Protein AF-A0A1E4IHX5-F1 (afdb_monomer_lite)

Radius of gyration: 32.18 Å; chains: 1; bounding box: 74×43×99 Å

Sequence (430 aa):
MAAARIEQRIGRLDRFGRRHGVVRHRILLPVDEDNSPWTGWADFLREGLSLFHRSISDIQFLLEGFEQRLFRVLLEQGPGGVEALSAEVRDAIREERRSQDEQYALDRIALSEEPVEAFIETIEAAEEDEAALQDGVDKWLLGALLMKKQPVAWPAQDPFKLRTTKETLIPRLPWLEAFNLEQTGALTWRRRIATAHPETILLRPGTPLLDAAERYTRWDDRGTAFITWRTAAEWAHDLWIGFRLCFVVEPDIPISDMFAPSRVELAALRRAQRYLPPRTMSVHVGIDGIVVQDPTLLAILTRPYRRSDEGIGSIVDLNLASRPHILAGVIDPASFGGLCRSIRDRCRSALLAERSIGDAVVAAERLAMAEVERRRIRLRQRYFAGDFAAQADIQAIESILPAIACPAVRLDAMGCFIVSAEPPSIEAHA

pLDDT: mean 87.3, std 11.42, range [30.58, 97.69]

Structure (mmCIF, N/CA/C/O backbone):
data_AF-A0A1E4IHX5-F1
#
_entry.id   AF-A0A1E4IHX5-F1
#
loop_
_atom_site.group_PDB
_atom_site.id
_atom_site.type_symbol
_atom_site.label_atom_id
_atom_site.label_alt_id
_atom_site.label_comp_id
_atom_site.label_asym_id
_atom_site.label_entity_id
_atom_site.label_seq_id
_atom_site.pdbx_PDB_ins_code
_atom_site.Cartn_x
_atom_site.Cartn_y
_atom_site.Cartn_z
_atom_site.occupancy
_atom_site.B_iso_or_equiv
_atom_site.auth_seq_id
_atom_site.auth_comp_id
_atom_site.auth_asym_id
_atom_site.auth_atom_id
_atom_site.pdbx_PDB_model_num
ATOM 1 N N . MET A 1 1 ? -17.774 5.439 46.475 1.00 55.28 1 MET A N 1
ATOM 2 C CA . MET A 1 1 ? -17.134 5.666 45.153 1.00 55.28 1 MET A CA 1
ATOM 3 C C . MET A 1 1 ? -17.662 4.614 44.194 1.00 55.28 1 MET A C 1
ATOM 5 O O . MET A 1 1 ? -17.707 3.465 44.607 1.00 55.28 1 MET A O 1
ATOM 9 N N . ALA A 1 2 ? -18.027 4.993 42.965 1.00 78.50 2 ALA A N 1
ATOM 10 C CA . ALA A 1 2 ? -18.528 4.055 41.955 1.00 78.50 2 ALA A CA 1
ATOM 11 C C . ALA A 1 2 ? -17.414 3.122 41.441 1.00 78.50 2 ALA A C 1
ATOM 13 O O . ALA A 1 2 ? -16.311 3.592 41.125 1.00 78.50 2 ALA A O 1
ATOM 14 N N . ALA A 1 3 ? -17.703 1.825 41.328 1.00 84.25 3 ALA A N 1
ATOM 15 C CA . ALA A 1 3 ? -16.781 0.774 40.892 1.00 84.25 3 ALA A CA 1
ATOM 16 C C . ALA A 1 3 ? -16.196 1.062 39.497 1.00 84.25 3 ALA A C 1
ATOM 18 O O . ALA A 1 3 ? -14.999 0.882 39.268 1.00 84.25 3 ALA A O 1
ATOM 19 N N . ALA A 1 4 ? -16.996 1.649 38.602 1.00 84.00 4 ALA A N 1
ATOM 20 C CA . ALA A 1 4 ? -16.575 2.040 37.255 1.00 84.00 4 ALA A CA 1
ATOM 21 C C . ALA A 1 4 ? -15.382 3.018 37.235 1.00 84.00 4 ALA A C 1
ATOM 23 O O . ALA A 1 4 ? -14.528 2.956 36.351 1.00 84.00 4 ALA A O 1
ATOM 24 N N . ARG A 1 5 ? -15.268 3.918 38.223 1.00 85.19 5 ARG A N 1
ATOM 25 C CA . ARG A 1 5 ? -14.122 4.846 38.299 1.00 85.19 5 ARG A CA 1
ATOM 26 C C . ARG A 1 5 ? -12.848 4.139 38.758 1.00 85.19 5 ARG A C 1
ATOM 28 O O . ARG A 1 5 ? -11.754 4.566 38.395 1.00 85.19 5 ARG A O 1
ATOM 35 N N . ILE A 1 6 ? -12.976 3.085 39.563 1.00 86.38 6 ILE A N 1
ATOM 36 C CA . ILE A 1 6 ? -11.841 2.264 39.999 1.00 86.38 6 ILE A CA 1
ATOM 37 C C . ILE A 1 6 ? -11.353 1.409 38.826 1.00 86.38 6 ILE A C 1
ATOM 39 O O . ILE A 1 6 ? -10.156 1.427 38.552 1.00 86.38 6 ILE A O 1
ATOM 43 N N . GLU A 1 7 ? -12.264 0.801 38.061 1.00 84.94 7 GLU A N 1
ATOM 44 C CA . GLU A 1 7 ? -11.950 0.097 36.806 1.00 84.94 7 GLU A CA 1
ATOM 45 C C . GLU A 1 7 ? -11.165 0.994 35.840 1.00 84.94 7 GLU A C 1
ATOM 47 O O . GLU A 1 7 ? -10.109 0.620 35.338 1.00 84.94 7 GLU A O 1
ATOM 52 N N . GLN A 1 8 ? -11.606 2.242 35.642 1.00 82.25 8 GLN A N 1
ATOM 53 C CA . GLN A 1 8 ? -10.887 3.200 34.794 1.00 82.25 8 GLN A CA 1
ATOM 54 C C . GLN A 1 8 ? -9.465 3.499 35.291 1.00 82.25 8 GLN A C 1
ATOM 56 O O . GLN A 1 8 ? -8.568 3.740 34.481 1.00 82.25 8 GLN A O 1
ATOM 61 N N . ARG A 1 9 ? -9.235 3.507 36.610 1.00 82.25 9 ARG A N 1
ATOM 62 C CA . ARG A 1 9 ? -7.897 3.708 37.190 1.00 82.25 9 ARG A CA 1
ATOM 63 C C . ARG A 1 9 ? -7.018 2.475 36.998 1.00 82.25 9 ARG A C 1
ATOM 65 O O . ARG A 1 9 ? -5.853 2.644 36.648 1.00 82.25 9 ARG A O 1
ATOM 72 N N . ILE A 1 10 ? -7.569 1.274 37.183 1.00 81.12 10 ILE A N 1
ATOM 73 C CA . ILE A 1 10 ? -6.877 0.001 36.934 1.00 81.12 10 ILE A CA 1
ATOM 74 C C . ILE A 1 10 ? -6.508 -0.107 35.451 1.00 81.12 10 ILE A C 1
ATOM 76 O O . ILE A 1 10 ? -5.340 -0.300 35.121 1.00 81.12 10 ILE A O 1
ATOM 80 N N . GLY A 1 11 ? -7.461 0.144 34.552 1.00 71.50 11 GLY A N 1
ATOM 81 C CA . GLY A 1 11 ? -7.269 0.041 33.106 1.00 71.50 11 GLY A CA 1
ATOM 82 C C . GLY A 1 11 ? -6.212 0.991 32.534 1.00 71.50 11 GLY A C 1
ATOM 83 O O . GLY A 1 11 ? -5.622 0.692 31.499 1.00 71.50 11 GLY A O 1
ATOM 84 N N . ARG A 1 12 ? -5.908 2.115 33.198 1.00 74.19 12 ARG A N 1
ATOM 85 C CA . ARG A 1 12 ? -4.780 2.982 32.802 1.00 74.19 12 ARG A CA 1
ATOM 86 C C . ARG A 1 12 ? -3.424 2.319 33.018 1.00 74.19 12 ARG A C 1
ATOM 88 O O . ARG A 1 12 ? -2.506 2.625 32.272 1.00 74.19 12 ARG A O 1
ATOM 95 N N . LEU A 1 13 ? -3.297 1.455 34.022 1.00 68.38 13 LEU A N 1
ATOM 96 C CA . LEU A 1 13 ? -2.052 0.773 34.372 1.00 68.38 13 LEU A CA 1
ATOM 97 C C . LEU A 1 13 ? -1.952 -0.600 33.687 1.00 68.38 13 LEU A C 1
ATOM 99 O O . LEU A 1 13 ? -0.900 -0.945 33.156 1.00 68.38 13 LEU A O 1
ATOM 103 N N . ASP A 1 14 ? -3.059 -1.343 33.627 1.00 63.56 14 ASP A N 1
ATOM 104 C CA . ASP A 1 14 ? -3.120 -2.701 33.066 1.00 63.56 14 ASP A CA 1
ATOM 105 C C . ASP A 1 14 ? -2.802 -2.745 31.555 1.00 63.56 14 ASP A C 1
ATOM 107 O O . ASP A 1 14 ? -2.160 -3.669 31.057 1.00 63.56 14 ASP A O 1
ATOM 111 N N . ARG A 1 15 ? -3.110 -1.663 30.822 1.00 59.56 15 ARG A N 1
ATOM 112 C CA . ARG A 1 15 ? -2.734 -1.496 29.402 1.00 59.56 15 ARG A CA 1
ATOM 113 C C . ARG A 1 15 ? -1.220 -1.466 29.155 1.00 59.56 15 ARG A C 1
ATOM 115 O O . ARG A 1 15 ? -0.789 -1.833 28.067 1.00 59.56 15 ARG A O 1
ATOM 122 N N . PHE A 1 16 ? -0.414 -1.073 30.145 1.00 48.69 16 PHE A N 1
ATOM 123 C CA . PHE A 1 16 ? 1.054 -1.109 30.071 1.00 48.69 16 PHE A CA 1
ATOM 124 C C . PHE A 1 16 ? 1.643 -2.422 30.628 1.00 48.69 16 PHE A C 1
ATOM 126 O O . PHE A 1 16 ? 2.814 -2.728 30.395 1.00 48.69 16 PHE A O 1
ATOM 133 N N . GLY A 1 17 ? 0.836 -3.205 31.357 1.00 46.50 17 GLY A N 1
ATOM 134 C CA . GLY A 1 17 ? 1.262 -4.327 32.197 1.00 46.50 17 GLY A CA 1
ATOM 135 C C . GLY A 1 17 ? 1.331 -5.696 31.522 1.00 46.50 17 GLY A C 1
ATOM 136 O O . GLY A 1 17 ? 1.933 -6.600 32.093 1.00 46.50 17 GLY A O 1
ATOM 137 N N . ARG A 1 18 ? 0.828 -5.878 30.290 1.00 48.44 18 ARG A N 1
ATOM 138 C CA . ARG A 1 18 ? 0.819 -7.206 29.627 1.00 48.44 18 ARG A CA 1
ATOM 139 C C . ARG A 1 18 ? 2.206 -7.831 29.387 1.00 48.44 18 ARG A C 1
ATOM 141 O O . ARG A 1 18 ? 2.282 -8.994 29.014 1.00 48.44 18 ARG A O 1
ATOM 148 N N . ARG A 1 19 ? 3.300 -7.096 29.627 1.00 45.41 19 ARG A N 1
ATOM 149 C CA . ARG A 1 19 ? 4.679 -7.629 29.625 1.00 45.41 19 ARG A CA 1
ATOM 150 C C . ARG A 1 19 ? 5.313 -7.771 31.019 1.00 45.41 19 ARG A C 1
ATOM 152 O O . ARG A 1 19 ? 6.375 -8.372 31.120 1.00 45.41 19 ARG A O 1
ATOM 159 N N . HIS A 1 20 ? 4.700 -7.245 32.083 1.00 45.25 20 HIS A N 1
ATOM 160 C CA . HIS A 1 20 ? 5.294 -7.150 33.424 1.00 45.25 20 HIS A CA 1
ATOM 161 C C . HIS A 1 20 ? 4.344 -7.647 34.528 1.00 45.25 20 HIS A C 1
ATOM 163 O O . HIS A 1 20 ? 3.908 -6.862 35.360 1.00 45.25 20 HIS A O 1
ATOM 169 N N . GLY A 1 21 ? 4.085 -8.959 34.576 1.00 57.19 21 GLY A N 1
ATOM 170 C CA . GLY A 1 21 ? 3.555 -9.655 35.761 1.00 57.19 21 GLY A CA 1
ATOM 171 C C . GLY A 1 21 ? 2.235 -9.132 36.359 1.00 57.19 21 GLY A C 1
ATOM 172 O O . GLY A 1 21 ? 1.545 -8.285 35.805 1.00 57.19 21 GLY A O 1
ATOM 173 N N . VAL A 1 22 ? 1.857 -9.687 37.515 1.00 65.31 22 VAL A N 1
ATOM 174 C CA . VAL A 1 22 ? 0.626 -9.316 38.236 1.00 65.31 22 VAL A CA 1
ATOM 175 C C . VAL A 1 22 ? 0.753 -7.899 38.808 1.00 65.31 22 VAL A C 1
ATOM 177 O O . VAL A 1 22 ? 1.655 -7.625 39.606 1.00 65.31 22 VAL A O 1
ATOM 180 N N . VAL A 1 23 ? -0.183 -7.011 38.459 1.00 71.44 23 VAL A N 1
ATOM 181 C CA . VAL A 1 23 ? -0.289 -5.671 39.052 1.00 71.44 23 VAL A CA 1
ATOM 182 C C . VAL A 1 23 ? -0.719 -5.802 40.514 1.00 71.44 23 VAL A C 1
ATOM 184 O O . VAL A 1 23 ? -1.819 -6.249 40.826 1.00 71.44 23 VAL A O 1
ATOM 187 N N . ARG A 1 24 ? 0.153 -5.408 41.448 1.00 79.44 24 ARG A N 1
ATOM 188 C CA . ARG A 1 24 ? -0.183 -5.407 42.879 1.00 79.44 24 ARG A CA 1
ATOM 189 C C . ARG A 1 24 ? -1.031 -4.185 43.224 1.00 79.44 24 ARG A C 1
ATOM 191 O O . ARG A 1 24 ? -0.545 -3.056 43.168 1.00 79.44 24 ARG A O 1
ATOM 198 N N . HIS A 1 25 ? -2.267 -4.416 43.652 1.00 82.75 25 HIS A N 1
ATOM 199 C CA . HIS A 1 25 ? -3.162 -3.372 44.147 1.00 82.75 25 HIS A CA 1
ATOM 200 C C . HIS A 1 25 ? -3.010 -3.207 45.665 1.00 82.75 25 HIS A C 1
ATOM 202 O O . HIS A 1 25 ? -3.077 -4.179 46.412 1.00 82.75 25 HIS A O 1
ATOM 208 N N . ARG A 1 26 ? -2.799 -1.971 46.133 1.00 86.25 26 ARG A N 1
ATOM 209 C CA . ARG A 1 26 ? -2.851 -1.607 47.558 1.00 86.25 26 ARG A CA 1
ATOM 210 C C . ARG A 1 26 ? -4.015 -0.648 47.771 1.00 86.25 26 ARG A C 1
ATOM 212 O O . ARG A 1 26 ? -4.060 0.401 47.130 1.00 86.25 26 ARG A O 1
ATOM 219 N N . ILE A 1 27 ? -4.943 -1.019 48.648 1.00 84.19 27 ILE A N 1
ATOM 220 C CA . ILE A 1 27 ? -6.147 -0.244 48.962 1.00 84.19 27 ILE A CA 1
ATOM 221 C C . ILE A 1 27 ? -5.958 0.334 50.360 1.00 84.19 27 ILE A C 1
ATOM 223 O O . ILE A 1 27 ? -5.658 -0.405 51.291 1.00 84.19 27 ILE A O 1
ATOM 227 N N . LEU A 1 28 ? -6.097 1.652 50.491 1.00 86.44 28 LEU A N 1
ATOM 228 C CA . LEU A 1 28 ? -6.026 2.338 51.776 1.00 86.44 28 LEU A CA 1
ATOM 229 C C . LEU A 1 28 ? -7.449 2.715 52.189 1.00 86.44 28 LEU A C 1
ATOM 231 O O . LEU A 1 28 ? -8.118 3.448 51.454 1.00 86.44 28 LEU A O 1
ATOM 235 N N . LEU A 1 29 ? -7.912 2.185 53.319 1.00 86.75 29 LEU A N 1
ATOM 236 C CA . LEU A 1 29 ? -9.239 2.473 53.857 1.00 86.75 29 LEU A CA 1
ATOM 237 C C . LEU A 1 29 ? -9.158 3.573 54.929 1.00 86.75 29 LEU A C 1
ATOM 239 O O . LEU A 1 29 ? -8.127 3.691 55.590 1.00 86.75 29 LEU A O 1
ATOM 243 N N . PRO A 1 30 ? -10.209 4.396 55.105 1.00 84.94 30 PRO A N 1
ATOM 244 C CA . PRO A 1 30 ? -10.203 5.475 56.099 1.00 84.94 30 PRO A CA 1
ATOM 245 C C . PRO A 1 30 ? -10.188 5.005 57.558 1.00 84.94 30 PRO A C 1
ATOM 247 O O . PRO A 1 30 ? -9.821 5.783 58.433 1.00 84.94 30 PRO A O 1
ATOM 250 N N . VAL A 1 31 ? -10.629 3.773 57.822 1.00 83.31 31 VAL A N 1
ATOM 251 C CA . VAL A 1 31 ? -10.749 3.187 59.162 1.00 83.31 31 VAL A CA 1
ATOM 252 C C . VAL A 1 31 ? -10.265 1.738 59.099 1.00 83.31 31 VAL A C 1
ATOM 254 O O . VAL A 1 31 ? -10.520 1.060 58.104 1.00 83.31 31 VAL A O 1
ATOM 257 N N . ASP A 1 32 ? -9.583 1.292 60.153 1.00 75.06 32 ASP A N 1
ATOM 258 C CA . ASP A 1 32 ? -9.027 -0.062 60.318 1.00 75.06 32 ASP A CA 1
ATOM 259 C C . ASP A 1 32 ? -9.882 -0.901 61.291 1.00 75.06 32 ASP A C 1
ATOM 261 O O . ASP A 1 32 ? -9.383 -1.560 62.197 1.00 75.06 32 ASP A O 1
ATOM 265 N N . GLU A 1 33 ? -11.207 -0.787 61.166 1.00 81.12 33 GLU A N 1
ATOM 266 C CA . GLU A 1 33 ? -12.173 -1.547 61.964 1.00 81.12 33 GLU A CA 1
ATOM 267 C C . GLU A 1 33 ? -12.870 -2.575 61.071 1.00 81.12 33 GLU A C 1
ATOM 269 O O . GLU A 1 33 ? -13.497 -2.208 60.069 1.00 81.12 33 GLU A O 1
ATOM 274 N N . ASP A 1 34 ? -12.819 -3.848 61.472 1.00 73.50 34 ASP A N 1
ATOM 275 C CA . ASP A 1 34 ? -13.411 -4.971 60.731 1.00 73.50 34 ASP A CA 1
ATOM 276 C C . ASP A 1 34 ? -14.912 -4.770 60.466 1.00 73.50 34 ASP A C 1
ATOM 278 O O . ASP A 1 34 ? -15.416 -5.127 59.403 1.00 73.50 34 ASP A O 1
ATOM 282 N N . ASN A 1 35 ? -15.621 -4.117 61.394 1.00 80.44 35 ASN A N 1
ATOM 283 C CA . ASN A 1 35 ? -17.055 -3.845 61.293 1.00 80.44 35 ASN A CA 1
ATOM 284 C C . ASN A 1 35 ? -17.389 -2.459 60.699 1.00 80.44 35 ASN A C 1
ATOM 286 O O . ASN A 1 35 ? -18.465 -1.911 60.951 1.00 80.44 35 ASN A O 1
ATOM 290 N N . SER A 1 36 ? -16.492 -1.871 59.904 1.00 87.69 36 SER A N 1
ATOM 291 C CA . SER A 1 36 ? -16.755 -0.589 59.248 1.00 87.69 36 SER A CA 1
ATOM 292 C C . SER A 1 36 ? -17.511 -0.743 57.913 1.00 87.69 36 SER A C 1
ATOM 294 O O . SER A 1 36 ? -17.349 -1.721 57.184 1.00 87.69 36 SER A O 1
ATOM 296 N N . PRO A 1 37 ? -18.293 0.263 57.484 1.00 87.00 37 PRO A N 1
ATOM 297 C CA . PRO A 1 37 ? -18.852 0.275 56.130 1.00 87.00 37 PRO A CA 1
ATOM 298 C C . PRO A 1 37 ? -17.781 0.271 55.025 1.00 87.00 37 PRO A C 1
ATOM 300 O O . PRO A 1 37 ? -18.054 -0.123 53.892 1.00 87.00 37 PRO A O 1
ATOM 303 N N . TRP A 1 38 ? -16.558 0.713 55.343 1.00 88.62 38 TRP A N 1
ATOM 304 C CA . TRP A 1 38 ? -15.433 0.757 54.411 1.00 88.62 38 TRP A CA 1
ATOM 305 C C . TRP A 1 38 ? -14.847 -0.625 54.134 1.00 88.62 38 TRP A C 1
ATOM 307 O O . TRP A 1 38 ? -14.525 -0.903 52.978 1.00 88.62 38 TRP A O 1
ATOM 317 N N . THR A 1 39 ? -14.744 -1.483 55.154 1.00 88.06 39 THR A N 1
ATOM 318 C CA . THR A 1 39 ? -14.325 -2.883 54.988 1.00 88.06 39 THR A CA 1
ATOM 319 C C . THR A 1 39 ? -15.367 -3.648 54.182 1.00 88.06 39 THR A C 1
ATOM 321 O O . THR A 1 39 ? -15.020 -4.214 53.149 1.00 88.06 39 THR A O 1
ATOM 324 N N . GLY A 1 40 ? -16.655 -3.517 54.524 1.00 90.19 40 GLY A N 1
ATOM 325 C CA . GLY A 1 40 ? -17.742 -4.107 53.734 1.00 90.19 40 GLY A CA 1
ATOM 326 C C . GLY A 1 40 ? -17.742 -3.646 52.269 1.00 90.19 40 GLY A C 1
ATOM 327 O O . GLY A 1 40 ? -17.832 -4.456 51.352 1.00 90.19 40 GLY A O 1
ATOM 328 N N . TRP A 1 41 ? -17.561 -2.350 52.001 1.00 92.00 41 TRP A N 1
ATOM 329 C CA . TRP A 1 41 ? -17.431 -1.856 50.625 1.00 92.00 41 TRP A CA 1
ATOM 330 C C . TRP A 1 41 ? -16.221 -2.455 49.887 1.00 92.00 41 TRP A C 1
ATOM 332 O O . TRP A 1 41 ? -16.344 -2.848 48.725 1.00 92.00 41 TRP A O 1
ATOM 342 N N . ALA A 1 42 ? -15.058 -2.537 50.539 1.00 90.56 42 ALA A N 1
ATOM 343 C CA . ALA A 1 42 ? -13.850 -3.100 49.940 1.00 90.56 42 ALA A CA 1
ATOM 344 C C . ALA A 1 42 ? -14.003 -4.598 49.633 1.00 90.56 42 ALA A C 1
ATOM 346 O O . ALA A 1 42 ? -13.608 -5.046 48.553 1.00 90.56 42 ALA A O 1
ATOM 347 N N . ASP A 1 43 ? -14.631 -5.345 50.540 1.00 90.81 43 ASP A N 1
ATOM 348 C CA . ASP A 1 43 ? -14.940 -6.760 50.358 1.00 90.81 43 ASP A CA 1
ATOM 349 C C . ASP A 1 43 ? -15.926 -6.980 49.220 1.00 90.81 43 ASP A C 1
ATOM 351 O O . ASP A 1 43 ? -15.710 -7.867 48.400 1.00 90.81 43 ASP A O 1
ATOM 355 N N . PHE A 1 44 ? -16.936 -6.123 49.066 1.00 93.75 44 PHE A N 1
ATOM 356 C CA . PHE A 1 44 ? -17.833 -6.202 47.917 1.00 93.75 44 PHE A CA 1
ATOM 357 C C . PHE A 1 44 ? -17.102 -6.011 46.579 1.00 93.75 44 PHE A C 1
ATOM 359 O O . PHE A 1 44 ? -17.344 -6.746 45.620 1.00 93.75 44 PHE A O 1
ATOM 366 N N . LEU A 1 45 ? -16.180 -5.044 46.491 1.00 92.38 45 LEU A N 1
ATOM 367 C CA . LEU A 1 45 ? -15.390 -4.834 45.272 1.00 92.38 45 LEU A CA 1
ATOM 368 C C . LEU A 1 45 ? -14.485 -6.032 44.955 1.00 92.38 45 LEU A C 1
ATOM 370 O O . LEU A 1 45 ? -14.306 -6.384 43.786 1.00 92.38 45 LEU A O 1
ATOM 374 N N . ARG A 1 46 ? -13.901 -6.637 45.992 1.00 90.81 46 ARG A N 1
ATOM 375 C CA . ARG A 1 46 ? -12.977 -7.767 45.879 1.00 90.81 46 ARG A CA 1
ATOM 376 C C . ARG A 1 46 ? -13.701 -9.074 45.576 1.00 90.81 46 ARG A C 1
ATOM 378 O O . ARG A 1 46 ? -13.351 -9.740 44.612 1.00 90.81 46 ARG A O 1
ATOM 385 N N . GLU A 1 47 ? -14.692 -9.428 46.378 1.00 90.62 47 GLU A N 1
ATOM 386 C CA . GLU A 1 47 ? -15.361 -10.728 46.341 1.00 90.62 47 GLU A CA 1
ATOM 387 C C . GLU A 1 47 ? -16.608 -10.696 45.458 1.00 90.62 47 GLU A C 1
ATOM 389 O O . GLU A 1 47 ? -16.776 -11.568 44.613 1.00 90.62 47 GLU A O 1
ATOM 394 N N . GLY A 1 48 ? -17.458 -9.675 45.597 1.00 91.94 48 GLY A N 1
ATOM 395 C CA . GLY A 1 48 ? -18.688 -9.544 44.812 1.00 91.94 48 GLY A CA 1
ATOM 396 C C . GLY A 1 48 ? -18.409 -9.268 43.335 1.00 91.94 48 GLY A C 1
ATOM 397 O O . GLY A 1 48 ? -18.838 -10.017 42.461 1.00 91.94 48 GLY A O 1
ATOM 398 N N . LEU A 1 49 ? -17.646 -8.209 43.052 1.00 91.44 49 LEU A N 1
ATOM 399 C CA . LEU A 1 49 ? -17.350 -7.788 41.676 1.00 91.44 49 LEU A CA 1
ATOM 400 C C . LEU A 1 49 ? -16.092 -8.432 41.081 1.00 91.44 49 LEU A C 1
ATOM 402 O O . LEU A 1 49 ? -15.918 -8.392 39.864 1.00 91.44 49 LEU A O 1
ATOM 406 N N . SER A 1 50 ? -15.199 -8.999 41.904 1.00 89.88 50 SER A N 1
ATOM 407 C CA . SER A 1 50 ? -13.881 -9.480 41.446 1.00 89.88 50 SER A CA 1
ATOM 408 C C . SER A 1 50 ? -13.072 -8.414 40.689 1.00 89.88 50 SER A C 1
ATOM 410 O O . SER A 1 50 ? -12.262 -8.736 39.818 1.00 89.88 50 SER A O 1
ATOM 412 N N . LEU A 1 51 ? -13.269 -7.139 41.047 1.00 88.69 51 LEU A N 1
ATOM 413 C CA . LEU A 1 51 ? -12.804 -5.965 40.298 1.00 88.69 51 LEU A CA 1
ATOM 414 C C . LEU A 1 51 ? -11.282 -5.926 40.098 1.00 88.69 51 LEU A C 1
ATOM 416 O O . LEU A 1 51 ? -10.782 -5.388 39.117 1.00 88.69 51 LEU A O 1
ATOM 420 N N . PHE A 1 52 ? -10.528 -6.483 41.044 1.00 85.88 52 PHE A N 1
ATOM 421 C CA . PHE A 1 52 ? -9.062 -6.485 41.014 1.00 85.88 52 PHE A CA 1
ATOM 422 C C . PHE A 1 52 ? -8.466 -7.675 40.251 1.00 85.88 52 PHE A C 1
ATOM 424 O O . PHE A 1 52 ? -7.248 -7.777 40.126 1.00 85.88 52 PHE A O 1
ATOM 431 N N . HIS A 1 53 ? -9.307 -8.593 39.774 1.00 83.06 53 HIS A N 1
ATOM 432 C CA . HIS A 1 53 ? -8.889 -9.812 39.080 1.00 83.06 53 HIS A CA 1
ATOM 433 C C . HIS A 1 53 ? -9.457 -9.910 37.670 1.00 83.06 53 HIS A C 1
ATOM 435 O O . HIS A 1 53 ? -8.844 -10.534 36.805 1.00 83.06 53 HIS A O 1
ATOM 441 N N . ARG A 1 54 ? -10.622 -9.307 37.425 1.00 82.00 54 ARG A N 1
ATOM 442 C CA . ARG A 1 54 ? -11.283 -9.335 36.127 1.00 82.00 54 ARG A CA 1
ATOM 443 C C . ARG A 1 54 ? -11.977 -8.006 35.866 1.00 82.00 54 ARG A C 1
ATOM 445 O O . ARG A 1 54 ? -12.576 -7.431 36.769 1.00 82.00 54 ARG A O 1
ATOM 452 N N . SER A 1 55 ? -11.920 -7.565 34.611 1.00 83.38 55 SER A N 1
ATOM 453 C CA . SER A 1 55 ? -12.651 -6.380 34.166 1.00 83.38 55 SER A CA 1
ATOM 454 C C . SER A 1 55 ? -14.151 -6.539 34.419 1.00 83.38 55 SER A C 1
ATOM 456 O O . SER A 1 55 ? -14.690 -7.640 34.296 1.00 83.38 55 SER A O 1
ATOM 458 N N . ILE A 1 56 ? -14.807 -5.431 34.761 1.00 86.50 56 ILE A N 1
ATOM 459 C CA . ILE A 1 56 ? -16.265 -5.329 34.946 1.00 86.50 56 ILE A CA 1
ATOM 460 C C . ILE A 1 56 ? -16.955 -4.593 33.784 1.00 86.50 56 ILE A C 1
ATOM 462 O O . ILE A 1 56 ? -18.105 -4.171 33.902 1.00 86.50 56 ILE A O 1
ATOM 466 N N . SER A 1 57 ? -16.246 -4.370 32.672 1.00 82.12 57 SER A N 1
ATOM 467 C CA . SER A 1 57 ? -16.769 -3.644 31.507 1.00 82.12 57 SER A CA 1
ATOM 468 C C . SER A 1 57 ? -17.978 -4.317 30.852 1.00 82.12 57 SER A C 1
ATOM 470 O O . SER A 1 57 ? -18.847 -3.626 30.332 1.00 82.12 57 SER A O 1
ATOM 472 N N . ASP A 1 58 ? -18.046 -5.642 30.910 1.00 83.31 58 ASP A N 1
ATOM 473 C CA . ASP A 1 58 ? -19.105 -6.483 30.345 1.00 83.31 58 ASP A CA 1
ATOM 474 C C . ASP A 1 58 ? -20.426 -6.443 31.133 1.00 83.31 58 ASP A C 1
ATOM 476 O O . ASP A 1 58 ? -21.475 -6.789 30.597 1.00 83.31 58 ASP A O 1
ATOM 480 N N . ILE A 1 59 ? -20.395 -5.967 32.381 1.00 87.50 59 ILE A N 1
ATOM 481 C CA . ILE A 1 59 ? -21.555 -5.909 33.287 1.00 87.50 59 ILE A CA 1
ATOM 482 C C . ILE A 1 59 ? -21.929 -4.478 33.695 1.00 87.50 59 ILE A C 1
ATOM 484 O O . ILE A 1 59 ? -22.632 -4.278 34.686 1.00 87.50 59 ILE A O 1
ATOM 488 N N . GLN A 1 60 ? -21.453 -3.454 32.974 1.00 83.94 60 GLN A N 1
ATOM 489 C CA . GLN A 1 60 ? -21.611 -2.049 33.385 1.00 83.94 60 GLN A CA 1
ATOM 490 C C . GLN A 1 60 ? -23.062 -1.626 33.635 1.00 83.94 60 GLN A C 1
ATOM 492 O O . GLN A 1 60 ? -23.314 -0.819 34.526 1.00 83.94 60 GLN A O 1
ATOM 497 N N . PHE A 1 61 ? -24.008 -2.198 32.893 1.00 85.62 61 PHE A N 1
ATOM 498 C CA . PHE A 1 61 ? -25.438 -1.931 33.045 1.00 85.62 61 PHE A CA 1
ATOM 499 C C . PHE A 1 61 ? -26.036 -2.521 34.335 1.00 85.62 61 PHE A C 1
ATOM 501 O O . PHE A 1 61 ? -27.045 -2.017 34.818 1.00 85.62 61 PHE A O 1
ATOM 508 N N . LEU A 1 62 ? -25.411 -3.547 34.925 1.00 88.56 62 LEU A N 1
ATOM 509 C CA . LEU A 1 62 ? -25.835 -4.146 36.198 1.00 88.56 62 LEU A CA 1
ATOM 510 C C . LEU A 1 62 ? -25.259 -3.415 37.418 1.00 88.56 62 LEU A C 1
ATOM 512 O O . LEU A 1 62 ? -25.816 -3.503 38.514 1.00 88.56 62 LEU A O 1
ATOM 516 N N . LEU A 1 63 ? -24.151 -2.685 37.241 1.00 89.38 63 LEU A N 1
ATOM 517 C CA . LEU A 1 63 ? -23.411 -2.067 38.345 1.00 89.38 63 LEU A CA 1
ATOM 518 C C . LEU A 1 63 ? -24.265 -1.106 39.166 1.00 89.38 63 LEU A C 1
ATOM 520 O O . LEU A 1 63 ? -24.181 -1.132 40.388 1.00 89.38 63 LEU A O 1
ATOM 524 N N . GLU A 1 64 ? -25.094 -0.283 38.524 1.00 87.38 64 GLU A N 1
ATOM 525 C CA . GLU A 1 64 ? -25.918 0.697 39.238 1.00 87.38 64 GLU A CA 1
ATOM 526 C C . GLU A 1 64 ? -26.892 0.009 40.208 1.00 87.38 64 GLU A C 1
ATOM 528 O O . GLU A 1 64 ? -27.006 0.406 41.369 1.00 87.38 64 GLU A O 1
ATOM 533 N N . GLY A 1 65 ? -27.520 -1.087 39.772 1.00 91.62 65 GLY A N 1
ATOM 534 C CA . GLY A 1 65 ? -28.399 -1.890 40.621 1.00 91.62 65 GLY A CA 1
ATOM 535 C C . GLY A 1 65 ? -27.650 -2.547 41.783 1.00 91.62 65 GLY A C 1
ATOM 536 O O . GLY A 1 65 ? -28.131 -2.546 42.920 1.00 91.62 65 GLY A O 1
ATOM 537 N N . PHE A 1 66 ? -26.448 -3.067 41.532 1.00 93.56 66 PHE A N 1
ATOM 538 C CA . PHE A 1 66 ? -25.605 -3.652 42.575 1.00 93.56 66 PHE A CA 1
ATOM 539 C C . PHE A 1 66 ? -25.118 -2.616 43.595 1.00 93.56 66 PHE A C 1
ATOM 541 O O . PHE A 1 66 ? -25.163 -2.878 44.796 1.00 93.56 66 PHE A O 1
ATOM 548 N N . GLU A 1 67 ? -24.713 -1.425 43.151 1.00 91.12 67 GLU A N 1
ATOM 549 C CA . GLU A 1 67 ? -24.263 -0.337 44.025 1.00 91.12 67 GLU A CA 1
ATOM 550 C C . GLU A 1 67 ? -25.396 0.179 44.925 1.00 91.12 67 GLU A C 1
ATOM 552 O O . GLU A 1 67 ? -25.185 0.389 46.122 1.00 91.12 67 GLU A O 1
ATOM 557 N N . GLN A 1 68 ? -26.616 0.318 44.391 1.00 92.25 68 GLN A N 1
ATOM 558 C CA . GLN A 1 68 ? -27.792 0.703 45.182 1.00 92.25 68 GLN A CA 1
ATOM 559 C C . GLN A 1 68 ? -28.126 -0.336 46.259 1.00 92.25 68 GLN A C 1
ATOM 561 O O . GLN A 1 68 ? -28.430 0.013 47.404 1.00 92.25 68 GLN A O 1
ATOM 566 N N . ARG A 1 69 ? -28.044 -1.624 45.913 1.00 93.56 69 ARG A N 1
ATOM 567 C CA . ARG A 1 69 ? -28.262 -2.718 46.864 1.00 93.56 69 ARG A CA 1
ATOM 568 C C . ARG A 1 69 ? -27.180 -2.772 47.936 1.00 93.56 69 ARG A C 1
ATOM 570 O O . ARG A 1 69 ? -27.515 -2.920 49.107 1.00 93.56 69 ARG A O 1
ATOM 577 N N . LEU A 1 70 ? -25.912 -2.604 47.558 1.00 94.12 70 LEU A N 1
ATOM 578 C CA . LEU A 1 70 ? -24.795 -2.528 48.500 1.00 94.12 70 LEU A CA 1
ATOM 579 C C . LEU A 1 70 ? -25.005 -1.408 49.514 1.00 94.12 70 LEU A C 1
ATOM 581 O O . LEU A 1 70 ? -24.835 -1.629 50.710 1.00 94.12 70 LEU A O 1
ATOM 585 N N . PHE A 1 71 ? -25.410 -0.226 49.046 1.00 92.75 71 PHE A N 1
ATOM 586 C CA . PHE A 1 71 ? -25.689 0.903 49.926 1.00 92.75 71 PHE A CA 1
ATOM 587 C C . PHE A 1 71 ? -26.768 0.566 50.963 1.00 92.75 71 PHE A C 1
ATOM 589 O O . PHE A 1 71 ? -26.587 0.845 52.146 1.00 92.75 71 PHE A O 1
ATOM 596 N N . ARG A 1 72 ? -27.859 -0.086 50.538 1.00 93.81 72 ARG A N 1
ATOM 597 C CA . ARG A 1 72 ? -28.933 -0.518 51.442 1.00 93.81 72 ARG A CA 1
ATOM 598 C C . ARG A 1 72 ? -28.446 -1.545 52.466 1.00 93.81 72 ARG A C 1
ATOM 600 O O . ARG A 1 72 ? -28.690 -1.371 53.654 1.00 93.81 72 ARG A O 1
ATOM 607 N N . VAL A 1 73 ? -27.723 -2.573 52.022 1.00 94.62 73 VAL A N 1
ATOM 608 C CA . VAL A 1 73 ? -27.199 -3.628 52.906 1.00 94.62 73 VAL A CA 1
ATOM 609 C C . VAL A 1 73 ? -26.243 -3.056 53.951 1.00 94.62 73 VAL A C 1
ATOM 611 O O . VAL A 1 73 ? -26.390 -3.354 55.132 1.00 94.62 73 VAL A O 1
ATOM 614 N N . LEU A 1 74 ? -25.321 -2.178 53.546 1.00 92.50 74 LEU A N 1
ATOM 615 C CA . LEU A 1 74 ? -24.400 -1.520 54.474 1.00 92.50 74 LEU A CA 1
ATOM 616 C C . LEU A 1 74 ? -25.128 -0.650 55.509 1.00 92.50 74 LEU A C 1
ATOM 618 O O . LEU A 1 74 ? -24.673 -0.566 56.647 1.00 92.50 74 LEU A O 1
ATOM 622 N N . LEU A 1 75 ? -26.240 -0.013 55.129 1.00 91.38 75 LEU A N 1
ATOM 623 C CA . LEU A 1 75 ? -27.029 0.836 56.023 1.00 91.38 75 LEU A CA 1
ATOM 624 C C . LEU A 1 75 ? -27.870 0.024 57.020 1.00 91.38 75 LEU A C 1
ATOM 626 O O . LEU A 1 75 ? -27.964 0.398 58.185 1.00 91.38 75 LEU A O 1
ATOM 630 N N . GLU A 1 76 ? -28.497 -1.061 56.563 1.00 93.19 76 GLU A N 1
ATOM 631 C CA . GLU A 1 76 ? -29.470 -1.834 57.349 1.00 93.19 76 GLU A CA 1
ATOM 632 C C . GLU A 1 76 ? -28.826 -2.958 58.170 1.00 93.19 76 GLU A C 1
ATOM 634 O O . GLU A 1 76 ? -29.283 -3.262 59.269 1.00 93.19 76 GLU A O 1
ATOM 639 N N . GLN A 1 77 ? -27.784 -3.594 57.632 1.00 90.62 77 GLN A N 1
ATOM 640 C CA . GLN A 1 77 ? -27.200 -4.832 58.167 1.00 90.62 77 GLN A CA 1
ATOM 641 C C . GLN A 1 77 ? -25.708 -4.683 58.502 1.00 90.62 77 GLN A C 1
ATOM 643 O O . GLN A 1 77 ? -25.095 -5.610 59.033 1.00 90.62 77 GLN A O 1
ATOM 648 N N . GLY A 1 78 ? -25.111 -3.527 58.195 1.00 88.56 78 GLY A N 1
ATOM 649 C CA . GLY A 1 78 ? -23.674 -3.312 58.325 1.00 88.56 78 GLY A CA 1
ATOM 650 C C . GLY A 1 78 ? -22.856 -4.184 57.357 1.00 88.56 78 GLY A C 1
ATOM 651 O O . GLY A 1 78 ? -23.399 -4.769 56.415 1.00 88.56 78 GLY A O 1
ATOM 652 N N . PRO A 1 79 ? -21.531 -4.292 57.561 1.00 88.12 79 PRO A N 1
ATOM 653 C CA . PRO A 1 79 ? -20.663 -5.077 56.682 1.00 88.12 79 PRO A CA 1
ATOM 654 C C . PRO A 1 79 ? -20.944 -6.585 56.734 1.00 88.12 79 PRO A C 1
ATOM 656 O O . PRO A 1 79 ? -20.717 -7.265 55.739 1.00 88.12 79 PRO A O 1
ATOM 659 N N . GLY A 1 80 ? -21.519 -7.108 57.825 1.00 86.94 80 GLY A N 1
ATOM 660 C CA . GLY A 1 80 ? -21.891 -8.526 57.927 1.00 86.94 80 GLY A CA 1
ATOM 661 C C . GLY A 1 80 ? -22.907 -8.984 56.870 1.00 86.94 80 GLY A C 1
ATOM 662 O O . GLY A 1 80 ? -22.867 -10.131 56.436 1.00 86.94 80 GLY A O 1
ATOM 663 N N . GLY A 1 81 ? -23.777 -8.088 56.384 1.00 89.56 81 GLY A N 1
ATOM 664 C CA . GLY A 1 81 ? -24.724 -8.402 55.305 1.00 89.56 81 GLY A CA 1
ATOM 665 C C . GLY A 1 81 ? -24.091 -8.460 53.907 1.00 89.56 81 GLY A C 1
ATOM 666 O O . GLY A 1 81 ? -24.701 -8.968 52.961 1.00 89.56 81 GLY A O 1
ATOM 667 N N . VAL A 1 82 ? -22.866 -7.948 53.743 1.00 92.12 82 VAL A N 1
ATOM 668 C CA . VAL A 1 82 ? -22.212 -7.836 52.430 1.00 92.12 82 VAL A CA 1
ATOM 669 C C . VAL A 1 82 ? -21.782 -9.191 51.881 1.00 92.12 82 VAL A C 1
ATOM 671 O O . VAL A 1 82 ? -21.752 -9.363 50.663 1.00 92.12 82 VAL A O 1
ATOM 674 N N . GLU A 1 83 ? -21.482 -10.168 52.736 1.00 91.69 83 GLU A N 1
ATOM 675 C CA . GLU A 1 83 ? -21.074 -11.505 52.296 1.00 91.69 83 GLU A CA 1
ATOM 676 C C . GLU A 1 83 ? -22.184 -12.184 51.478 1.00 91.69 83 GLU A C 1
ATOM 678 O O . GLU A 1 83 ? -21.949 -12.632 50.351 1.00 91.69 83 GLU A O 1
ATOM 683 N N . ALA A 1 84 ? -23.417 -12.164 51.995 1.00 92.44 84 ALA A N 1
ATOM 684 C CA . ALA A 1 84 ? -24.587 -12.705 51.308 1.00 92.44 84 ALA A CA 1
ATOM 685 C C . ALA A 1 84 ? -24.862 -11.965 49.989 1.00 92.44 84 ALA A C 1
ATOM 687 O O . ALA A 1 84 ? -25.073 -12.595 48.951 1.00 92.44 84 ALA A O 1
ATOM 688 N N . LEU A 1 85 ? -24.776 -10.629 50.001 1.00 94.38 85 LEU A N 1
ATOM 689 C CA . LEU A 1 85 ? -24.919 -9.821 48.790 1.00 94.38 85 LEU A CA 1
ATOM 690 C C . LEU A 1 85 ? -23.842 -10.154 47.745 1.00 94.38 85 LEU A C 1
ATOM 692 O O . LEU A 1 85 ? -24.139 -10.251 46.557 1.00 94.38 85 LEU A O 1
ATOM 696 N N . SER A 1 86 ? -22.593 -10.329 48.176 1.00 94.31 86 SER A N 1
ATOM 697 C CA . SER A 1 86 ? -21.463 -10.642 47.295 1.00 94.31 86 SER A CA 1
ATOM 698 C C . SER A 1 86 ? -21.621 -12.012 46.639 1.00 94.31 86 SER A C 1
ATOM 700 O O . SER A 1 86 ? -21.250 -12.179 45.478 1.00 94.31 86 SER A O 1
ATOM 702 N N . ALA A 1 87 ? -22.191 -12.995 47.344 1.00 94.00 87 ALA A N 1
ATOM 703 C CA . ALA A 1 87 ? -22.530 -14.289 46.758 1.00 94.00 87 ALA A CA 1
ATOM 704 C C . ALA A 1 87 ? -23.582 -14.148 45.647 1.00 94.00 87 ALA A C 1
ATOM 706 O O . ALA A 1 87 ? -23.347 -14.603 44.530 1.00 94.00 87 ALA A O 1
ATOM 707 N N . GLU A 1 88 ? -24.676 -13.432 45.913 1.00 94.38 88 GLU A N 1
ATOM 708 C CA . GLU A 1 88 ? -25.748 -13.231 44.934 1.00 94.38 88 GLU A CA 1
ATOM 709 C C . GLU A 1 88 ? -25.272 -12.465 43.689 1.00 94.38 88 GLU A C 1
ATOM 711 O O . GLU A 1 88 ? -25.578 -12.840 42.557 1.00 94.38 88 GLU A O 1
ATOM 716 N N . VAL A 1 89 ? -24.472 -11.411 43.883 1.00 94.12 89 VAL A N 1
ATOM 717 C CA . VAL A 1 89 ? -23.906 -10.621 42.781 1.00 94.12 89 VAL A CA 1
ATOM 718 C C . VAL A 1 89 ? -22.957 -11.459 41.925 1.00 94.12 89 VAL A C 1
ATOM 720 O O . VAL A 1 89 ? -23.015 -11.367 40.700 1.00 94.12 89 VAL A O 1
ATOM 723 N N . ARG A 1 90 ? -22.126 -12.317 42.530 1.00 93.56 90 ARG A N 1
ATOM 724 C CA . ARG A 1 90 ? -21.260 -13.233 41.768 1.00 93.56 90 ARG A CA 1
ATOM 725 C C . ARG A 1 90 ? -22.058 -14.185 40.890 1.00 93.56 90 ARG A C 1
ATOM 727 O O . ARG A 1 90 ? -21.662 -14.406 39.746 1.00 93.56 90 ARG A O 1
ATOM 734 N N . ASP A 1 91 ? -23.148 -14.743 41.407 1.00 93.25 91 ASP A N 1
ATOM 735 C CA . ASP A 1 91 ? -23.987 -15.663 40.641 1.00 93.25 91 ASP A CA 1
ATOM 736 C C . ASP A 1 91 ? -24.704 -14.937 39.497 1.00 93.25 91 ASP A C 1
ATOM 738 O O . ASP A 1 91 ? -24.674 -15.418 38.365 1.00 93.25 91 ASP A O 1
ATOM 742 N N . ALA A 1 92 ? -25.224 -13.729 39.739 1.00 92.25 92 ALA A N 1
ATOM 743 C CA . ALA A 1 92 ? -25.808 -12.891 38.691 1.00 92.25 92 ALA A CA 1
ATOM 744 C C . ALA A 1 92 ? -24.791 -12.536 37.588 1.00 92.25 92 ALA A C 1
ATOM 746 O O . ALA A 1 92 ? -25.096 -12.639 36.403 1.00 92.25 92 ALA A O 1
ATOM 747 N N . ILE A 1 93 ? -23.559 -12.171 37.963 1.00 92.38 93 ILE A N 1
ATOM 748 C CA . ILE A 1 93 ? -22.475 -11.886 37.010 1.00 92.38 93 ILE A CA 1
ATOM 749 C C . ILE A 1 93 ? -22.087 -13.141 36.222 1.00 92.38 93 ILE A C 1
ATOM 751 O O . ILE A 1 93 ? -21.795 -13.054 35.030 1.00 92.38 93 ILE A O 1
ATOM 755 N N . ARG A 1 94 ? -22.038 -14.309 36.874 1.00 90.62 94 ARG A N 1
ATOM 756 C CA . ARG A 1 94 ? -21.699 -15.576 36.216 1.00 90.62 94 ARG A CA 1
ATOM 757 C C . ARG A 1 94 ? -22.753 -15.957 35.180 1.00 90.62 94 ARG A C 1
ATOM 759 O O . ARG A 1 94 ? -22.375 -16.356 34.083 1.00 90.62 94 ARG A O 1
ATOM 766 N N . GLU A 1 95 ? -24.030 -15.824 35.523 1.00 90.88 95 GLU A N 1
ATOM 767 C CA . GLU A 1 95 ? -25.139 -16.135 34.619 1.00 90.88 95 GLU A CA 1
ATOM 768 C C . GLU A 1 95 ? -25.174 -15.176 33.427 1.00 90.88 95 GLU A C 1
ATOM 770 O O . GLU A 1 95 ? -25.251 -15.617 32.283 1.00 90.88 95 GLU A O 1
ATOM 775 N N . GLU A 1 96 ? -25.008 -13.874 33.674 1.00 90.06 96 GLU A N 1
ATOM 776 C CA . GLU A 1 96 ? -24.947 -12.878 32.603 1.00 90.06 96 GLU A CA 1
ATOM 777 C C . GLU A 1 96 ? -23.789 -13.161 31.639 1.00 90.06 96 GLU A C 1
ATOM 779 O O . GLU A 1 96 ? -23.975 -13.202 30.427 1.00 90.06 96 GLU A O 1
ATOM 784 N N . ARG A 1 97 ? -22.591 -13.431 32.166 1.00 89.25 97 ARG A N 1
ATOM 785 C CA . ARG A 1 97 ? -21.428 -13.768 31.332 1.00 89.25 97 ARG A CA 1
ATOM 786 C C . ARG A 1 97 ? -21.638 -15.041 30.530 1.00 89.25 97 ARG A C 1
ATOM 788 O O . ARG A 1 97 ? -21.260 -15.087 29.368 1.00 89.25 97 ARG A O 1
ATOM 795 N N . ARG A 1 98 ? -22.257 -16.059 31.129 1.00 88.88 98 ARG A N 1
ATOM 796 C CA . ARG A 1 98 ? -22.601 -17.295 30.426 1.00 88.88 98 ARG A CA 1
ATOM 797 C C . ARG A 1 98 ? -23.562 -17.022 29.269 1.00 88.88 98 ARG A C 1
ATOM 799 O O . ARG A 1 98 ? -23.314 -17.495 28.168 1.00 88.88 98 ARG A O 1
ATOM 806 N N . SER A 1 99 ? -24.612 -16.240 29.511 1.00 86.31 99 SER A N 1
ATOM 807 C CA . SER A 1 99 ? -25.571 -15.820 28.484 1.00 86.31 99 SER A CA 1
ATOM 808 C C . SER A 1 99 ? -24.876 -15.072 27.339 1.00 86.31 99 SER A C 1
ATOM 810 O O . SER A 1 99 ? -25.079 -15.389 26.167 1.00 86.31 99 SER A O 1
ATOM 812 N N . GLN A 1 100 ? -23.979 -14.134 27.666 1.00 83.44 100 GLN A N 1
ATOM 813 C CA . GLN A 1 100 ? -23.181 -13.410 26.674 1.00 83.44 100 GLN A CA 1
ATOM 814 C C . GLN A 1 100 ? -22.264 -14.341 25.872 1.00 83.44 100 GLN A C 1
ATOM 816 O O . GLN A 1 100 ? -22.212 -14.221 24.650 1.00 83.44 100 GLN A O 1
ATOM 821 N N . ASP A 1 101 ? -21.572 -15.277 26.526 1.00 82.75 101 ASP A N 1
ATOM 822 C CA . ASP A 1 101 ? -20.689 -16.249 25.872 1.00 82.75 101 ASP A CA 1
ATOM 823 C C . ASP A 1 101 ? -21.475 -17.185 24.933 1.00 82.75 101 ASP A C 1
ATOM 825 O O . ASP A 1 101 ? -21.029 -17.469 23.818 1.00 82.75 101 ASP A O 1
ATOM 829 N N . GLU A 1 102 ? -22.662 -17.641 25.350 1.00 84.06 102 GLU A N 1
ATOM 830 C CA . GLU A 1 102 ? -23.569 -18.458 24.533 1.00 84.06 102 GLU A CA 1
ATOM 831 C C . GLU A 1 102 ? -24.059 -17.677 23.305 1.00 84.06 102 GLU A C 1
ATOM 833 O O . GLU A 1 102 ? -23.984 -18.185 22.181 1.00 84.06 102 GLU A O 1
ATOM 838 N N . GLN A 1 103 ? -24.473 -16.420 23.488 1.00 77.00 103 GLN A N 1
ATOM 839 C CA . GLN A 1 103 ? -24.877 -15.545 22.388 1.00 77.00 103 GLN A CA 1
ATOM 840 C C . GLN A 1 103 ? -23.716 -15.282 21.419 1.00 77.00 103 GLN A C 1
ATOM 842 O O . GLN A 1 103 ? -23.885 -15.426 20.210 1.00 77.00 103 GLN A O 1
ATOM 847 N N . TYR A 1 104 ? -22.518 -14.980 21.929 1.00 75.31 104 TYR A N 1
ATOM 848 C CA . TYR A 1 104 ? -21.317 -14.796 21.107 1.00 75.31 104 TYR A CA 1
ATOM 849 C C . TYR A 1 104 ? -20.964 -16.057 20.315 1.00 75.31 104 TYR A C 1
ATOM 851 O O . TYR A 1 104 ? -20.587 -15.973 19.145 1.00 75.31 104 TYR A O 1
ATOM 859 N N . ALA A 1 105 ? -21.075 -17.238 20.928 1.00 74.50 105 ALA A N 1
ATOM 860 C CA . ALA A 1 105 ? -20.815 -18.500 20.250 1.00 74.50 105 ALA A CA 1
ATOM 861 C C . ALA A 1 105 ? -21.823 -18.754 19.119 1.00 74.50 105 ALA A C 1
ATOM 863 O O . ALA A 1 105 ? -21.416 -19.153 18.025 1.00 74.50 105 ALA A O 1
ATOM 864 N N . LEU A 1 106 ? -23.110 -18.487 19.362 1.00 73.81 106 LEU A N 1
ATOM 865 C CA . LEU A 1 106 ? -24.167 -18.591 18.355 1.00 73.81 106 LEU A CA 1
ATOM 866 C C . LEU A 1 106 ? -23.957 -17.599 17.211 1.00 73.81 106 LEU A C 1
ATOM 868 O O . LEU A 1 106 ? -24.015 -18.006 16.052 1.00 73.81 106 LEU A O 1
ATOM 872 N N . ASP A 1 107 ? -23.639 -16.341 17.515 1.00 68.56 107 ASP A N 1
ATOM 873 C CA . ASP A 1 107 ? -23.381 -15.305 16.513 1.00 68.56 107 ASP A CA 1
ATOM 874 C C . ASP A 1 107 ? -22.154 -15.652 15.662 1.00 68.56 107 ASP A C 1
ATOM 876 O O . ASP A 1 107 ? -22.205 -15.579 14.434 1.00 68.56 107 ASP A O 1
ATOM 880 N N . ARG A 1 108 ? -21.071 -16.128 16.287 1.00 68.94 108 ARG A N 1
ATOM 881 C CA . ARG A 1 108 ? -19.856 -16.559 15.584 1.00 68.94 108 ARG A CA 1
ATOM 882 C C . ARG A 1 108 ? -20.124 -17.724 14.629 1.00 68.94 108 ARG A C 1
ATOM 884 O O . ARG A 1 108 ? -19.616 -17.718 13.507 1.00 68.94 108 ARG A O 1
ATOM 891 N N . ILE A 1 109 ? -20.925 -18.707 15.050 1.00 67.75 109 ILE A N 1
ATOM 892 C CA . ILE A 1 109 ? -21.324 -19.848 14.207 1.00 67.75 109 ILE A CA 1
ATOM 893 C C . ILE A 1 109 ? -22.247 -19.379 13.076 1.00 67.75 109 ILE A C 1
ATOM 895 O O . ILE A 1 109 ? -22.020 -19.718 11.916 1.00 67.75 109 ILE A O 1
ATOM 899 N N . ALA A 1 110 ? -23.262 -18.574 13.395 1.00 61.44 110 ALA A N 1
ATOM 900 C CA . ALA A 1 110 ? -24.254 -18.102 12.435 1.00 61.44 110 ALA A CA 1
ATOM 901 C C . ALA A 1 110 ? -23.654 -17.170 11.371 1.00 61.44 110 ALA A C 1
ATOM 903 O O . ALA A 1 110 ? -24.124 -17.148 10.234 1.00 61.44 110 ALA A O 1
ATOM 904 N N . LEU A 1 111 ? -22.616 -16.407 11.724 1.00 63.62 111 LEU A N 1
ATOM 905 C CA . LEU A 1 111 ? -22.053 -15.359 10.873 1.00 63.62 111 LEU A CA 1
ATOM 906 C C . LEU A 1 111 ? -20.693 -15.716 10.262 1.00 63.62 111 LEU A C 1
ATOM 908 O O . LEU A 1 111 ? -20.184 -14.909 9.484 1.00 63.62 111 LEU A O 1
ATOM 912 N N . SER A 1 112 ? -20.131 -16.901 10.553 1.00 62.97 112 SER A N 1
ATOM 913 C CA . SER A 1 112 ? -18.837 -17.367 10.014 1.00 62.97 112 SER A CA 1
ATOM 914 C C . SER A 1 112 ? -17.759 -16.275 10.069 1.00 62.97 112 SER A C 1
ATOM 916 O O . SER A 1 112 ? -17.158 -15.925 9.049 1.00 62.97 112 SER A O 1
ATOM 918 N N . GLU A 1 113 ? -17.596 -15.656 11.242 1.00 63.28 113 GLU A N 1
ATOM 919 C CA . GLU A 1 113 ? -16.621 -14.581 11.432 1.00 63.28 113 GLU A CA 1
ATOM 920 C C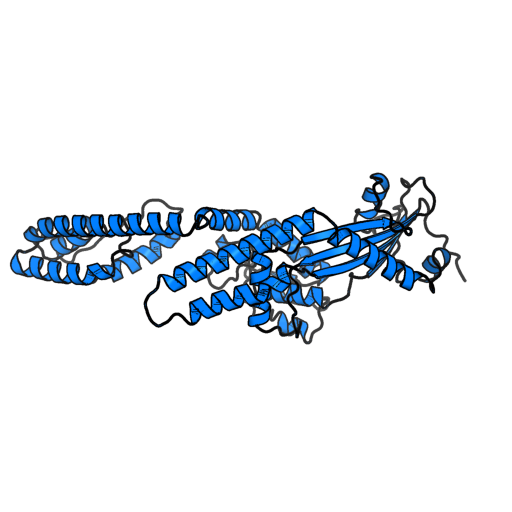 . GLU A 1 113 ? -15.190 -15.130 11.357 1.00 63.28 113 GLU A C 1
ATOM 922 O O . GLU A 1 113 ? -14.889 -16.183 11.923 1.00 63.28 113 GLU A O 1
ATOM 927 N N . GLU A 1 114 ? -14.302 -14.411 10.662 1.00 62.09 114 GLU A N 1
ATOM 928 C CA . GLU A 1 114 ? -12.864 -14.657 10.787 1.00 62.09 114 GLU A CA 1
ATOM 929 C C . GLU A 1 114 ? -12.452 -14.419 12.248 1.00 62.09 114 GLU A C 1
ATOM 931 O O . GLU A 1 114 ? -12.843 -13.394 12.819 1.00 62.09 114 GLU A O 1
ATOM 936 N N . PRO A 1 115 ? -11.675 -15.330 12.864 1.00 67.00 115 PRO A N 1
ATOM 937 C CA . PRO A 1 115 ? -11.162 -15.119 14.210 1.00 67.00 115 PRO A CA 1
ATOM 938 C C . PRO A 1 115 ? -10.390 -13.799 14.275 1.00 67.00 115 PRO A C 1
ATOM 940 O O . PRO A 1 115 ? -9.499 -13.552 13.458 1.00 67.00 115 PRO A O 1
ATOM 943 N N . VAL A 1 116 ? -10.718 -12.952 15.252 1.00 72.81 116 VAL A N 1
ATOM 944 C CA . VAL A 1 116 ? -10.024 -11.671 15.478 1.00 72.81 116 VAL A CA 1
ATOM 945 C C . VAL A 1 116 ? -8.527 -11.908 15.700 1.00 72.81 116 VAL A C 1
ATOM 947 O O . VAL A 1 116 ? -7.699 -11.091 15.306 1.00 72.81 116 VAL A O 1
ATOM 950 N N . GLU A 1 117 ? -8.182 -13.059 16.270 1.00 73.44 117 GLU A N 1
ATOM 951 C CA . GLU A 1 117 ? -6.822 -13.537 16.483 1.00 73.44 117 GLU A CA 1
ATOM 952 C C . GLU A 1 117 ? -6.043 -13.626 15.167 1.00 73.44 117 GLU A C 1
ATOM 954 O O . GLU A 1 117 ? -4.960 -13.059 15.071 1.00 73.44 117 GLU A O 1
ATOM 959 N N . ALA A 1 118 ? -6.623 -14.223 14.120 1.00 74.88 118 ALA A N 1
ATOM 960 C CA . ALA A 1 118 ? -5.968 -14.361 12.818 1.00 74.88 118 ALA A CA 1
ATOM 961 C C . ALA A 1 118 ? -5.709 -12.995 12.157 1.00 74.88 118 ALA A C 1
ATOM 963 O O . ALA A 1 118 ? -4.680 -12.779 11.512 1.00 74.88 118 ALA A O 1
ATOM 964 N N . PHE A 1 119 ? -6.623 -12.038 12.345 1.00 76.81 119 PHE A N 1
ATOM 965 C CA . PHE A 1 119 ? -6.433 -10.667 11.875 1.00 76.81 119 PHE A CA 1
ATOM 966 C C . PHE A 1 119 ? -5.290 -9.958 12.618 1.00 76.81 119 PHE A C 1
ATOM 968 O O . PHE A 1 119 ? -4.456 -9.308 11.985 1.00 76.81 119 PHE A O 1
ATOM 975 N N . ILE A 1 120 ? -5.222 -10.104 13.946 1.00 77.75 120 ILE A N 1
ATOM 976 C CA . ILE A 1 120 ? -4.135 -9.548 14.764 1.00 77.75 120 ILE A CA 1
ATOM 977 C C . ILE A 1 120 ? -2.795 -10.171 14.363 1.00 77.75 120 ILE A C 1
ATOM 979 O O . ILE A 1 120 ? -1.849 -9.431 14.103 1.00 77.75 120 ILE A O 1
ATOM 983 N N . GLU A 1 121 ? -2.729 -11.497 14.238 1.00 78.56 121 GLU A N 1
ATOM 984 C CA . GLU A 1 121 ? -1.534 -12.223 13.794 1.00 78.56 121 GLU A CA 1
ATOM 985 C C . GLU A 1 121 ? -1.065 -11.744 12.415 1.00 78.56 121 GLU A C 1
ATOM 987 O O . GLU A 1 121 ? 0.127 -11.537 12.208 1.00 78.56 121 GLU A O 1
ATOM 992 N N . THR A 1 122 ? -1.991 -11.477 11.488 1.00 82.75 122 THR A N 1
ATOM 993 C CA . THR A 1 122 ? -1.656 -10.941 10.159 1.00 82.75 122 THR A CA 1
ATOM 994 C C . THR A 1 122 ? -1.006 -9.557 10.250 1.00 82.75 122 THR A C 1
ATOM 996 O O . THR A 1 122 ? -0.034 -9.285 9.546 1.00 82.75 122 THR A O 1
ATOM 999 N N . ILE A 1 123 ? -1.507 -8.676 11.124 1.00 84.12 123 ILE A N 1
ATOM 1000 C CA . ILE A 1 123 ? -0.904 -7.353 11.355 1.00 84.12 123 ILE A CA 1
ATOM 1001 C C . ILE A 1 123 ? 0.466 -7.487 12.023 1.00 84.12 123 ILE A C 1
ATOM 1003 O O . ILE A 1 123 ? 1.397 -6.765 11.669 1.00 84.12 123 ILE A O 1
ATOM 1007 N N . GLU A 1 124 ? 0.598 -8.375 13.007 1.00 82.25 124 GLU A N 1
ATOM 1008 C CA . GLU A 1 124 ? 1.868 -8.603 13.694 1.00 82.25 124 GLU A CA 1
ATOM 1009 C C . GLU A 1 124 ? 2.927 -9.164 12.746 1.00 82.25 124 GLU A C 1
ATOM 1011 O O . GLU A 1 124 ? 4.027 -8.622 12.711 1.00 82.25 124 GLU A O 1
ATOM 1016 N N . ALA A 1 125 ? 2.576 -10.146 11.913 1.00 83.38 125 ALA A N 1
ATOM 1017 C CA . ALA A 1 125 ? 3.458 -10.702 10.891 1.00 83.38 125 ALA A CA 1
ATOM 1018 C C . ALA A 1 125 ? 3.854 -9.656 9.834 1.00 83.38 125 ALA A C 1
ATOM 1020 O O . ALA A 1 125 ? 5.021 -9.550 9.466 1.00 83.38 125 ALA A O 1
ATOM 1021 N N . ALA A 1 126 ? 2.908 -8.827 9.376 1.00 83.19 126 ALA A N 1
ATOM 1022 C CA . ALA A 1 126 ? 3.189 -7.764 8.407 1.00 83.19 126 ALA A CA 1
ATOM 1023 C C . ALA A 1 126 ? 4.126 -6.668 8.954 1.00 83.19 126 ALA A C 1
ATOM 1025 O O . ALA A 1 126 ? 4.769 -5.959 8.179 1.00 83.19 126 ALA A O 1
ATOM 1026 N N . GLU A 1 127 ? 4.198 -6.512 10.277 1.00 85.94 127 GLU A N 1
ATOM 1027 C CA . GLU A 1 127 ? 5.043 -5.525 10.952 1.00 85.94 127 GLU A CA 1
ATOM 1028 C C . GLU A 1 127 ? 6.235 -6.134 11.699 1.00 85.94 127 GLU A C 1
ATOM 1030 O O . GLU A 1 127 ? 6.934 -5.411 12.412 1.00 85.94 127 GLU A O 1
ATOM 1035 N N . GLU A 1 128 ? 6.473 -7.437 11.552 1.00 84.69 128 GLU A N 1
ATOM 1036 C CA . GLU A 1 128 ? 7.522 -8.153 12.279 1.00 84.69 128 GLU A CA 1
ATOM 1037 C C . GLU A 1 128 ? 8.907 -7.569 11.964 1.00 84.69 128 GLU A C 1
ATOM 1039 O O . GLU A 1 128 ? 9.677 -7.242 12.873 1.00 84.69 128 GLU A O 1
ATOM 1044 N N . ASP A 1 129 ? 9.189 -7.340 10.677 1.00 88.94 129 ASP A N 1
ATOM 1045 C CA . ASP A 1 129 ? 10.427 -6.713 10.218 1.00 88.94 129 ASP A CA 1
ATOM 1046 C C . ASP A 1 129 ? 10.255 -5.208 9.961 1.00 88.94 129 ASP A C 1
ATOM 1048 O O . ASP A 1 129 ? 10.186 -4.709 8.833 1.00 88.94 129 ASP A O 1
ATOM 1052 N N . GLU A 1 130 ? 10.230 -4.444 11.051 1.00 90.19 130 GLU A N 1
ATOM 1053 C CA . GLU A 1 130 ? 10.200 -2.980 10.993 1.00 90.19 130 GLU A CA 1
ATOM 1054 C C . GLU A 1 130 ? 11.414 -2.377 10.253 1.00 90.19 130 GLU A C 1
ATOM 1056 O O . GLU A 1 130 ? 11.329 -1.248 9.766 1.00 90.19 130 GLU A O 1
ATOM 1061 N N . ALA A 1 131 ? 12.549 -3.089 10.181 1.00 90.50 131 ALA A N 1
ATOM 1062 C CA . ALA A 1 131 ? 13.748 -2.603 9.501 1.00 90.50 131 ALA A CA 1
ATOM 1063 C C . ALA A 1 131 ? 13.617 -2.734 7.979 1.00 90.50 131 ALA A C 1
ATOM 1065 O O . ALA A 1 131 ? 13.983 -1.802 7.264 1.00 90.50 131 ALA A O 1
ATOM 1066 N N . ALA A 1 132 ? 13.039 -3.831 7.487 1.00 91.19 132 ALA A N 1
ATOM 1067 C CA . ALA A 1 132 ? 12.712 -3.992 6.074 1.00 91.19 132 ALA A CA 1
ATOM 1068 C C . ALA A 1 132 ? 11.668 -2.968 5.606 1.00 91.19 132 ALA A C 1
ATOM 1070 O O . ALA A 1 132 ? 11.824 -2.386 4.530 1.00 91.19 132 ALA A O 1
ATOM 1071 N N . LEU A 1 133 ? 10.647 -2.682 6.430 1.00 91.25 133 LEU A N 1
ATOM 1072 C CA . LEU A 1 133 ? 9.679 -1.611 6.148 1.00 91.25 133 LEU A CA 1
ATOM 1073 C C . LEU A 1 133 ? 10.380 -0.257 5.982 1.00 91.25 133 LEU A C 1
ATOM 1075 O O . LEU A 1 133 ? 10.123 0.471 5.021 1.00 91.25 133 LEU A O 1
ATOM 1079 N N . GLN A 1 134 ? 11.291 0.058 6.905 1.00 94.38 134 GLN A N 1
ATOM 1080 C CA . GLN A 1 134 ? 12.086 1.274 6.838 1.00 94.38 134 GLN A CA 1
ATOM 1081 C C . GLN A 1 134 ? 12.958 1.319 5.578 1.00 94.38 134 GLN A C 1
ATOM 1083 O O . GLN A 1 134 ? 12.926 2.318 4.867 1.00 94.38 134 GLN A O 1
ATOM 1088 N N . ASP A 1 135 ? 13.738 0.273 5.305 1.00 94.69 135 ASP A N 1
ATOM 1089 C CA . ASP A 1 135 ? 14.670 0.229 4.173 1.00 94.69 135 ASP A CA 1
ATOM 1090 C C . ASP A 1 135 ? 13.944 0.377 2.827 1.00 94.69 135 ASP A C 1
ATOM 1092 O O . ASP A 1 135 ? 14.382 1.140 1.962 1.00 94.69 135 ASP A O 1
ATOM 1096 N N . GLY A 1 136 ? 12.787 -0.276 2.673 1.00 91.62 136 GLY A N 1
ATOM 1097 C CA . GLY A 1 136 ? 11.964 -0.171 1.468 1.00 91.62 136 GLY A CA 1
ATOM 1098 C C . GLY A 1 136 ? 11.544 1.268 1.155 1.00 91.62 136 GLY A C 1
ATOM 1099 O O . GLY A 1 136 ? 11.632 1.703 0.006 1.00 91.62 136 GLY A O 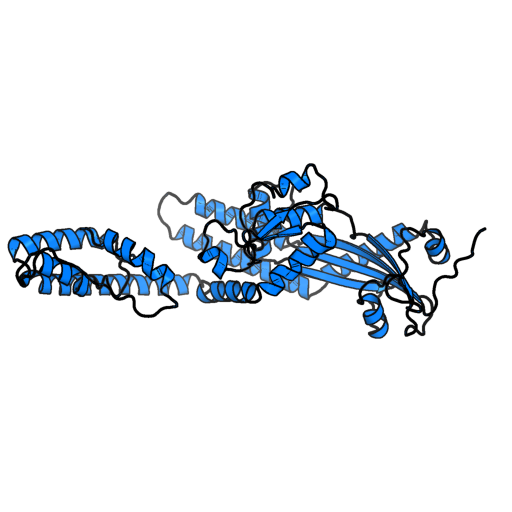1
ATOM 1100 N N . VAL A 1 137 ? 11.148 2.032 2.175 1.00 93.88 137 VAL A N 1
ATOM 1101 C CA . VAL A 1 137 ? 10.731 3.433 2.010 1.00 93.88 137 VAL A CA 1
ATOM 1102 C C . VAL A 1 137 ? 11.922 4.391 1.962 1.00 93.88 137 VAL A C 1
ATOM 1104 O O . VAL A 1 137 ? 11.905 5.348 1.187 1.00 93.88 137 VAL A O 1
ATOM 1107 N N . ASP A 1 138 ? 12.981 4.135 2.730 1.00 95.44 138 ASP A N 1
ATOM 1108 C CA . ASP A 1 138 ? 14.187 4.968 2.768 1.00 95.44 138 ASP A CA 1
ATOM 1109 C C . ASP A 1 138 ? 14.926 4.966 1.426 1.00 95.44 138 ASP A C 1
ATOM 1111 O O . ASP A 1 138 ? 15.397 6.019 0.989 1.00 95.44 138 ASP A O 1
ATOM 1115 N N . LYS A 1 139 ? 14.975 3.821 0.731 1.00 93.62 139 LYS A N 1
ATOM 1116 C CA . LYS A 1 139 ? 15.514 3.725 -0.637 1.00 93.62 139 LYS A CA 1
ATOM 1117 C C . LYS A 1 139 ? 14.874 4.742 -1.574 1.00 93.62 139 LYS A C 1
ATOM 1119 O O . LYS A 1 139 ? 15.567 5.351 -2.386 1.00 93.62 139 LYS A O 1
ATOM 1124 N N . TRP A 1 140 ? 13.570 4.960 -1.432 1.00 93.00 140 TRP A N 1
ATOM 1125 C CA . TRP A 1 140 ? 12.858 5.949 -2.223 1.00 93.00 140 TRP A CA 1
ATOM 1126 C C . TRP A 1 140 ? 13.016 7.363 -1.657 1.00 93.00 140 TRP A C 1
ATOM 1128 O O . TRP A 1 140 ? 13.596 8.223 -2.314 1.00 93.00 140 TRP A O 1
ATOM 1138 N N . LEU A 1 141 ? 12.567 7.618 -0.425 1.00 94.38 141 LEU A N 1
ATOM 1139 C CA . LEU A 1 141 ? 12.525 8.974 0.138 1.00 94.38 141 LEU A CA 1
ATOM 1140 C C . LEU A 1 141 ? 13.915 9.601 0.310 1.00 94.38 141 LEU A C 1
ATOM 1142 O O . LEU A 1 141 ? 14.091 10.794 0.063 1.00 94.38 141 LEU A O 1
ATOM 1146 N N . LEU A 1 142 ? 14.901 8.818 0.746 1.00 95.31 142 LEU A N 1
ATOM 1147 C CA . LEU A 1 142 ? 16.258 9.306 0.998 1.00 95.31 142 LEU A CA 1
ATOM 1148 C C . LEU A 1 142 ? 17.172 9.037 -0.197 1.00 95.31 142 LEU A C 1
ATOM 1150 O O . LEU A 1 142 ? 17.928 9.918 -0.591 1.00 95.31 142 LEU A O 1
ATOM 1154 N N . GLY A 1 143 ? 17.099 7.834 -0.773 1.00 93.12 143 GLY A N 1
ATOM 1155 C CA . GLY A 1 143 ? 17.972 7.425 -1.875 1.00 93.12 143 GLY A CA 1
ATOM 1156 C C . GLY A 1 143 ? 17.620 8.083 -3.209 1.00 93.12 143 GLY A C 1
ATOM 1157 O O . GLY A 1 143 ? 18.505 8.606 -3.880 1.00 93.12 143 GLY A O 1
ATOM 1158 N N . ALA A 1 144 ? 16.338 8.091 -3.583 1.00 92.38 144 ALA A N 1
ATOM 1159 C CA . ALA A 1 144 ? 15.886 8.651 -4.857 1.00 92.38 144 ALA A CA 1
ATOM 1160 C C . ALA A 1 144 ? 15.454 10.118 -4.738 1.00 92.38 144 ALA A C 1
ATOM 1162 O O . ALA A 1 144 ? 15.867 10.946 -5.543 1.00 92.38 144 ALA A O 1
ATOM 1163 N N . LEU A 1 145 ? 14.652 10.465 -3.726 1.00 93.75 145 LEU A N 1
ATOM 1164 C CA . LEU A 1 145 ? 14.121 11.824 -3.561 1.00 93.75 145 LEU A CA 1
ATOM 1165 C C . LEU A 1 145 ? 15.057 12.757 -2.789 1.00 93.75 145 LEU A C 1
ATOM 1167 O O . LEU A 1 145 ? 14.783 13.955 -2.706 1.00 93.75 145 LEU A O 1
ATOM 1171 N N . LEU A 1 146 ? 16.171 12.237 -2.266 1.00 95.12 146 LEU A N 1
ATOM 1172 C CA . LEU A 1 146 ? 17.221 13.006 -1.594 1.00 95.12 146 LEU A CA 1
ATOM 1173 C C . LEU A 1 146 ? 16.700 13.842 -0.412 1.00 95.12 146 LEU A C 1
ATOM 1175 O O . LEU A 1 146 ? 17.181 14.945 -0.146 1.00 95.12 146 LEU A O 1
ATOM 1179 N N . MET A 1 147 ? 15.698 13.334 0.311 1.00 95.00 147 MET A N 1
ATOM 1180 C CA . MET A 1 147 ? 15.359 13.860 1.633 1.00 95.00 147 MET A CA 1
ATOM 1181 C C . MET A 1 147 ? 16.396 13.415 2.668 1.00 95.00 147 MET A C 1
ATOM 1183 O O . MET A 1 147 ? 17.151 12.464 2.461 1.00 95.00 147 MET A O 1
ATOM 1187 N N . LYS A 1 148 ? 16.407 14.070 3.832 1.00 94.69 148 LYS A N 1
ATOM 1188 C CA . LYS A 1 148 ? 17.247 13.656 4.962 1.00 94.69 148 LYS A CA 1
ATOM 1189 C C . LYS A 1 148 ? 16.427 13.333 6.197 1.00 94.69 148 LYS A C 1
ATOM 1191 O O . LYS A 1 148 ? 15.489 14.050 6.543 1.00 94.69 148 LYS A O 1
ATOM 1196 N N . LYS A 1 149 ? 16.850 12.282 6.902 1.00 94.94 149 LYS A N 1
ATOM 1197 C CA . LYS A 1 149 ? 16.436 12.018 8.279 1.00 94.94 149 LYS A CA 1
ATOM 1198 C C . LYS A 1 149 ? 17.268 12.856 9.234 1.00 94.94 149 LYS A C 1
ATOM 1200 O O . LYS A 1 149 ? 18.493 12.885 9.144 1.00 94.94 149 LYS A O 1
ATOM 1205 N N . GLN A 1 150 ? 16.591 13.504 10.167 1.00 93.94 150 GLN A N 1
ATOM 1206 C CA . GLN A 1 150 ? 17.205 14.222 11.267 1.00 93.94 150 GLN A CA 1
ATOM 1207 C C . GLN A 1 150 ? 16.653 13.679 12.586 1.00 93.94 150 GLN A C 1
ATOM 1209 O O . GLN A 1 150 ? 15.451 13.812 12.820 1.00 93.94 150 GLN A O 1
ATOM 1214 N N . PRO A 1 151 ? 17.490 13.103 13.462 1.00 94.25 151 PRO A N 1
ATOM 1215 C CA . PRO A 1 151 ? 17.031 12.652 14.767 1.00 94.25 151 PRO A CA 1
ATOM 1216 C C . PRO A 1 151 ? 16.462 13.800 15.601 1.00 94.25 151 PRO A C 1
ATOM 1218 O O . PRO A 1 151 ? 16.950 14.932 15.524 1.00 94.25 151 PRO A O 1
ATOM 1221 N N . VAL A 1 152 ? 15.442 13.513 16.412 1.00 91.62 152 VAL A N 1
ATOM 1222 C CA . VAL A 1 152 ? 14.851 14.514 17.313 1.00 91.62 152 VAL A CA 1
ATOM 1223 C C . VAL A 1 152 ? 15.803 14.852 18.464 1.00 91.62 152 VAL A C 1
ATOM 1225 O O . VAL A 1 152 ? 15.895 16.016 18.846 1.00 91.62 152 VAL A O 1
ATOM 1228 N N . ALA A 1 153 ? 16.542 13.866 18.985 1.00 89.38 153 ALA A N 1
ATOM 1229 C CA . ALA A 1 153 ? 17.510 14.058 20.063 1.00 89.38 153 ALA A CA 1
ATOM 1230 C C . ALA A 1 153 ? 18.749 13.168 19.874 1.00 89.38 153 ALA A C 1
ATOM 1232 O O . ALA A 1 153 ? 18.656 11.946 19.900 1.00 89.38 153 ALA A O 1
ATOM 1233 N N . TRP A 1 154 ? 19.926 13.780 19.725 1.00 84.62 154 TRP A N 1
ATOM 1234 C CA . TRP A 1 154 ? 21.206 13.067 19.617 1.00 84.62 154 TRP A CA 1
ATOM 1235 C C . TRP A 1 154 ? 21.666 12.544 20.996 1.00 84.62 154 TRP A C 1
ATOM 1237 O O . TRP A 1 154 ? 21.480 13.266 21.978 1.00 84.62 154 TRP A O 1
ATOM 1247 N N . PRO A 1 155 ? 22.275 11.341 21.125 1.00 86.81 155 PRO A N 1
ATOM 1248 C CA . PRO A 1 155 ? 22.780 10.428 20.088 1.00 86.81 155 PRO A CA 1
ATOM 1249 C C . PRO A 1 155 ? 21.784 9.403 19.533 1.00 86.81 155 PRO A C 1
ATOM 1251 O O . PRO A 1 155 ? 22.147 8.611 18.663 1.00 86.81 155 PRO A O 1
ATOM 1254 N N . ALA A 1 156 ? 20.545 9.387 20.023 1.00 87.12 156 ALA A N 1
ATOM 1255 C CA . ALA A 1 156 ? 19.532 8.477 19.506 1.00 87.12 156 ALA A CA 1
ATOM 1256 C C . ALA A 1 156 ? 19.161 8.871 18.069 1.00 87.12 156 ALA A C 1
ATOM 1258 O O . ALA A 1 156 ? 18.983 10.047 17.770 1.00 87.12 156 ALA A O 1
ATOM 1259 N N . GLN A 1 157 ? 19.064 7.894 17.165 1.00 88.31 157 GLN A N 1
ATOM 1260 C CA . GLN A 1 157 ? 18.654 8.147 15.776 1.00 88.31 157 GLN A CA 1
ATOM 1261 C C . GLN A 1 157 ? 17.129 8.161 15.601 1.00 88.31 157 GLN A C 1
ATOM 1263 O O . GLN A 1 157 ? 16.628 8.798 14.679 1.00 88.31 157 GLN A O 1
ATOM 1268 N N . ASP A 1 158 ? 16.407 7.500 16.508 1.00 91.56 158 ASP A N 1
ATOM 1269 C CA . ASP A 1 158 ? 14.950 7.462 16.583 1.00 91.56 158 ASP A CA 1
ATOM 1270 C C . ASP A 1 158 ? 14.464 8.114 17.894 1.00 91.56 158 ASP A C 1
ATOM 1272 O O . ASP A 1 158 ? 15.099 7.919 18.935 1.00 91.56 158 ASP A O 1
ATOM 1276 N N . PRO A 1 159 ? 13.315 8.811 17.890 1.00 95.50 159 PRO A N 1
ATOM 1277 C CA . PRO A 1 159 ? 12.526 9.158 16.708 1.00 95.50 159 PRO A CA 1
ATOM 1278 C C . PRO A 1 159 ? 13.221 10.233 15.851 1.00 95.50 159 PRO A C 1
ATOM 1280 O O . PRO A 1 159 ? 14.132 10.929 16.310 1.00 95.50 159 PRO A O 1
ATOM 1283 N N . PHE A 1 160 ? 12.789 10.388 14.599 1.00 95.44 160 PHE A N 1
ATOM 1284 C CA . PHE A 1 160 ? 13.381 11.320 13.631 1.00 95.44 160 PHE A CA 1
ATOM 1285 C C . PHE A 1 160 ? 12.338 12.234 12.981 1.00 95.44 160 PHE A C 1
ATOM 1287 O O . PHE A 1 160 ? 11.139 12.009 13.062 1.00 95.44 160 PHE A O 1
ATOM 1294 N N . LYS A 1 161 ? 12.798 13.279 12.298 1.00 95.50 161 LYS A N 1
ATOM 1295 C CA . LYS A 1 161 ? 12.017 14.082 11.353 1.00 95.50 161 LYS A CA 1
ATOM 1296 C C 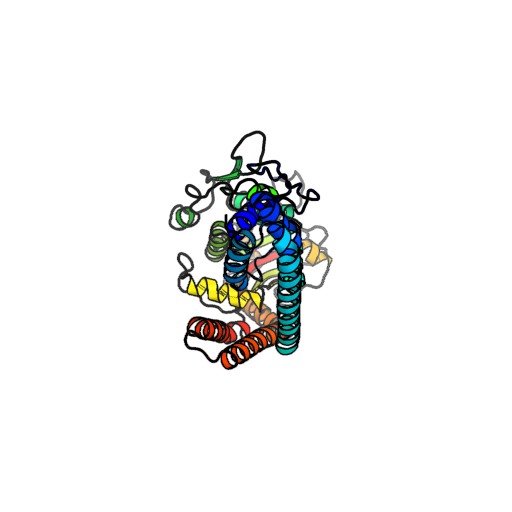. LYS A 1 161 ? 12.601 13.941 9.956 1.00 95.50 161 LYS A C 1
ATOM 1298 O O . LYS A 1 161 ? 13.810 13.765 9.805 1.00 95.50 161 LYS A O 1
ATOM 1303 N N . LEU A 1 162 ? 11.755 14.045 8.939 1.00 95.19 162 LEU A N 1
ATOM 1304 C CA . LEU A 1 162 ? 12.206 14.204 7.559 1.00 95.19 162 LEU A CA 1
ATOM 1305 C C . LEU A 1 162 ? 12.365 15.687 7.238 1.00 95.19 162 LEU A C 1
ATOM 1307 O O . LEU A 1 162 ? 11.561 16.513 7.669 1.00 95.19 162 LEU A O 1
ATOM 1311 N N . ARG A 1 163 ? 13.410 16.026 6.485 1.00 93.19 163 ARG A N 1
ATOM 1312 C CA . ARG A 1 163 ? 13.658 17.382 6.000 1.00 93.19 163 ARG A CA 1
ATOM 1313 C C . ARG A 1 163 ? 14.038 17.382 4.531 1.00 93.19 163 ARG A C 1
ATOM 1315 O O . ARG A 1 163 ? 14.734 16.485 4.053 1.00 93.19 163 ARG A O 1
ATOM 1322 N N . THR A 1 164 ? 13.621 18.443 3.855 1.00 93.56 164 THR A N 1
ATOM 1323 C CA . THR A 1 164 ? 14.088 18.801 2.519 1.00 93.56 164 THR A CA 1
ATOM 1324 C C . THR A 1 164 ? 15.473 19.427 2.586 1.00 93.56 164 THR A C 1
ATOM 1326 O O . THR A 1 164 ? 15.801 20.162 3.521 1.00 93.56 164 THR A O 1
ATOM 1329 N N . THR A 1 165 ? 16.268 19.192 1.555 1.00 91.38 165 THR A N 1
ATOM 1330 C CA . THR A 1 165 ? 17.533 19.871 1.288 1.00 91.38 165 THR A CA 1
ATOM 1331 C C . THR A 1 165 ? 17.458 20.588 -0.059 1.00 91.38 165 THR A C 1
ATOM 1333 O O . THR A 1 165 ? 16.433 20.548 -0.738 1.00 91.38 165 THR A O 1
ATOM 1336 N N . LYS A 1 166 ? 18.540 21.265 -0.461 1.00 91.88 166 LYS A N 1
ATOM 1337 C CA . LYS A 1 166 ? 18.613 21.907 -1.784 1.00 91.88 166 LYS A CA 1
ATOM 1338 C C . LYS A 1 166 ? 18.629 20.886 -2.924 1.00 91.88 166 LYS A C 1
ATOM 1340 O O . LYS A 1 166 ? 18.286 21.225 -4.048 1.00 91.88 166 LYS A O 1
ATOM 1345 N N . GLU A 1 167 ? 19.035 19.660 -2.619 1.00 94.00 167 GLU A N 1
ATOM 1346 C CA . GLU A 1 167 ? 19.122 18.536 -3.544 1.00 94.00 167 GLU A CA 1
ATOM 1347 C C . GLU A 1 167 ? 17.823 17.721 -3.600 1.00 94.00 167 GLU A C 1
ATOM 1349 O O . GLU A 1 167 ? 17.700 16.860 -4.464 1.00 94.00 167 GLU A O 1
ATOM 1354 N N . THR A 1 168 ? 16.858 17.968 -2.702 1.00 94.69 168 THR A N 1
ATOM 1355 C CA . THR A 1 168 ? 15.602 17.210 -2.677 1.00 94.69 168 THR A CA 1
ATOM 1356 C C . THR A 1 168 ? 14.871 17.326 -4.008 1.00 94.69 168 THR A C 1
ATOM 1358 O O . THR A 1 168 ? 14.553 18.416 -4.484 1.00 94.69 168 THR A O 1
ATOM 1361 N N . LEU A 1 169 ? 14.568 16.172 -4.595 1.00 93.94 169 LEU A N 1
ATOM 1362 C CA . LEU A 1 169 ? 14.052 16.048 -5.951 1.00 93.94 169 LEU A CA 1
ATOM 1363 C C . LEU A 1 169 ? 12.522 16.077 -5.995 1.00 93.94 169 LEU A C 1
ATOM 1365 O O . LEU A 1 169 ? 11.923 15.289 -6.719 1.00 93.94 169 LEU A O 1
ATOM 1369 N N . ILE A 1 170 ? 11.891 16.988 -5.251 1.00 92.81 170 ILE A N 1
ATOM 1370 C CA . ILE A 1 170 ? 10.431 17.165 -5.229 1.00 92.81 170 ILE A CA 1
ATOM 1371 C C . ILE A 1 170 ? 10.087 18.625 -5.543 1.00 92.81 1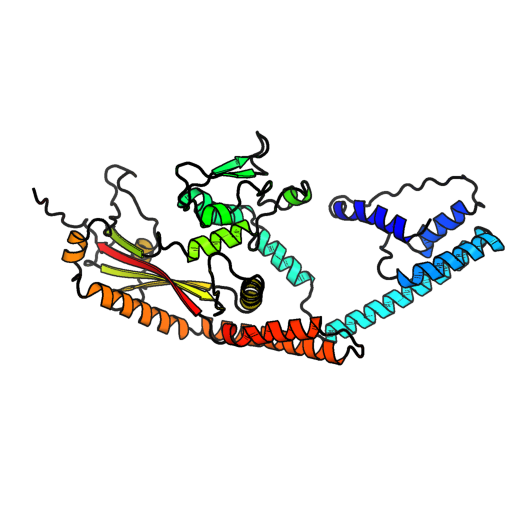70 ILE A C 1
ATOM 1373 O O . ILE A 1 170 ? 10.645 19.527 -4.911 1.00 92.81 170 ILE A O 1
ATOM 1377 N N . PRO A 1 171 ? 9.163 18.892 -6.487 1.00 91.00 171 PRO A N 1
ATOM 1378 C CA . PRO A 1 171 ? 8.713 20.246 -6.781 1.00 91.00 171 PRO A CA 1
ATOM 1379 C C . PRO A 1 171 ? 8.166 20.958 -5.540 1.00 91.00 171 PRO A C 1
ATOM 1381 O O . PRO A 1 171 ? 7.370 20.394 -4.784 1.00 91.00 171 PRO A O 1
ATOM 1384 N N . ARG A 1 172 ? 8.549 22.232 -5.362 1.00 88.75 172 ARG A N 1
ATOM 1385 C CA . ARG A 1 172 ? 8.104 23.048 -4.220 1.00 88.75 172 ARG A CA 1
ATOM 1386 C C . ARG A 1 172 ? 6.586 23.120 -4.120 1.00 88.75 172 ARG A C 1
ATOM 1388 O O . ARG A 1 172 ? 6.042 22.947 -3.038 1.00 88.75 172 ARG A O 1
ATOM 1395 N N . LEU A 1 173 ? 5.929 23.375 -5.247 1.00 89.06 173 LEU A N 1
ATOM 1396 C CA . LEU A 1 173 ? 4.481 23.344 -5.352 1.00 89.06 173 LEU A CA 1
ATOM 1397 C C . LEU A 1 173 ? 4.074 22.393 -6.484 1.00 89.06 173 LEU A C 1
ATOM 1399 O O . LEU A 1 173 ? 4.743 22.375 -7.519 1.00 89.06 173 LEU A O 1
ATOM 1403 N N . PRO A 1 174 ? 2.999 21.618 -6.301 1.00 89.38 174 PRO A N 1
ATOM 1404 C CA . PRO A 1 174 ? 2.181 21.563 -5.088 1.00 89.38 174 PRO A CA 1
ATOM 1405 C C . PRO A 1 174 ? 2.656 20.458 -4.102 1.00 89.38 174 PRO A C 1
ATOM 1407 O O . PRO A 1 174 ? 2.148 20.329 -2.992 1.00 89.38 174 PRO A O 1
ATOM 1410 N N . TRP A 1 175 ? 3.670 19.667 -4.477 1.00 92.12 175 TRP A N 1
ATOM 1411 C CA . TRP A 1 175 ? 4.036 18.425 -3.785 1.00 92.12 175 TRP A CA 1
ATOM 1412 C C . TRP A 1 175 ? 4.727 18.594 -2.435 1.00 92.12 175 TRP A C 1
ATOM 1414 O O . TRP A 1 175 ? 4.285 17.965 -1.480 1.00 92.12 175 TRP A O 1
ATOM 1424 N N . LEU A 1 176 ? 5.769 19.425 -2.297 1.00 90.31 176 LEU A N 1
ATOM 1425 C CA . LEU A 1 176 ? 6.409 19.592 -0.980 1.00 90.31 176 LEU A CA 1
ATOM 1426 C C . LEU A 1 176 ? 5.435 20.114 0.089 1.00 90.31 176 LEU A C 1
ATOM 1428 O O . LEU A 1 176 ? 5.538 19.716 1.249 1.00 90.31 176 LEU A O 1
ATOM 1432 N N . GLU A 1 177 ? 4.457 20.930 -0.309 1.00 89.12 177 GLU A N 1
ATOM 1433 C CA . GLU A 1 177 ? 3.358 21.353 0.563 1.00 89.12 177 GLU A CA 1
ATOM 1434 C C . GLU A 1 177 ? 2.467 20.168 0.969 1.00 89.12 177 GLU A C 1
ATOM 1436 O O . GLU A 1 177 ? 2.182 19.996 2.152 1.00 89.12 177 GLU A O 1
ATOM 1441 N N . ALA A 1 178 ? 2.110 19.288 0.028 1.00 89.25 178 ALA A N 1
ATOM 1442 C CA . ALA A 1 178 ? 1.329 18.082 0.316 1.00 89.25 178 ALA A CA 1
ATOM 1443 C C . ALA A 1 178 ? 2.053 17.066 1.219 1.00 89.25 178 ALA A C 1
ATOM 1445 O O . ALA A 1 178 ? 1.399 16.372 1.998 1.00 89.25 178 ALA A O 1
ATOM 1446 N N . PHE A 1 179 ? 3.388 16.984 1.158 1.00 90.69 179 PHE A N 1
ATOM 1447 C CA . PHE A 1 179 ? 4.177 16.191 2.113 1.00 90.69 179 PHE A CA 1
ATOM 1448 C C . PHE A 1 179 ? 4.127 16.773 3.536 1.00 90.69 179 PHE A C 1
ATOM 1450 O O . PHE A 1 179 ? 4.316 16.033 4.500 1.00 90.69 179 PHE A O 1
ATOM 1457 N N . ASN A 1 180 ? 3.892 18.085 3.668 1.00 88.69 180 ASN A N 1
ATOM 1458 C CA . ASN A 1 180 ? 3.713 18.815 4.925 1.00 88.69 180 ASN A CA 1
ATOM 1459 C C . ASN A 1 180 ? 4.771 18.492 6.006 1.00 88.69 180 ASN A C 1
ATOM 1461 O O . ASN A 1 180 ? 4.465 18.302 7.189 1.00 88.69 180 ASN A O 1
ATOM 1465 N N . LEU A 1 181 ? 6.043 18.390 5.601 1.00 89.50 181 LEU A N 1
ATOM 1466 C CA . LEU A 1 181 ? 7.127 17.912 6.472 1.00 89.50 181 LEU A CA 1
ATOM 1467 C C . LEU A 1 181 ? 7.384 18.823 7.680 1.00 89.50 181 LEU A C 1
ATOM 1469 O O . LEU A 1 181 ? 7.791 18.340 8.733 1.00 89.50 181 LEU A O 1
ATOM 1473 N N . GLU A 1 182 ? 7.147 20.130 7.547 1.00 81.19 182 GLU A N 1
ATOM 1474 C CA . GLU A 1 182 ? 7.378 21.097 8.629 1.00 81.19 182 GLU A CA 1
ATOM 1475 C C . GLU A 1 182 ? 6.393 20.923 9.789 1.00 81.19 182 GLU A C 1
ATOM 1477 O O . GLU A 1 182 ? 6.783 21.027 10.954 1.00 81.19 182 GLU A O 1
ATOM 1482 N N . GLN A 1 183 ? 5.130 20.623 9.472 1.00 79.62 183 GLN A N 1
ATOM 1483 C CA . GLN A 1 183 ? 4.078 20.393 10.465 1.00 79.62 183 GLN A CA 1
ATOM 1484 C C . GLN A 1 183 ? 4.043 18.937 10.938 1.00 79.62 183 GLN A C 1
ATOM 1486 O O . GLN A 1 183 ? 3.395 18.622 11.937 1.00 79.62 183 GLN A O 1
ATOM 1491 N N . THR A 1 184 ? 4.742 18.041 10.240 1.00 84.44 184 THR A N 1
ATOM 1492 C CA . THR A 1 184 ? 4.839 16.641 10.635 1.00 84.44 184 THR A CA 1
ATOM 1493 C C . THR A 1 184 ? 5.615 16.521 11.953 1.00 84.44 184 THR A C 1
ATOM 1495 O O . THR A 1 184 ? 6.704 17.079 12.136 1.00 84.44 184 THR A O 1
ATOM 1498 N N . GLY A 1 185 ? 5.016 15.796 12.902 1.00 88.06 185 GLY A N 1
ATOM 1499 C CA . GLY A 1 185 ? 5.602 15.498 14.206 1.00 88.06 185 GLY A CA 1
ATOM 1500 C C . GLY A 1 185 ? 6.855 14.621 14.121 1.00 88.06 185 GLY A C 1
ATOM 1501 O O . GLY A 1 185 ? 7.423 14.390 13.054 1.00 88.06 185 GLY A O 1
ATOM 1502 N N . ALA A 1 186 ? 7.315 14.131 15.270 1.00 95.19 186 ALA A N 1
ATOM 1503 C CA . ALA A 1 186 ? 8.354 13.107 15.285 1.00 95.19 186 ALA A CA 1
ATOM 1504 C C . ALA A 1 186 ? 7.827 11.832 14.600 1.00 95.19 186 ALA A C 1
ATOM 1506 O O . ALA A 1 186 ? 6.652 11.500 14.724 1.00 95.19 186 ALA A O 1
ATOM 1507 N N . LEU A 1 187 ? 8.682 11.129 13.869 1.00 96.38 187 LEU A N 1
ATOM 1508 C CA . LEU A 1 187 ? 8.371 9.919 13.118 1.00 96.38 187 LEU A CA 1
ATOM 1509 C C . LEU A 1 187 ? 9.185 8.752 13.669 1.00 96.38 187 LEU A C 1
ATOM 1511 O O . LEU A 1 187 ? 10.318 8.926 14.124 1.00 96.38 187 LEU A O 1
ATOM 1515 N N . THR A 1 188 ? 8.637 7.546 13.584 1.00 96.00 188 THR A N 1
ATOM 1516 C CA . THR A 1 188 ? 9.390 6.322 13.855 1.00 96.00 188 THR A CA 1
ATOM 1517 C C . THR A 1 188 ? 8.823 5.140 13.081 1.00 96.00 188 THR A C 1
ATOM 1519 O O . THR A 1 188 ? 7.628 5.078 12.797 1.00 96.00 188 THR A O 1
ATOM 1522 N N . TRP A 1 189 ? 9.678 4.168 12.779 1.00 94.88 189 TRP A N 1
ATOM 1523 C CA . TRP A 1 189 ? 9.260 2.852 12.289 1.00 94.88 189 TRP A CA 1
ATOM 1524 C C . TRP A 1 189 ? 8.997 1.862 13.427 1.00 94.88 189 TRP A C 1
ATOM 1526 O O . TRP A 1 189 ? 8.436 0.795 13.188 1.00 94.88 189 TRP A O 1
ATOM 1536 N N . ARG A 1 190 ? 9.389 2.216 14.659 1.00 92.62 190 ARG A N 1
ATOM 1537 C CA . ARG A 1 190 ? 9.410 1.327 15.819 1.00 92.62 190 ARG A CA 1
ATOM 1538 C C . ARG A 1 190 ? 8.150 1.493 16.657 1.00 92.62 190 ARG A C 1
ATOM 1540 O O . ARG A 1 190 ? 7.989 2.503 17.349 1.00 92.62 190 ARG A O 1
ATOM 1547 N N . ARG A 1 191 ? 7.299 0.467 16.702 1.00 89.75 191 ARG A N 1
ATOM 1548 C CA . ARG A 1 191 ? 6.048 0.479 17.480 1.00 89.75 191 ARG A CA 1
ATOM 1549 C C . ARG A 1 191 ? 6.303 0.788 18.955 1.00 89.75 191 ARG A C 1
ATOM 1551 O O . ARG A 1 191 ? 5.609 1.613 19.539 1.00 89.75 191 ARG A O 1
ATOM 1558 N N . ARG A 1 192 ? 7.369 0.216 19.533 1.00 89.19 192 ARG A N 1
ATOM 1559 C CA . ARG A 1 192 ? 7.780 0.473 20.930 1.00 89.19 192 ARG A CA 1
ATOM 1560 C C . ARG A 1 192 ? 8.016 1.960 21.230 1.00 89.19 192 ARG A C 1
ATOM 1562 O O . ARG A 1 192 ? 7.716 2.401 22.332 1.00 89.19 192 ARG A O 1
ATOM 1569 N N . ILE A 1 193 ? 8.551 2.714 20.264 1.00 90.94 193 ILE A N 1
ATOM 1570 C CA . ILE A 1 193 ? 8.869 4.138 20.427 1.00 90.94 193 ILE A CA 1
ATOM 1571 C C . ILE A 1 193 ? 7.579 4.948 20.339 1.00 90.94 193 ILE A C 1
ATOM 1573 O O . ILE A 1 193 ? 7.321 5.747 21.229 1.00 90.94 193 ILE A O 1
ATOM 1577 N N . ALA A 1 194 ? 6.724 4.673 19.350 1.00 92.44 194 ALA A N 1
ATOM 1578 C CA . ALA A 1 194 ? 5.419 5.328 19.228 1.00 92.44 194 ALA A CA 1
ATOM 1579 C C . ALA A 1 194 ? 4.503 5.068 20.442 1.00 92.44 194 ALA A C 1
ATOM 1581 O O . ALA A 1 194 ? 3.757 5.944 20.861 1.00 92.44 194 ALA A O 1
ATOM 1582 N N . THR A 1 195 ? 4.577 3.880 21.056 1.00 89.00 195 THR A N 1
ATOM 1583 C CA . THR A 1 195 ? 3.839 3.588 22.298 1.00 89.00 195 THR A CA 1
ATOM 1584 C C . THR A 1 195 ? 4.383 4.363 23.503 1.00 89.00 195 THR A C 1
ATOM 1586 O O . THR A 1 195 ? 3.607 4.768 24.364 1.00 89.00 195 THR A O 1
ATOM 1589 N N . ALA A 1 196 ? 5.702 4.564 23.583 1.00 88.56 196 ALA A N 1
ATOM 1590 C CA . ALA A 1 196 ? 6.337 5.313 24.669 1.00 88.56 196 ALA A CA 1
ATOM 1591 C C . ALA A 1 196 ? 6.195 6.840 24.513 1.00 88.56 196 ALA A C 1
ATOM 1593 O O . ALA A 1 196 ? 6.191 7.555 25.512 1.00 88.56 196 ALA A O 1
ATOM 1594 N N . HIS A 1 197 ? 6.055 7.315 23.274 1.00 88.12 197 HIS A N 1
ATOM 1595 C CA . HIS A 1 197 ? 6.021 8.724 22.887 1.00 88.12 197 HIS A CA 1
ATOM 1596 C C . HIS A 1 197 ? 4.771 9.007 22.039 1.00 88.12 197 HIS A C 1
ATOM 1598 O O . HIS A 1 197 ? 4.853 8.935 20.810 1.00 88.12 197 HIS A O 1
ATOM 1604 N N . PRO A 1 198 ? 3.608 9.310 22.654 1.00 85.38 198 PRO A N 1
ATOM 1605 C CA . PRO A 1 198 ? 2.337 9.505 21.945 1.00 85.38 198 PRO A CA 1
ATOM 1606 C C . PRO A 1 198 ? 2.347 10.613 20.879 1.00 85.38 198 PRO A C 1
ATOM 1608 O O . PRO A 1 198 ? 1.503 10.628 19.988 1.00 85.38 198 PRO A O 1
ATOM 1611 N N . GLU A 1 199 ? 3.288 11.549 20.967 1.00 89.69 199 GLU A N 1
ATOM 1612 C CA . GLU A 1 199 ? 3.544 12.608 19.990 1.00 89.69 199 GLU A CA 1
ATOM 1613 C C . GLU A 1 199 ? 4.294 12.129 18.733 1.00 89.69 199 GLU A C 1
ATOM 1615 O O . GLU A 1 199 ? 4.418 12.878 17.760 1.00 89.69 199 GLU A O 1
ATOM 1620 N N . THR A 1 200 ? 4.820 10.901 18.755 1.00 94.06 200 THR A N 1
ATOM 1621 C CA . THR A 1 200 ? 5.552 10.289 17.645 1.00 94.06 200 THR A CA 1
ATOM 1622 C C . THR A 1 200 ? 4.607 9.479 16.764 1.00 94.06 200 THR A C 1
ATOM 1624 O O . THR A 1 200 ? 3.917 8.567 17.214 1.00 94.06 200 THR A O 1
ATOM 1627 N N . ILE A 1 201 ? 4.618 9.774 15.469 1.00 95.25 201 ILE A N 1
ATOM 1628 C CA . ILE A 1 201 ? 3.830 9.085 14.453 1.00 95.25 201 ILE A CA 1
ATOM 1629 C C . ILE A 1 201 ? 4.542 7.786 14.064 1.00 95.25 201 ILE A C 1
ATOM 1631 O O . ILE A 1 201 ? 5.688 7.801 13.605 1.00 95.25 201 ILE A O 1
ATOM 1635 N N . LEU A 1 202 ? 3.840 6.660 14.204 1.00 94.62 202 LEU A N 1
ATOM 1636 C CA . LEU A 1 202 ? 4.275 5.379 13.656 1.00 94.62 202 LEU A CA 1
ATOM 1637 C C . LEU A 1 202 ? 4.059 5.371 12.137 1.00 94.62 202 LEU A C 1
ATOM 1639 O O . LEU A 1 202 ? 2.926 5.480 11.668 1.00 94.62 202 LEU A O 1
ATOM 1643 N N . LEU A 1 203 ? 5.141 5.238 11.372 1.00 94.94 203 LEU A N 1
ATOM 1644 C CA . LEU A 1 203 ? 5.089 5.154 9.915 1.00 94.94 203 LEU A CA 1
ATOM 1645 C C . LEU A 1 203 ? 4.637 3.764 9.475 1.00 94.94 203 LEU A C 1
ATOM 1647 O O . LEU A 1 203 ? 5.322 2.775 9.739 1.00 94.94 203 LEU A O 1
ATOM 1651 N N . ARG A 1 204 ? 3.498 3.703 8.782 1.00 91.75 204 ARG A N 1
ATOM 1652 C CA . ARG A 1 204 ? 2.933 2.504 8.147 1.00 91.75 204 ARG A CA 1
ATOM 1653 C C . ARG A 1 204 ? 2.178 2.896 6.875 1.00 91.75 204 ARG A C 1
ATOM 1655 O O . ARG A 1 204 ? 1.797 4.061 6.739 1.00 91.75 204 ARG A O 1
ATOM 1662 N N . PRO A 1 205 ? 1.929 1.965 5.938 1.00 86.75 205 PRO A N 1
ATOM 1663 C CA . PRO A 1 205 ? 1.032 2.232 4.814 1.00 86.75 205 PRO A CA 1
ATOM 1664 C C . PRO A 1 205 ? -0.306 2.817 5.303 1.00 86.75 205 PRO A C 1
ATOM 1666 O O . PRO A 1 205 ? -0.977 2.220 6.140 1.00 86.75 205 PRO A O 1
ATOM 1669 N N . GLY A 1 206 ? -0.712 3.992 4.810 1.00 84.31 206 GLY A N 1
ATOM 1670 C CA . GLY A 1 206 ? -1.868 4.741 5.339 1.00 84.31 206 GLY A CA 1
ATOM 1671 C C . GLY A 1 206 ? -1.528 5.928 6.228 1.00 84.31 206 GLY A C 1
ATOM 1672 O O . GLY A 1 206 ? -2.411 6.729 6.531 1.00 84.31 206 GLY A O 1
ATOM 1673 N N . THR A 1 207 ? -0.272 6.091 6.648 1.00 90.44 207 THR A N 1
ATOM 1674 C CA . THR A 1 207 ? 0.157 7.367 7.221 1.00 90.44 207 THR A CA 1
ATOM 1675 C C . THR A 1 207 ? 0.101 8.436 6.120 1.00 90.44 207 THR A C 1
ATOM 1677 O O . THR A 1 207 ? 0.643 8.191 5.040 1.00 90.44 207 THR A O 1
ATOM 1680 N N . PRO A 1 208 ? -0.449 9.643 6.375 1.00 88.75 208 PRO A N 1
ATOM 1681 C CA . PRO A 1 208 ? -0.594 10.687 5.354 1.00 88.75 208 PRO A CA 1
ATOM 1682 C C . PRO A 1 208 ? 0.680 10.987 4.553 1.00 88.75 208 PRO A C 1
ATOM 1684 O O . PRO A 1 208 ? 0.610 11.217 3.349 1.00 88.75 208 PRO A O 1
ATOM 1687 N N . LEU A 1 209 ? 1.845 10.926 5.206 1.00 91.94 209 LEU A N 1
ATOM 1688 C CA . LEU A 1 209 ? 3.152 11.082 4.569 1.00 91.94 209 LEU A CA 1
ATOM 1689 C C . LEU A 1 209 ? 3.430 10.005 3.505 1.00 91.94 209 LEU A C 1
ATOM 1691 O O . LEU A 1 209 ? 3.887 10.333 2.413 1.00 91.94 209 LEU A O 1
ATOM 1695 N N . LEU A 1 210 ? 3.188 8.728 3.820 1.00 92.12 210 LEU A N 1
ATOM 1696 C CA . LEU A 1 210 ? 3.435 7.632 2.879 1.00 92.12 210 LEU A CA 1
ATOM 1697 C C . LEU A 1 210 ? 2.409 7.645 1.749 1.00 92.12 210 LEU A C 1
ATOM 1699 O O . LEU A 1 210 ? 2.772 7.417 0.601 1.00 92.12 210 LEU A O 1
ATOM 1703 N N . ASP A 1 211 ? 1.161 8.001 2.052 1.00 89.81 211 ASP A N 1
ATOM 1704 C CA . ASP A 1 211 ? 0.123 8.162 1.035 1.00 89.81 211 ASP A CA 1
ATOM 1705 C C . ASP A 1 211 ? 0.468 9.310 0.071 1.00 89.81 211 ASP A C 1
ATOM 1707 O O . ASP A 1 211 ? 0.230 9.205 -1.131 1.00 89.81 211 ASP A O 1
ATOM 1711 N N . ALA A 1 212 ? 1.037 10.415 0.571 1.00 91.06 212 ALA A N 1
ATOM 1712 C CA . ALA A 1 212 ? 1.533 11.505 -0.269 1.00 91.06 212 ALA A CA 1
ATOM 1713 C C . ALA A 1 212 ? 2.724 11.061 -1.131 1.00 91.06 212 ALA A C 1
ATOM 1715 O O . ALA A 1 212 ? 2.761 11.383 -2.318 1.00 91.06 212 ALA A O 1
ATOM 1716 N N . ALA A 1 213 ? 3.654 10.286 -0.564 1.00 92.56 213 ALA A N 1
ATOM 1717 C CA . ALA A 1 213 ? 4.779 9.724 -1.304 1.00 92.56 213 ALA A CA 1
ATOM 1718 C C . ALA A 1 213 ? 4.326 8.773 -2.419 1.00 92.56 213 ALA A C 1
ATOM 1720 O O . ALA A 1 213 ? 4.816 8.884 -3.537 1.00 92.56 213 ALA A O 1
ATOM 1721 N N . GLU A 1 214 ? 3.358 7.895 -2.149 1.00 90.44 214 GLU A N 1
ATOM 1722 C CA . GLU A 1 214 ? 2.788 6.992 -3.152 1.00 90.44 214 GLU A CA 1
ATOM 1723 C C . GLU A 1 214 ? 2.135 7.775 -4.300 1.00 90.44 214 GLU A C 1
ATOM 1725 O O . GLU A 1 214 ? 2.417 7.515 -5.470 1.00 90.44 214 GLU A O 1
ATOM 1730 N N . ARG A 1 215 ? 1.294 8.772 -3.988 1.00 90.56 215 ARG A N 1
ATOM 1731 C CA . ARG A 1 215 ? 0.649 9.603 -5.019 1.00 90.56 215 ARG A CA 1
ATOM 1732 C C . ARG A 1 215 ? 1.659 10.400 -5.830 1.00 90.56 215 ARG A C 1
ATOM 1734 O O . ARG A 1 215 ? 1.512 10.487 -7.046 1.00 90.56 215 ARG A O 1
ATOM 1741 N N . TYR A 1 216 ? 2.685 10.934 -5.171 1.00 92.19 216 TYR A N 1
ATOM 1742 C CA . TYR A 1 216 ? 3.776 11.621 -5.844 1.00 92.19 216 TYR A CA 1
ATOM 1743 C C . TYR A 1 216 ? 4.488 10.696 -6.831 1.00 92.19 216 TYR A C 1
ATOM 1745 O O . TYR A 1 216 ? 4.659 11.075 -7.983 1.00 92.19 216 TYR A O 1
ATOM 1753 N N . THR A 1 217 ? 4.823 9.469 -6.424 1.00 90.25 217 THR A N 1
ATOM 1754 C CA . THR A 1 217 ? 5.448 8.473 -7.307 1.00 90.25 217 THR A CA 1
ATOM 1755 C C . THR A 1 217 ? 4.567 8.118 -8.500 1.00 90.25 217 THR A C 1
ATOM 1757 O O . THR A 1 217 ? 5.082 7.917 -9.590 1.00 90.25 217 THR A O 1
ATOM 1760 N N . ARG A 1 218 ? 3.242 8.054 -8.327 1.00 89.06 218 ARG A N 1
ATOM 1761 C CA . ARG A 1 218 ? 2.327 7.789 -9.448 1.00 89.06 218 ARG A CA 1
ATOM 1762 C C . ARG A 1 218 ? 2.194 8.981 -10.411 1.00 89.06 218 ARG A C 1
ATOM 1764 O O . ARG A 1 218 ? 1.819 8.781 -11.561 1.00 89.06 218 ARG A O 1
ATOM 1771 N N . TRP A 1 219 ? 2.437 10.202 -9.936 1.00 90.06 219 TRP A N 1
ATOM 1772 C CA . TRP A 1 219 ? 2.406 11.420 -10.751 1.00 90.06 219 TRP A CA 1
ATOM 1773 C C . TRP A 1 219 ? 3.742 11.700 -11.452 1.00 90.06 219 TRP A C 1
ATOM 1775 O O . TRP A 1 219 ? 3.754 12.218 -12.565 1.00 90.06 219 TRP A O 1
ATOM 1785 N N . ASP A 1 220 ? 4.855 11.387 -10.791 1.00 90.06 220 ASP A N 1
ATOM 1786 C CA . ASP A 1 220 ? 6.210 11.617 -11.280 1.00 90.06 220 ASP A CA 1
ATOM 1787 C C . ASP A 1 220 ? 6.611 10.555 -12.314 1.00 90.06 220 ASP A C 1
ATOM 1789 O O . ASP A 1 220 ? 6.619 9.361 -12.030 1.00 90.06 220 ASP A O 1
ATOM 1793 N N . ASP A 1 221 ? 6.974 10.982 -13.522 1.00 88.75 221 ASP A N 1
ATOM 1794 C CA . ASP A 1 221 ? 7.338 10.083 -14.622 1.00 88.75 221 ASP A CA 1
ATOM 1795 C C . ASP A 1 221 ? 8.830 9.705 -14.628 1.00 88.75 221 ASP A C 1
ATOM 1797 O O . ASP A 1 221 ? 9.273 8.857 -15.415 1.00 88.75 221 ASP A O 1
ATOM 1801 N N . ARG A 1 222 ? 9.637 10.292 -13.739 1.00 88.19 222 ARG A N 1
ATOM 1802 C CA . ARG A 1 222 ? 11.077 10.029 -13.674 1.00 88.19 222 ARG A CA 1
ATOM 1803 C C . ARG A 1 222 ? 11.356 8.566 -13.342 1.00 88.19 222 ARG A C 1
ATOM 1805 O O . ARG A 1 222 ? 10.886 8.018 -12.354 1.00 88.19 222 ARG A O 1
ATOM 1812 N N . GLY A 1 223 ? 12.186 7.935 -14.170 1.00 85.56 223 GLY A N 1
ATOM 1813 C CA . GLY A 1 223 ? 12.556 6.527 -14.008 1.00 85.56 223 GLY A CA 1
ATOM 1814 C C . GLY A 1 223 ? 11.509 5.525 -14.509 1.00 85.56 223 GLY A C 1
ATOM 1815 O O . GLY A 1 223 ? 11.786 4.328 -14.490 1.00 85.56 223 GLY A O 1
ATOM 1816 N N . THR A 1 224 ? 10.358 5.982 -15.018 1.00 92.38 224 THR A N 1
ATOM 1817 C CA . THR A 1 224 ? 9.327 5.097 -15.596 1.00 92.38 224 THR A CA 1
ATOM 1818 C C . THR A 1 224 ? 9.696 4.599 -16.995 1.00 92.38 224 THR A C 1
ATOM 1820 O O . THR A 1 224 ? 9.259 3.527 -17.405 1.00 92.38 224 THR A O 1
ATOM 1823 N N . ALA A 1 225 ? 10.542 5.331 -17.725 1.00 94.12 225 ALA A N 1
ATOM 1824 C CA . ALA A 1 225 ? 11.049 4.935 -19.033 1.00 94.12 225 ALA A CA 1
ATOM 1825 C C . ALA A 1 225 ? 12.574 5.054 -19.098 1.00 94.12 225 ALA A C 1
ATOM 1827 O O . ALA A 1 225 ? 13.149 6.069 -18.702 1.00 94.12 225 ALA A O 1
ATOM 1828 N N . PHE A 1 226 ? 13.240 4.023 -19.619 1.00 94.00 226 PHE A N 1
ATOM 1829 C CA . PHE A 1 226 ? 14.691 4.037 -19.801 1.00 94.00 226 PHE A CA 1
ATOM 1830 C C . PHE A 1 226 ? 15.136 3.154 -20.966 1.00 94.00 226 PHE A C 1
ATOM 1832 O O . PHE A 1 226 ? 14.436 2.233 -21.382 1.00 94.00 226 PHE A O 1
ATOM 1839 N N . ILE A 1 227 ? 16.333 3.427 -21.485 1.00 94.56 227 ILE A N 1
ATOM 1840 C CA . ILE A 1 227 ? 16.988 2.602 -22.500 1.00 94.56 227 ILE A CA 1
ATOM 1841 C C . ILE A 1 227 ? 18.441 2.425 -22.082 1.00 94.56 227 ILE A C 1
ATOM 1843 O O . ILE A 1 227 ? 19.139 3.405 -21.805 1.00 94.56 227 ILE A O 1
ATOM 1847 N N . THR A 1 228 ? 18.899 1.184 -21.993 1.00 94.38 228 THR A N 1
ATOM 1848 C CA . THR A 1 228 ? 20.235 0.866 -21.490 1.00 94.38 228 THR A CA 1
ATOM 1849 C C . THR A 1 228 ? 20.929 -0.146 -22.380 1.00 94.38 228 THR A C 1
ATOM 1851 O O . THR A 1 228 ? 20.396 -1.220 -22.640 1.00 94.38 228 THR A O 1
ATOM 1854 N N . TRP A 1 229 ? 22.152 0.180 -22.784 1.00 93.94 229 TRP A N 1
ATOM 1855 C CA . TRP A 1 229 ? 23.093 -0.798 -23.304 1.00 93.94 229 TRP A CA 1
ATOM 1856 C C . TRP A 1 229 ? 23.779 -1.493 -22.130 1.00 93.94 229 TRP A C 1
ATOM 1858 O O . TRP A 1 229 ? 24.414 -0.827 -21.312 1.00 93.94 229 TRP A O 1
ATOM 1868 N N . ARG A 1 230 ? 23.648 -2.810 -22.027 1.00 93.19 230 ARG A N 1
ATOM 1869 C CA . ARG A 1 230 ? 24.352 -3.638 -21.053 1.00 93.19 230 ARG A CA 1
ATOM 1870 C C . ARG A 1 230 ? 25.407 -4.441 -21.780 1.00 93.19 230 ARG A C 1
ATOM 1872 O O . ARG A 1 230 ? 25.095 -5.400 -22.481 1.00 93.19 230 ARG A O 1
ATOM 1879 N N . THR A 1 231 ? 26.654 -4.061 -21.570 1.00 91.44 231 THR A N 1
ATOM 1880 C CA . THR A 1 231 ? 27.767 -4.887 -22.011 1.00 91.44 231 THR A CA 1
ATOM 1881 C C . THR A 1 231 ? 27.932 -6.032 -21.002 1.00 91.44 231 THR A C 1
ATOM 1883 O O . THR A 1 231 ? 27.867 -5.818 -19.786 1.00 91.44 231 THR A O 1
ATOM 1886 N N . ALA A 1 232 ? 28.058 -7.262 -21.484 1.00 90.06 232 ALA A N 1
ATOM 1887 C CA . ALA A 1 232 ? 28.147 -8.464 -20.659 1.00 90.06 232 ALA A CA 1
ATOM 1888 C C . ALA A 1 232 ? 29.011 -9.505 -21.377 1.00 90.06 232 ALA A C 1
ATOM 1890 O O . ALA A 1 232 ? 28.566 -10.104 -22.349 1.00 90.06 232 ALA A O 1
ATOM 1891 N N . ALA A 1 233 ? 30.241 -9.723 -20.908 1.00 87.56 233 ALA A N 1
ATOM 1892 C CA . ALA A 1 233 ? 31.176 -10.658 -21.544 1.00 87.56 233 ALA A CA 1
ATOM 1893 C C . ALA A 1 233 ? 30.670 -12.112 -21.516 1.00 87.56 233 ALA A C 1
ATOM 1895 O O . ALA A 1 233 ? 31.025 -12.914 -22.372 1.00 87.56 233 ALA A O 1
ATOM 1896 N N . GLU A 1 234 ? 29.824 -12.442 -20.541 1.00 88.94 234 GLU A N 1
ATOM 1897 C CA . GLU A 1 234 ? 29.125 -13.720 -20.430 1.00 88.94 234 GLU A CA 1
ATOM 1898 C C . GLU A 1 234 ? 28.038 -13.931 -21.506 1.00 88.94 234 GLU A C 1
ATOM 1900 O O . GLU A 1 234 ? 27.562 -15.053 -21.680 1.00 88.94 234 GLU A O 1
ATOM 1905 N N . TRP A 1 235 ? 27.645 -12.886 -22.245 1.00 91.00 235 TRP A N 1
ATOM 1906 C CA . TRP A 1 235 ? 26.692 -12.982 -23.351 1.00 91.00 235 TRP A CA 1
ATOM 1907 C C . TRP A 1 235 ? 27.403 -13.382 -24.647 1.00 91.00 235 TRP A C 1
ATOM 1909 O O . TRP A 1 235 ? 27.921 -12.540 -25.371 1.00 91.00 235 TRP A O 1
ATOM 1919 N N . ALA A 1 236 ? 27.419 -14.680 -24.951 1.00 84.44 236 ALA A N 1
ATOM 1920 C CA . ALA A 1 236 ? 28.118 -15.230 -26.118 1.00 84.44 236 ALA A CA 1
ATOM 1921 C C . ALA A 1 236 ? 27.316 -15.175 -27.437 1.00 84.44 236 ALA A C 1
ATOM 1923 O O . ALA A 1 236 ? 27.780 -15.684 -28.456 1.00 84.44 236 ALA A O 1
ATOM 1924 N N . HIS A 1 237 ? 26.105 -14.618 -27.415 1.00 85.69 237 HIS A N 1
ATOM 1925 C CA . HIS A 1 237 ? 25.230 -14.537 -28.583 1.00 85.69 237 HIS A CA 1
ATOM 1926 C C . HIS A 1 237 ? 25.330 -13.176 -29.277 1.00 85.69 237 HIS A C 1
ATOM 1928 O O . HIS A 1 237 ? 25.919 -12.224 -28.758 1.00 85.69 237 HIS A O 1
ATOM 1934 N N . ASP A 1 238 ? 24.690 -13.088 -30.442 1.00 88.25 238 ASP A N 1
ATOM 1935 C CA . ASP A 1 238 ? 24.507 -11.833 -31.160 1.00 88.25 238 ASP A CA 1
ATOM 1936 C C . ASP A 1 238 ? 23.782 -10.783 -30.304 1.00 88.25 238 ASP A C 1
ATOM 1938 O O . ASP A 1 238 ? 23.180 -11.069 -29.260 1.00 88.25 238 ASP A O 1
ATOM 1942 N N . LEU A 1 239 ? 23.841 -9.540 -30.780 1.00 93.12 239 LEU A N 1
ATOM 1943 C CA . LEU A 1 239 ? 23.172 -8.391 -30.185 1.00 93.12 239 LEU A CA 1
ATOM 1944 C C . LEU A 1 239 ? 21.708 -8.710 -29.864 1.00 93.12 239 LEU A C 1
ATOM 1946 O O . LEU A 1 239 ? 20.904 -8.983 -30.757 1.00 93.12 239 LEU A O 1
ATOM 1950 N N . TRP A 1 240 ? 21.351 -8.630 -28.586 1.00 95.81 240 TRP A N 1
ATOM 1951 C CA . TRP A 1 240 ? 19.990 -8.873 -28.137 1.00 95.81 240 TRP A CA 1
ATOM 1952 C C . TRP A 1 240 ? 19.295 -7.569 -27.777 1.00 95.81 240 TRP A C 1
ATOM 1954 O O . TRP A 1 240 ? 19.864 -6.702 -27.116 1.00 95.81 240 TRP A O 1
ATOM 1964 N N . ILE A 1 241 ? 18.037 -7.448 -28.192 1.00 95.94 241 ILE A N 1
ATOM 1965 C CA . ILE A 1 241 ? 17.181 -6.308 -27.887 1.00 95.94 241 ILE A CA 1
ATOM 1966 C C . ILE A 1 241 ? 15.923 -6.841 -27.228 1.00 95.94 241 ILE A C 1
ATOM 1968 O O . ILE A 1 241 ? 15.258 -7.740 -27.753 1.00 95.94 241 ILE A O 1
ATOM 1972 N N . GLY A 1 242 ? 15.549 -6.231 -26.117 1.00 96.81 242 GLY A N 1
ATOM 1973 C CA . GLY A 1 242 ? 14.285 -6.540 -25.486 1.00 96.81 242 GLY A CA 1
ATOM 1974 C C . GLY A 1 242 ? 13.898 -5.536 -24.428 1.00 96.81 242 GLY A C 1
ATOM 1975 O O . GLY A 1 242 ? 14.488 -4.467 -24.286 1.00 96.81 242 GLY A O 1
ATOM 1976 N N . PHE A 1 243 ? 12.844 -5.871 -23.705 1.00 97.69 243 PHE A N 1
ATOM 1977 C CA . PHE A 1 243 ? 12.128 -4.942 -22.861 1.00 97.69 243 PHE A CA 1
ATOM 1978 C C . PHE A 1 243 ? 11.881 -5.550 -21.495 1.00 97.69 243 PHE A C 1
ATOM 1980 O O . PHE A 1 243 ? 11.566 -6.732 -21.370 1.00 97.69 243 PHE A O 1
ATOM 1987 N N . ARG A 1 244 ? 11.972 -4.707 -20.472 1.00 97.31 244 ARG A N 1
ATOM 1988 C CA . ARG A 1 244 ? 11.463 -4.985 -19.134 1.00 97.31 244 ARG A CA 1
ATOM 1989 C C . ARG A 1 244 ? 10.220 -4.146 -18.921 1.00 97.31 244 ARG A C 1
ATOM 1991 O O . ARG A 1 244 ? 10.288 -2.926 -19.018 1.00 97.31 244 ARG A O 1
ATOM 1998 N N . LEU A 1 245 ? 9.108 -4.790 -18.605 1.00 97.69 245 LEU A N 1
ATOM 1999 C CA . LEU A 1 245 ? 7.856 -4.118 -18.292 1.00 97.69 245 LEU A CA 1
ATOM 2000 C C . LEU A 1 245 ? 7.473 -4.444 -16.855 1.00 97.69 245 LEU A C 1
ATOM 2002 O O . LEU A 1 245 ? 7.395 -5.616 -16.487 1.00 97.69 245 LEU A O 1
ATOM 2006 N N . CYS A 1 246 ? 7.239 -3.407 -16.061 1.00 96.75 246 CYS A N 1
ATOM 2007 C CA . CYS A 1 246 ? 6.723 -3.506 -14.706 1.00 96.75 246 CYS A CA 1
ATOM 2008 C C . CYS A 1 246 ? 5.245 -3.113 -14.737 1.00 96.75 246 CYS A C 1
ATOM 2010 O O . CYS A 1 246 ? 4.911 -1.986 -15.101 1.00 96.75 246 CYS A O 1
ATOM 2012 N N . PHE A 1 247 ? 4.367 -4.040 -14.374 1.00 96.81 247 PHE A N 1
ATOM 2013 C CA . PHE A 1 247 ? 2.931 -3.823 -14.263 1.00 96.81 247 PHE A CA 1
ATOM 2014 C C . PHE A 1 247 ? 2.492 -3.867 -12.804 1.00 96.81 247 PHE A C 1
ATOM 2016 O O . PHE A 1 247 ? 3.073 -4.590 -11.995 1.00 96.81 247 PHE A O 1
ATOM 2023 N N . VAL A 1 248 ? 1.430 -3.131 -12.496 1.00 95.75 248 VAL A N 1
ATOM 2024 C CA . VAL A 1 248 ? 0.687 -3.245 -11.243 1.00 95.75 248 VAL A CA 1
ATOM 2025 C C . VAL A 1 248 ? -0.739 -3.654 -11.585 1.00 95.75 248 VAL A C 1
ATOM 2027 O O . VAL A 1 248 ? -1.413 -2.976 -12.363 1.00 95.75 248 VAL A O 1
ATOM 2030 N N . VAL A 1 249 ? -1.172 -4.780 -11.023 1.00 96.19 249 VAL A N 1
ATOM 2031 C CA . VAL A 1 249 ? -2.559 -5.247 -11.066 1.00 96.19 249 VAL A CA 1
ATOM 2032 C C . VAL A 1 249 ? -3.235 -4.786 -9.784 1.00 96.19 249 VAL A C 1
ATOM 2034 O O . VAL A 1 249 ? -2.837 -5.210 -8.701 1.00 96.19 249 VAL A O 1
ATOM 2037 N N . GLU A 1 250 ? -4.216 -3.897 -9.890 1.00 95.75 250 GLU A N 1
ATOM 2038 C CA . GLU A 1 250 ? -4.921 -3.307 -8.746 1.00 95.75 250 GLU A CA 1
ATOM 2039 C C . GLU A 1 250 ? -6.408 -3.085 -9.078 1.00 95.75 250 GLU A C 1
ATOM 2041 O O . GLU A 1 250 ? -6.765 -3.068 -10.258 1.00 95.75 250 GLU A O 1
ATOM 2046 N N . PRO A 1 251 ? -7.296 -2.933 -8.078 1.00 97.06 251 PRO A N 1
ATOM 2047 C CA . PRO A 1 251 ? -8.689 -2.588 -8.340 1.00 97.06 251 PRO A CA 1
ATOM 2048 C C . PRO A 1 251 ? -8.801 -1.297 -9.153 1.00 97.06 251 PRO A C 1
ATOM 2050 O O . PRO A 1 251 ? -8.126 -0.314 -8.839 1.00 97.06 251 PRO A O 1
ATOM 2053 N N . ASP A 1 252 ? -9.678 -1.279 -10.155 1.00 96.19 252 ASP A N 1
ATOM 2054 C CA . ASP A 1 252 ? -9.876 -0.110 -11.022 1.00 96.19 252 ASP A CA 1
ATOM 2055 C C . ASP A 1 252 ? -10.770 0.950 -10.354 1.00 96.19 252 ASP A C 1
ATOM 2057 O O . ASP A 1 252 ? -11.941 1.133 -10.691 1.00 96.19 252 ASP A O 1
ATOM 2061 N N . ILE A 1 253 ? -10.234 1.602 -9.319 1.00 94.75 253 ILE A N 1
ATOM 2062 C CA . ILE A 1 253 ? -10.897 2.709 -8.625 1.00 94.75 253 ILE A CA 1
ATOM 2063 C C . ILE A 1 253 ? -10.371 4.030 -9.199 1.00 94.75 253 ILE A C 1
ATOM 2065 O O . ILE A 1 253 ? -9.203 4.365 -8.973 1.00 94.75 253 ILE A O 1
ATOM 2069 N N . PRO A 1 254 ? -11.205 4.812 -9.907 1.00 89.75 254 PRO A N 1
ATOM 2070 C CA . PRO A 1 254 ? -10.774 6.085 -10.457 1.00 89.75 254 PRO A CA 1
ATOM 2071 C C . PRO A 1 254 ? -10.511 7.091 -9.333 1.00 89.75 254 PRO A C 1
ATOM 2073 O O . PRO A 1 254 ? -11.310 7.245 -8.409 1.00 89.75 254 PRO A O 1
ATOM 2076 N N . ILE A 1 255 ? -9.389 7.799 -9.441 1.00 89.06 255 ILE A N 1
ATOM 2077 C CA . ILE A 1 255 ? -9.066 8.960 -8.613 1.00 89.06 255 ILE A CA 1
ATOM 2078 C C . ILE A 1 255 ? -9.106 10.184 -9.521 1.00 89.06 255 ILE A C 1
ATOM 2080 O O . ILE A 1 255 ? -8.309 10.287 -10.453 1.00 89.06 255 ILE A O 1
ATOM 2084 N N . SER A 1 256 ? -10.032 11.100 -9.248 1.00 88.25 256 SER A N 1
ATOM 2085 C CA . SER A 1 256 ? -10.289 12.262 -10.105 1.00 88.25 256 SER A CA 1
ATOM 2086 C C . SER A 1 256 ? -9.145 13.279 -10.070 1.00 88.25 256 SER A C 1
ATOM 2088 O O . SER A 1 256 ? -8.814 13.876 -11.091 1.00 88.25 256 SER A O 1
ATOM 2090 N N . ASP A 1 257 ? -8.532 13.461 -8.898 1.00 87.25 257 ASP A N 1
ATOM 2091 C CA . ASP A 1 257 ? -7.380 14.336 -8.689 1.00 87.25 257 ASP A CA 1
ATOM 2092 C C . ASP A 1 257 ? -6.308 13.602 -7.873 1.00 87.25 257 ASP A C 1
ATOM 2094 O O . ASP A 1 257 ? -6.503 13.275 -6.702 1.00 87.25 257 ASP A O 1
ATOM 2098 N N . MET A 1 258 ? -5.155 13.332 -8.490 1.00 81.75 258 MET A N 1
ATOM 2099 C CA . MET A 1 258 ? -4.035 12.666 -7.814 1.00 81.75 258 MET A CA 1
ATOM 2100 C C . MET A 1 258 ? -3.367 13.552 -6.760 1.00 81.75 258 MET A C 1
ATOM 2102 O O . MET A 1 258 ? -2.716 13.040 -5.845 1.00 81.75 258 MET A O 1
ATOM 2106 N N . PHE A 1 259 ? -3.510 14.871 -6.878 1.00 82.94 259 PHE A N 1
ATOM 2107 C CA . PHE A 1 259 ? -2.941 15.811 -5.931 1.00 82.94 259 PHE A CA 1
ATOM 2108 C C . PHE A 1 259 ? -3.790 15.883 -4.656 1.00 82.94 259 PHE A C 1
ATOM 2110 O O . PHE A 1 259 ? -3.282 15.634 -3.557 1.00 82.94 259 PHE A O 1
ATOM 2117 N N . ALA A 1 260 ? -5.089 16.148 -4.813 1.00 84.06 260 ALA A N 1
ATOM 2118 C CA . ALA A 1 260 ? -6.046 16.285 -3.720 1.00 84.06 260 ALA A CA 1
ATOM 2119 C C . ALA A 1 260 ? -7.236 15.313 -3.862 1.00 84.06 260 ALA A C 1
ATOM 2121 O O . ALA A 1 260 ? -8.379 15.751 -4.018 1.00 84.06 260 ALA A O 1
ATOM 2122 N N . PRO A 1 261 ? -7.002 13.990 -3.770 1.00 88.19 261 PRO A N 1
ATOM 2123 C CA . PRO A 1 261 ? -8.081 13.015 -3.849 1.00 88.19 261 PRO A CA 1
ATOM 2124 C C . PRO A 1 261 ? -9.054 13.193 -2.685 1.00 88.19 261 PRO A C 1
ATOM 2126 O O . PRO A 1 261 ? -8.666 13.498 -1.549 1.00 88.19 261 PRO A O 1
ATOM 2129 N N . SER A 1 262 ? -10.335 12.950 -2.940 1.00 91.06 262 SER A N 1
ATOM 2130 C CA . SER A 1 262 ? -11.336 12.976 -1.884 1.00 91.06 262 SER A CA 1
ATOM 2131 C C . SER A 1 262 ? -11.123 11.817 -0.903 1.00 91.06 262 SER A C 1
ATOM 2133 O O . SER A 1 262 ? -10.644 10.732 -1.245 1.00 91.06 262 SER A O 1
ATOM 2135 N N . ARG A 1 263 ? -11.549 12.010 0.351 1.00 89.06 263 ARG A N 1
ATOM 2136 C CA . ARG A 1 263 ? -11.504 10.938 1.363 1.00 89.06 263 ARG A CA 1
ATOM 2137 C C . ARG A 1 263 ? -12.344 9.726 0.950 1.00 89.06 263 ARG A C 1
ATOM 2139 O O . ARG A 1 263 ? -12.025 8.615 1.356 1.00 89.06 263 ARG A O 1
ATOM 2146 N N . VAL A 1 264 ? -13.397 9.945 0.159 1.00 90.62 264 VAL A N 1
ATOM 2147 C CA . VAL A 1 264 ? -14.279 8.888 -0.350 1.00 90.62 264 VAL A CA 1
ATOM 2148 C C . VAL A 1 264 ? -13.548 8.029 -1.380 1.00 90.62 264 VAL A C 1
ATOM 2150 O O . VAL A 1 264 ? -13.569 6.810 -1.249 1.00 90.62 264 VAL A O 1
ATOM 2153 N N . GLU A 1 265 ? -12.841 8.638 -2.338 1.00 92.00 265 GLU A N 1
ATOM 2154 C CA . GLU A 1 265 ? -12.033 7.908 -3.330 1.00 92.00 265 GLU A CA 1
ATOM 2155 C C . GLU A 1 265 ? -10.924 7.091 -2.655 1.00 92.00 265 GLU A C 1
ATOM 2157 O O . GLU A 1 265 ? -10.783 5.898 -2.921 1.00 92.00 265 GLU A O 1
ATOM 2162 N N . LEU A 1 266 ? -10.184 7.692 -1.713 1.00 89.88 266 LEU A N 1
ATOM 2163 C CA . LEU A 1 266 ? -9.136 6.983 -0.969 1.00 89.88 266 LEU A CA 1
ATOM 2164 C C . LEU A 1 266 ? -9.697 5.826 -0.132 1.00 89.88 266 LEU A C 1
ATOM 2166 O O . LEU A 1 266 ? -9.099 4.750 -0.078 1.00 89.88 266 LEU A O 1
ATOM 2170 N N . ALA A 1 267 ? -10.849 6.029 0.514 1.00 91.50 267 ALA A N 1
ATOM 2171 C CA . ALA A 1 267 ? -11.515 4.984 1.281 1.00 91.50 267 ALA A CA 1
ATOM 2172 C C . ALA A 1 267 ? -12.007 3.843 0.379 1.00 91.50 267 ALA A C 1
ATOM 2174 O O . ALA A 1 267 ? -11.848 2.680 0.747 1.00 91.50 267 ALA A O 1
ATOM 2175 N N . ALA A 1 268 ? -12.558 4.157 -0.798 1.00 94.25 268 ALA A N 1
ATOM 2176 C CA . ALA A 1 268 ? -12.982 3.169 -1.785 1.00 94.25 268 ALA A CA 1
ATOM 2177 C C . ALA A 1 268 ? -11.792 2.350 -2.303 1.00 94.25 268 ALA A C 1
ATOM 2179 O O . ALA A 1 268 ? -11.854 1.121 -2.280 1.00 94.25 268 ALA A O 1
ATOM 2180 N N . LEU A 1 269 ? -10.682 3.008 -2.665 1.00 93.25 269 LEU A N 1
ATOM 2181 C CA . LEU A 1 269 ? -9.453 2.336 -3.096 1.00 93.25 269 LEU A CA 1
ATOM 2182 C C . LEU A 1 269 ? -8.923 1.392 -2.013 1.00 93.25 269 LEU A C 1
ATOM 2184 O O . LEU A 1 269 ? -8.732 0.206 -2.271 1.00 93.25 269 LEU A O 1
ATOM 2188 N N . ARG A 1 270 ? -8.752 1.879 -0.778 1.00 92.00 270 ARG A N 1
ATOM 2189 C CA . ARG A 1 270 ? -8.274 1.059 0.350 1.00 92.00 270 ARG A CA 1
ATOM 2190 C C . ARG A 1 270 ? -9.195 -0.121 0.640 1.00 92.00 270 ARG A C 1
ATOM 2192 O O . ARG A 1 270 ? -8.727 -1.222 0.922 1.00 92.00 270 ARG A O 1
ATOM 2199 N N . ARG A 1 271 ? -10.509 0.096 0.566 1.00 93.94 271 ARG A N 1
ATOM 2200 C CA . ARG A 1 271 ? -11.509 -0.954 0.778 1.00 93.94 271 ARG A CA 1
ATOM 2201 C C . ARG A 1 271 ? -11.455 -2.003 -0.331 1.00 93.94 271 ARG A C 1
ATOM 2203 O O . ARG A 1 271 ? -11.539 -3.183 -0.022 1.00 93.94 271 ARG A O 1
ATOM 2210 N N . ALA A 1 272 ? -11.250 -1.605 -1.584 1.00 96.50 272 ALA A N 1
ATOM 2211 C CA . ALA A 1 272 ? -11.066 -2.536 -2.695 1.00 96.50 272 ALA A CA 1
ATOM 2212 C C . ALA A 1 272 ? -9.766 -3.340 -2.566 1.00 96.50 272 ALA A C 1
ATOM 2214 O O . ALA A 1 272 ? -9.782 -4.561 -2.713 1.00 96.50 272 ALA A O 1
ATOM 2215 N N . GLN A 1 273 ? -8.667 -2.683 -2.181 1.00 94.56 273 GLN A N 1
ATOM 2216 C CA . GLN A 1 273 ? -7.365 -3.321 -1.957 1.00 94.56 273 GLN A CA 1
ATOM 2217 C C . GLN A 1 273 ? -7.380 -4.358 -0.823 1.00 94.56 273 GLN A C 1
ATOM 2219 O O . GLN A 1 273 ? -6.545 -5.259 -0.812 1.00 94.56 273 GLN A O 1
ATOM 2224 N N . ARG A 1 274 ? -8.343 -4.284 0.109 1.00 92.06 274 ARG A N 1
ATOM 2225 C CA . ARG A 1 274 ? -8.565 -5.341 1.107 1.00 92.06 274 ARG A CA 1
ATOM 2226 C C . ARG A 1 274 ? -8.949 -6.673 0.458 1.00 92.06 274 ARG A C 1
ATOM 2228 O O . ARG A 1 274 ? -8.541 -7.717 0.953 1.00 92.06 274 ARG A O 1
ATOM 2235 N N . TYR A 1 275 ? -9.763 -6.640 -0.596 1.00 95.00 275 TYR A N 1
ATOM 2236 C CA . TYR A 1 275 ? -10.249 -7.846 -1.272 1.00 95.00 275 TYR A CA 1
ATOM 2237 C C . TYR A 1 275 ? -9.301 -8.289 -2.380 1.00 95.00 275 TYR A C 1
ATOM 2239 O O . TYR A 1 275 ? -9.015 -9.477 -2.505 1.00 95.00 275 TYR A O 1
ATOM 2247 N N . LEU A 1 276 ? -8.787 -7.330 -3.151 1.00 96.00 276 LEU A N 1
ATOM 2248 C CA . LEU A 1 276 ? -7.815 -7.564 -4.210 1.00 96.00 276 LEU A CA 1
ATOM 2249 C C . LEU A 1 276 ? -6.574 -6.690 -3.967 1.00 96.00 276 LEU A C 1
ATOM 2251 O O . LEU A 1 276 ? -6.513 -5.556 -4.450 1.00 96.00 276 LEU A O 1
ATOM 2255 N N . PRO A 1 277 ? -5.589 -7.190 -3.198 1.00 93.25 277 PRO A N 1
ATOM 2256 C CA . PRO A 1 277 ? -4.353 -6.464 -2.937 1.00 93.25 277 PRO A CA 1
ATOM 2257 C C . PRO A 1 277 ? -3.577 -6.176 -4.231 1.00 93.25 277 PRO A C 1
ATOM 2259 O O . PRO A 1 277 ? -3.522 -7.056 -5.097 1.00 93.25 277 PRO A O 1
ATOM 2262 N N . PRO A 1 278 ? -2.933 -4.998 -4.364 1.00 93.56 278 PRO A N 1
ATOM 2263 C CA . PRO A 1 278 ? -2.107 -4.688 -5.524 1.00 93.56 278 PRO A CA 1
ATOM 2264 C C . PRO A 1 278 ? -0.984 -5.711 -5.707 1.00 93.56 278 PRO A C 1
ATOM 2266 O O . PRO A 1 278 ? -0.294 -6.069 -4.749 1.00 93.56 278 PRO A O 1
ATOM 2269 N N . ARG A 1 279 ? -0.773 -6.163 -6.943 1.00 94.69 279 ARG A N 1
ATOM 2270 C CA . ARG A 1 279 ? 0.299 -7.100 -7.300 1.00 94.69 279 ARG A CA 1
ATOM 2271 C C . ARG A 1 279 ? 1.221 -6.486 -8.336 1.00 94.69 279 ARG A C 1
ATOM 2273 O O . ARG A 1 279 ? 0.777 -6.110 -9.418 1.00 94.69 279 ARG A O 1
ATOM 2280 N N . THR A 1 280 ? 2.509 -6.439 -8.023 1.00 94.38 280 THR A N 1
ATOM 2281 C CA . THR A 1 280 ? 3.541 -6.006 -8.968 1.00 94.38 280 THR A CA 1
ATOM 2282 C C . THR A 1 280 ? 4.050 -7.198 -9.765 1.00 94.38 280 THR A C 1
ATOM 2284 O O . THR A 1 280 ? 4.392 -8.233 -9.197 1.00 94.38 280 THR A O 1
ATOM 2287 N N . MET A 1 281 ? 4.140 -7.046 -11.083 1.00 94.44 281 MET A N 1
ATOM 2288 C CA . MET A 1 281 ? 4.608 -8.080 -12.004 1.00 94.44 281 MET A CA 1
ATOM 2289 C C . MET A 1 281 ? 5.679 -7.496 -12.915 1.00 94.44 281 MET A C 1
ATOM 2291 O O . MET A 1 281 ? 5.505 -6.420 -13.475 1.00 94.44 281 MET A O 1
ATOM 2295 N N . SER A 1 282 ? 6.807 -8.187 -13.056 1.00 95.12 282 SER A N 1
ATOM 2296 C CA . SER A 1 282 ? 7.890 -7.783 -13.957 1.00 95.12 282 SER A CA 1
ATOM 2297 C C . SER A 1 282 ? 8.084 -8.843 -15.028 1.00 95.12 282 SER A C 1
ATOM 2299 O O . SER A 1 282 ? 8.320 -10.003 -14.704 1.00 95.12 282 SER A O 1
ATOM 2301 N N . VAL A 1 283 ? 8.018 -8.440 -16.294 1.00 95.44 283 VAL A N 1
ATOM 2302 C CA . VAL A 1 283 ? 8.192 -9.338 -17.441 1.00 95.44 283 VAL A CA 1
ATOM 2303 C C . VAL A 1 283 ? 9.361 -8.852 -18.286 1.00 95.44 283 VAL A C 1
ATOM 2305 O O . VAL A 1 283 ? 9.457 -7.661 -18.587 1.00 95.44 283 VAL A O 1
ATOM 2308 N N . HIS A 1 284 ? 10.238 -9.778 -18.672 1.00 97.62 284 HIS A N 1
ATOM 2309 C CA . HIS A 1 284 ? 11.298 -9.540 -19.648 1.00 97.62 284 HIS A CA 1
ATOM 2310 C C . HIS A 1 284 ? 10.922 -10.226 -20.960 1.00 97.62 284 HIS A C 1
ATOM 2312 O O . HIS A 1 284 ? 10.632 -11.422 -20.965 1.00 97.62 284 HIS A O 1
ATOM 2318 N N . VAL A 1 285 ? 10.913 -9.478 -22.061 1.00 97.62 285 VAL A N 1
ATOM 2319 C CA . VAL A 1 285 ? 10.551 -9.984 -23.393 1.00 97.62 285 VAL A CA 1
ATOM 2320 C C . VAL A 1 285 ? 11.562 -9.545 -24.442 1.00 97.62 285 VAL A C 1
ATOM 2322 O O . VAL A 1 285 ? 12.127 -8.461 -24.329 1.00 97.62 285 VAL A O 1
ATOM 2325 N N . GLY A 1 286 ? 11.785 -10.364 -25.464 1.00 96.50 286 GLY A N 1
ATOM 2326 C CA . GLY A 1 286 ? 12.554 -9.980 -26.645 1.00 96.50 286 GLY A CA 1
ATOM 2327 C C . GLY A 1 286 ? 11.822 -8.959 -27.518 1.00 96.50 286 GLY A C 1
ATOM 2328 O O . GLY A 1 286 ? 10.650 -8.635 -27.301 1.00 96.50 286 GLY A O 1
ATOM 2329 N N . ILE A 1 287 ? 12.516 -8.455 -28.539 1.00 94.62 287 ILE A N 1
ATOM 2330 C CA . ILE A 1 287 ? 11.942 -7.565 -29.561 1.00 94.62 287 ILE A CA 1
ATOM 2331 C C . ILE A 1 287 ? 10.770 -8.205 -30.327 1.00 94.62 287 ILE A C 1
ATOM 2333 O O . ILE A 1 287 ? 9.843 -7.518 -30.758 1.00 94.62 287 ILE A O 1
ATOM 2337 N N . ASP A 1 288 ? 10.779 -9.530 -30.437 1.00 92.62 288 ASP A N 1
ATOM 2338 C CA . ASP A 1 288 ? 9.713 -10.366 -30.991 1.00 92.62 288 ASP A CA 1
ATOM 2339 C C . ASP A 1 288 ? 8.486 -10.490 -30.063 1.00 92.62 288 ASP A C 1
ATOM 2341 O O . ASP A 1 288 ? 7.407 -10.893 -30.497 1.00 92.62 288 ASP A O 1
ATOM 2345 N N . GLY A 1 289 ? 8.611 -10.084 -28.797 1.00 92.00 289 GLY A N 1
ATOM 2346 C CA . GLY A 1 289 ? 7.587 -10.229 -27.767 1.00 92.00 289 GLY A CA 1
ATOM 2347 C C . GLY A 1 289 ? 7.588 -11.588 -27.065 1.00 92.00 289 GLY A C 1
ATOM 2348 O O . GLY A 1 289 ? 6.654 -11.858 -26.309 1.00 92.00 289 GLY A O 1
ATOM 2349 N N . ILE A 1 290 ? 8.599 -12.433 -27.285 1.00 94.50 290 ILE A N 1
ATOM 2350 C CA . ILE A 1 290 ? 8.737 -13.720 -26.597 1.00 94.50 290 ILE A CA 1
ATOM 2351 C C . ILE A 1 290 ? 9.327 -13.491 -25.202 1.00 94.50 290 ILE A C 1
ATOM 2353 O O . ILE A 1 290 ? 10.289 -12.742 -25.035 1.00 94.50 290 ILE A O 1
ATOM 2357 N N . VAL A 1 291 ? 8.748 -14.134 -24.184 1.00 95.88 291 VAL A N 1
ATOM 2358 C CA . VAL A 1 291 ? 9.231 -14.046 -22.797 1.00 95.88 291 VAL A CA 1
ATOM 2359 C C . VAL A 1 291 ? 10.612 -14.684 -22.676 1.00 95.88 291 VAL A C 1
ATOM 2361 O O . VAL A 1 291 ? 10.820 -15.820 -23.099 1.00 95.88 291 VAL A O 1
ATOM 2364 N N . VAL A 1 292 ? 11.543 -13.964 -22.054 1.00 96.50 292 VAL A N 1
ATOM 2365 C CA . VAL A 1 292 ? 12.905 -14.446 -21.818 1.00 96.50 292 VAL A CA 1
ATOM 2366 C C . VAL A 1 292 ? 12.888 -15.548 -20.759 1.00 96.50 292 VAL A C 1
ATOM 2368 O O . VAL A 1 292 ? 12.449 -15.321 -19.635 1.00 96.50 292 VAL A O 1
ATOM 2371 N N . GLN A 1 293 ? 13.396 -16.726 -21.122 1.00 95.50 293 GLN A N 1
ATOM 2372 C CA . GLN A 1 293 ? 13.543 -17.881 -20.225 1.00 95.50 293 GLN A CA 1
ATOM 2373 C C . GLN A 1 293 ? 15.009 -18.238 -19.944 1.00 95.50 293 GLN A C 1
ATOM 2375 O O . GLN A 1 293 ? 15.278 -18.989 -19.011 1.00 95.50 293 GLN A O 1
ATOM 2380 N N . ASP A 1 294 ? 15.953 -17.718 -20.737 1.00 94.69 294 ASP A N 1
ATOM 2381 C CA . ASP A 1 294 ? 17.380 -17.989 -20.556 1.00 94.69 294 ASP A CA 1
ATOM 2382 C C . ASP A 1 294 ? 17.877 -17.420 -19.209 1.00 94.69 294 ASP A C 1
ATOM 2384 O O . ASP A 1 294 ? 17.850 -16.197 -19.019 1.00 94.69 294 ASP A O 1
ATOM 2388 N N . PRO A 1 295 ? 18.356 -18.271 -18.279 1.00 94.75 295 PRO A N 1
ATOM 2389 C CA . PRO A 1 295 ? 18.856 -17.830 -16.982 1.00 94.75 295 PRO A CA 1
ATOM 2390 C C . PRO A 1 295 ? 20.034 -16.855 -17.076 1.00 94.75 295 PRO A C 1
ATOM 2392 O O . PRO A 1 295 ? 20.127 -15.943 -16.251 1.00 94.75 295 PRO A O 1
ATOM 2395 N N . THR A 1 296 ? 20.912 -17.015 -18.073 1.00 94.06 296 THR A N 1
ATOM 2396 C CA . THR A 1 296 ? 22.079 -16.139 -18.260 1.00 94.06 296 THR A CA 1
ATOM 2397 C C . THR A 1 296 ? 21.616 -14.733 -18.617 1.00 94.06 296 THR A C 1
ATOM 2399 O O . THR A 1 296 ? 21.977 -13.764 -17.945 1.00 94.06 296 THR A O 1
ATOM 2402 N N . LEU A 1 297 ? 20.732 -14.614 -19.612 1.00 95.06 297 LEU A N 1
ATOM 2403 C CA . LEU A 1 297 ? 20.146 -13.334 -19.989 1.00 95.06 297 LEU A CA 1
ATOM 2404 C C . LEU A 1 297 ? 19.326 -12.717 -18.848 1.00 95.06 297 LEU A C 1
ATOM 2406 O O . LEU A 1 297 ? 19.466 -11.530 -18.568 1.00 95.06 297 LEU A O 1
ATOM 2410 N N . LEU A 1 298 ? 18.526 -13.500 -18.120 1.00 95.75 298 LEU A N 1
ATOM 2411 C CA . LEU A 1 298 ? 17.777 -12.993 -16.964 1.00 95.75 298 LEU A CA 1
ATOM 2412 C C . LEU A 1 298 ? 18.698 -12.434 -15.868 1.00 95.75 298 LEU A C 1
ATOM 2414 O O . LEU A 1 298 ? 18.397 -11.377 -15.306 1.00 95.75 298 LEU A O 1
ATOM 2418 N N . ALA A 1 299 ? 19.837 -13.075 -15.591 1.00 94.38 299 ALA A N 1
ATOM 2419 C CA . ALA A 1 299 ? 20.831 -12.551 -14.653 1.00 94.38 299 ALA A CA 1
ATOM 2420 C C . ALA A 1 299 ? 21.407 -11.205 -15.135 1.00 94.38 299 ALA A C 1
ATOM 2422 O O . ALA A 1 299 ? 21.501 -10.247 -14.359 1.00 94.38 299 ALA A O 1
ATOM 2423 N N . ILE A 1 300 ? 21.699 -11.089 -16.437 1.00 93.81 300 ILE A N 1
ATOM 2424 C CA . ILE A 1 300 ? 22.152 -9.836 -17.053 1.00 93.81 300 ILE A CA 1
ATOM 2425 C C . ILE A 1 300 ? 21.077 -8.749 -16.972 1.00 93.81 300 ILE A C 1
ATOM 2427 O O . ILE A 1 300 ? 21.429 -7.596 -16.755 1.00 93.81 300 ILE A O 1
ATOM 2431 N N . LEU A 1 301 ? 19.788 -9.060 -17.126 1.00 94.62 301 LEU A N 1
ATOM 2432 C CA . LEU A 1 301 ? 18.703 -8.063 -17.129 1.00 94.62 301 LEU A CA 1
ATOM 2433 C C . LEU A 1 301 ? 18.291 -7.602 -15.722 1.00 94.62 301 LEU A C 1
ATOM 2435 O O . LEU A 1 301 ? 17.863 -6.460 -15.534 1.00 94.62 301 LEU A O 1
ATOM 2439 N N . THR A 1 302 ? 18.437 -8.471 -14.721 1.00 93.12 302 THR A N 1
ATOM 2440 C CA . THR A 1 302 ? 18.012 -8.208 -13.336 1.00 93.12 302 THR A CA 1
ATOM 2441 C C . THR A 1 302 ? 19.083 -7.550 -12.469 1.00 93.12 302 THR A C 1
ATOM 2443 O O . THR A 1 302 ? 18.731 -6.926 -11.465 1.00 93.12 302 THR A O 1
ATOM 2446 N N . ARG A 1 303 ? 20.371 -7.610 -12.850 1.00 91.44 303 ARG A N 1
ATOM 2447 C CA . ARG A 1 303 ? 21.442 -6.945 -12.083 1.00 91.44 303 ARG A CA 1
ATOM 2448 C C . ARG A 1 303 ? 21.244 -5.416 -11.997 1.00 91.44 303 ARG A C 1
ATOM 2450 O O . ARG A 1 303 ? 20.693 -4.822 -12.936 1.00 91.44 303 ARG A O 1
ATOM 2457 N N . PRO A 1 304 ? 21.713 -4.755 -10.922 1.00 89.88 304 PRO A N 1
ATOM 2458 C CA . PRO A 1 304 ? 21.724 -3.295 -10.830 1.00 89.88 304 PRO A CA 1
ATOM 2459 C C . PRO A 1 304 ? 22.495 -2.629 -11.981 1.00 89.88 304 PRO A C 1
ATOM 2461 O O . PRO A 1 304 ? 23.409 -3.229 -12.552 1.00 89.88 304 PRO A O 1
ATOM 2464 N N . TYR A 1 305 ? 22.115 -1.389 -12.304 1.00 88.62 305 TYR A N 1
ATOM 2465 C CA . TYR A 1 305 ? 22.806 -0.555 -13.291 1.00 88.62 305 TYR A CA 1
ATOM 2466 C C . TYR A 1 305 ? 24.220 -0.210 -12.802 1.00 88.62 305 TYR A C 1
ATOM 2468 O O . TYR A 1 305 ? 24.364 0.296 -11.690 1.00 88.62 305 TYR A O 1
ATOM 2476 N N . ARG A 1 306 ? 25.241 -0.446 -13.630 1.00 87.19 306 ARG A N 1
ATOM 2477 C CA . ARG A 1 306 ? 26.653 -0.158 -13.320 1.00 87.19 306 ARG A CA 1
ATOM 2478 C C . ARG A 1 306 ? 27.125 1.122 -13.999 1.00 87.19 306 ARG A C 1
ATOM 2480 O O . ARG A 1 306 ? 27.048 1.245 -15.222 1.00 87.19 306 ARG A O 1
ATOM 2487 N N . ARG A 1 307 ? 27.647 2.065 -13.211 1.00 77.50 307 ARG A N 1
ATOM 2488 C CA . ARG A 1 307 ? 28.231 3.323 -13.710 1.00 77.50 307 ARG A CA 1
ATOM 2489 C C . ARG A 1 307 ? 29.722 3.173 -14.014 1.00 77.50 307 ARG A C 1
ATOM 2491 O O . ARG A 1 307 ? 30.400 2.335 -13.434 1.00 77.50 307 ARG A O 1
ATOM 2498 N N . SER A 1 308 ? 30.234 4.035 -14.895 1.00 64.19 308 SER A N 1
ATOM 2499 C CA . SER A 1 308 ? 31.658 4.107 -15.275 1.00 64.19 308 SER A CA 1
ATOM 2500 C C . SER A 1 308 ? 32.598 4.366 -14.102 1.00 64.19 308 SER A C 1
ATOM 2502 O O . SER A 1 308 ? 33.774 4.024 -14.153 1.00 64.19 308 SER A O 1
ATOM 2504 N N . ASP A 1 309 ? 32.071 4.968 -13.043 1.00 57.38 309 ASP A N 1
ATOM 2505 C CA . ASP A 1 309 ? 32.854 5.533 -11.949 1.00 57.38 309 ASP A CA 1
ATOM 2506 C C . ASP A 1 309 ? 33.191 4.465 -10.884 1.00 57.38 309 ASP A C 1
ATOM 2508 O O . ASP A 1 309 ? 33.896 4.745 -9.919 1.00 57.38 309 ASP A O 1
ATOM 2512 N N . GLU A 1 310 ? 32.710 3.227 -11.069 1.00 54.81 310 GLU A N 1
ATOM 2513 C CA . GLU A 1 310 ? 32.844 2.105 -10.126 1.00 54.81 310 GLU A CA 1
ATOM 2514 C C . GLU A 1 310 ? 34.095 1.227 -10.353 1.00 54.81 310 GLU A C 1
ATOM 2516 O O . GLU A 1 310 ? 34.225 0.166 -9.746 1.00 54.81 310 GLU A O 1
ATOM 2521 N N . GLY A 1 311 ? 35.059 1.667 -11.172 1.00 45.66 311 GLY A N 1
ATOM 2522 C CA . GLY A 1 311 ? 36.388 1.046 -11.265 1.00 45.66 311 GLY A CA 1
ATOM 2523 C C . GLY A 1 311 ? 36.974 1.008 -12.678 1.00 45.66 311 GLY A C 1
ATOM 2524 O O . GLY A 1 311 ? 36.278 0.759 -13.661 1.00 45.66 311 GLY A O 1
ATOM 2525 N N . ILE A 1 312 ? 38.288 1.229 -12.775 1.00 39.91 312 ILE A N 1
ATOM 2526 C CA . ILE A 1 312 ? 39.056 1.175 -14.028 1.00 39.91 312 ILE A CA 1
ATOM 2527 C C . ILE A 1 312 ? 39.010 -0.260 -14.581 1.00 39.91 312 ILE A C 1
ATOM 2529 O O . ILE A 1 312 ? 39.511 -1.182 -13.943 1.00 39.91 312 ILE A O 1
ATOM 2533 N N . GLY A 1 313 ? 38.412 -0.441 -15.764 1.00 53.53 313 GLY A N 1
ATOM 2534 C CA . GLY A 1 313 ? 38.329 -1.731 -16.469 1.00 53.53 313 GLY A CA 1
ATOM 2535 C C . GLY A 1 313 ? 37.008 -2.495 -16.316 1.00 53.53 313 GLY A C 1
ATOM 2536 O O . GLY A 1 313 ? 36.891 -3.597 -16.846 1.00 53.53 313 GLY A O 1
ATOM 2537 N N . SER A 1 314 ? 36.010 -1.937 -15.623 1.00 54.78 314 SER A N 1
ATOM 2538 C CA . SER A 1 314 ? 34.686 -2.559 -15.509 1.00 54.78 314 SER A CA 1
ATOM 2539 C C . SER A 1 314 ? 33.875 -2.390 -16.795 1.00 54.78 314 SER A C 1
ATOM 2541 O O . SER A 1 314 ? 33.863 -1.324 -17.407 1.00 54.78 314 SER A O 1
ATOM 2543 N N . ILE A 1 315 ? 33.171 -3.445 -17.192 1.00 60.94 315 ILE A N 1
ATOM 2544 C CA . ILE A 1 315 ? 32.177 -3.422 -18.260 1.00 60.94 315 ILE A CA 1
ATOM 2545 C C . ILE A 1 315 ? 30.992 -2.542 -17.804 1.00 60.94 315 ILE A C 1
ATOM 2547 O O . ILE A 1 315 ? 30.310 -2.875 -16.831 1.00 60.94 315 ILE A O 1
ATOM 2551 N N . VAL A 1 316 ? 30.774 -1.403 -18.474 1.00 80.50 316 VAL A N 1
ATOM 2552 C CA . VAL A 1 316 ? 29.856 -0.333 -18.029 1.00 80.50 316 VAL A CA 1
ATOM 2553 C C . VAL A 1 316 ? 28.498 -0.418 -18.725 1.00 80.50 316 VAL A C 1
ATOM 2555 O O . VAL A 1 316 ? 28.434 -0.619 -19.937 1.00 80.50 316 VAL A O 1
ATOM 2558 N N . ASP A 1 317 ? 27.413 -0.179 -17.980 1.00 89.88 317 ASP A N 1
ATOM 2559 C CA . ASP A 1 317 ? 26.093 0.011 -18.580 1.00 89.88 317 ASP A CA 1
ATOM 2560 C C . ASP A 1 317 ? 25.967 1.443 -19.125 1.00 89.88 317 ASP A C 1
ATOM 2562 O O . ASP A 1 317 ? 26.216 2.432 -18.425 1.00 89.88 317 ASP A O 1
ATOM 2566 N N . LEU A 1 318 ? 25.535 1.590 -20.376 1.00 91.12 318 LEU A N 1
ATOM 2567 C CA . LEU A 1 318 ? 25.389 2.887 -21.032 1.00 91.12 318 LEU A CA 1
ATOM 2568 C C . LEU A 1 318 ? 23.920 3.307 -21.085 1.00 91.12 318 LEU A C 1
ATOM 2570 O O . LEU A 1 318 ? 23.099 2.662 -21.735 1.00 91.12 318 LEU A O 1
ATOM 2574 N N . ASN A 1 319 ? 23.583 4.434 -20.459 1.00 91.00 319 ASN A N 1
ATOM 2575 C CA . ASN A 1 319 ? 22.282 5.064 -20.670 1.00 91.00 319 ASN A CA 1
ATOM 2576 C C . ASN A 1 319 ? 22.210 5.646 -22.095 1.00 91.00 319 ASN A C 1
ATOM 2578 O O . ASN A 1 319 ? 23.000 6.529 -22.451 1.00 91.00 319 ASN A O 1
ATOM 2582 N N . LEU A 1 320 ? 21.263 5.150 -22.894 1.00 91.12 320 LEU A N 1
ATOM 2583 C CA . LEU A 1 320 ? 21.064 5.563 -24.284 1.00 91.12 320 LEU A CA 1
ATOM 2584 C C . LEU A 1 320 ? 20.071 6.718 -24.436 1.00 91.12 320 LEU A C 1
ATOM 2586 O O . LEU A 1 320 ? 20.010 7.315 -25.507 1.00 91.12 320 LEU A O 1
ATOM 2590 N N . ALA A 1 321 ? 19.347 7.100 -23.377 1.00 85.44 321 ALA A N 1
ATOM 2591 C CA . ALA A 1 321 ? 18.436 8.247 -23.422 1.00 85.44 321 ALA A CA 1
ATOM 2592 C C . ALA A 1 321 ? 19.170 9.561 -23.751 1.00 85.44 321 ALA A C 1
ATOM 2594 O O . ALA A 1 321 ? 18.623 10.427 -24.424 1.00 85.44 321 ALA A O 1
ATOM 2595 N N . SER A 1 322 ? 20.433 9.692 -23.332 1.00 85.75 322 SER A N 1
ATOM 2596 C CA . SER A 1 322 ? 21.301 10.823 -23.684 1.00 85.75 322 SER A CA 1
ATOM 2597 C C . SER A 1 322 ? 22.134 10.600 -24.955 1.00 85.75 322 SER A C 1
ATOM 2599 O O . SER A 1 322 ? 22.915 11.472 -25.330 1.00 85.75 322 SER A O 1
ATOM 2601 N N . ARG A 1 323 ? 22.007 9.439 -25.617 1.00 89.00 323 ARG A N 1
ATOM 2602 C CA . ARG A 1 323 ? 22.812 9.029 -26.785 1.00 89.00 323 ARG A CA 1
ATOM 2603 C C . ARG A 1 323 ? 21.940 8.388 -27.879 1.00 89.00 323 ARG A C 1
ATOM 2605 O O . ARG A 1 323 ? 22.174 7.239 -28.258 1.00 89.00 323 ARG A O 1
ATOM 2612 N N . PRO A 1 324 ? 20.945 9.115 -28.421 1.00 87.38 324 PRO A N 1
ATOM 2613 C CA . PRO A 1 324 ? 19.984 8.558 -29.377 1.00 87.38 324 PRO A CA 1
ATOM 2614 C C . PRO A 1 324 ? 20.620 8.083 -30.694 1.00 87.38 324 PRO A C 1
ATOM 2616 O O . PRO A 1 324 ? 20.074 7.197 -31.341 1.00 87.38 324 PRO A O 1
ATOM 2619 N N . HIS A 1 325 ? 21.785 8.618 -31.075 1.00 89.50 325 HIS A N 1
ATOM 2620 C CA . HIS A 1 325 ? 22.516 8.192 -32.274 1.00 89.50 325 HIS A CA 1
ATOM 2621 C C . HIS A 1 325 ? 23.000 6.734 -32.185 1.00 89.50 325 HIS A C 1
ATOM 2623 O O . HIS A 1 325 ? 22.932 6.018 -33.177 1.00 89.50 325 HIS A O 1
ATOM 2629 N N . ILE A 1 326 ? 23.411 6.266 -30.997 1.00 90.50 326 ILE A N 1
ATOM 2630 C CA . ILE A 1 326 ? 23.800 4.860 -30.780 1.00 90.50 326 ILE A CA 1
ATOM 2631 C C . ILE A 1 326 ? 22.579 3.952 -30.937 1.00 90.50 326 ILE A C 1
ATOM 2633 O O . ILE A 1 326 ? 22.653 2.913 -31.585 1.00 90.50 326 ILE A O 1
ATOM 2637 N N . LEU A 1 327 ? 21.436 4.362 -30.376 1.00 90.12 327 LEU A N 1
ATOM 2638 C CA . LEU A 1 327 ? 20.183 3.619 -30.513 1.00 90.12 327 LEU A CA 1
ATOM 2639 C C . LEU A 1 327 ? 19.739 3.525 -31.980 1.00 90.12 327 LEU A C 1
ATOM 2641 O O . LEU A 1 327 ? 19.327 2.454 -32.415 1.00 90.12 327 LEU A O 1
ATOM 2645 N N . ALA A 1 328 ? 19.863 4.617 -32.741 1.00 91.12 328 ALA A N 1
ATOM 2646 C CA . ALA A 1 328 ? 19.497 4.667 -34.156 1.00 91.12 328 ALA A CA 1
ATOM 2647 C C . ALA A 1 328 ? 20.324 3.712 -35.038 1.00 91.12 328 ALA A C 1
ATOM 2649 O O . ALA A 1 328 ? 19.845 3.291 -36.086 1.00 91.12 328 ALA A O 1
ATOM 2650 N N . GLY A 1 329 ? 21.536 3.340 -34.606 1.00 89.88 329 GLY A N 1
ATOM 2651 C CA . GLY A 1 329 ? 22.354 2.326 -35.279 1.00 89.88 329 GLY A CA 1
ATOM 2652 C C . GLY A 1 329 ? 21.837 0.892 -35.114 1.00 89.88 329 GLY A C 1
ATOM 2653 O O . GLY A 1 329 ? 22.266 0.005 -35.844 1.00 89.88 329 GLY A O 1
ATOM 2654 N N . VAL A 1 330 ? 20.919 0.660 -34.171 1.00 90.88 330 VAL A N 1
ATOM 2655 C CA . VAL A 1 330 ? 20.402 -0.674 -33.828 1.00 90.88 330 VAL A CA 1
ATOM 2656 C C . VAL A 1 330 ? 18.903 -0.803 -34.098 1.00 90.88 330 VAL A C 1
ATOM 2658 O O . VAL A 1 330 ? 18.429 -1.870 -34.481 1.00 90.88 330 VAL A O 1
ATOM 2661 N N . ILE A 1 331 ? 18.139 0.272 -33.896 1.00 90.62 331 ILE A N 1
ATOM 2662 C CA . ILE A 1 331 ? 16.688 0.296 -34.085 1.00 90.62 331 ILE A CA 1
ATOM 2663 C C . ILE A 1 331 ? 16.310 1.553 -34.858 1.00 90.62 331 ILE A C 1
ATOM 2665 O O . ILE A 1 331 ? 16.677 2.656 -34.456 1.00 90.62 331 ILE A O 1
ATOM 2669 N N . ASP A 1 332 ? 15.503 1.396 -35.911 1.00 91.69 332 ASP A 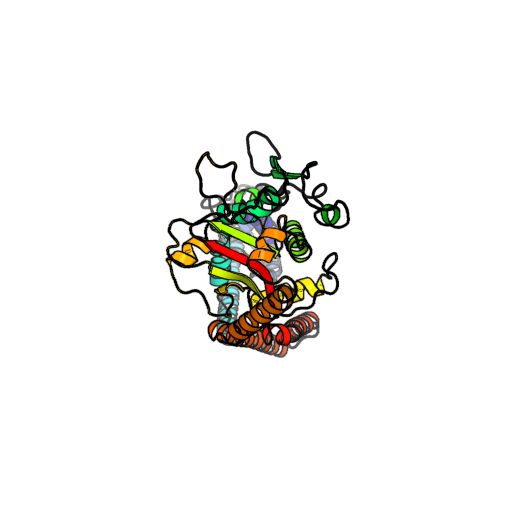N 1
ATOM 2670 C CA . ASP A 1 332 ? 14.925 2.531 -36.630 1.00 91.69 332 ASP A CA 1
ATOM 2671 C C . ASP A 1 332 ? 14.057 3.394 -35.683 1.00 91.69 332 ASP A C 1
ATOM 2673 O O . ASP A 1 332 ? 13.025 2.912 -35.189 1.00 91.69 332 ASP A O 1
ATOM 2677 N N . PRO A 1 333 ? 14.419 4.674 -35.452 1.00 90.31 333 PRO A N 1
ATOM 2678 C CA . PRO A 1 333 ? 13.682 5.556 -34.554 1.00 90.31 333 PRO A CA 1
ATOM 2679 C C . PRO A 1 333 ? 12.209 5.747 -34.937 1.00 90.31 333 PRO A C 1
ATOM 2681 O O . PRO A 1 333 ? 11.375 5.936 -34.048 1.00 90.31 333 PRO A O 1
ATOM 2684 N N . ALA A 1 334 ? 11.867 5.680 -36.231 1.00 93.00 334 ALA A N 1
ATOM 2685 C CA . ALA A 1 334 ? 10.488 5.859 -36.686 1.00 93.00 334 ALA A CA 1
ATOM 2686 C C . ALA A 1 334 ? 9.588 4.678 -36.274 1.00 93.00 334 ALA A C 1
ATOM 2688 O O . ALA A 1 334 ? 8.435 4.878 -35.880 1.00 93.00 334 ALA A O 1
ATOM 2689 N N . SER A 1 335 ? 10.118 3.453 -36.300 1.00 93.38 335 SER A N 1
ATOM 2690 C CA . SER A 1 335 ? 9.397 2.240 -35.892 1.00 93.38 335 SER A CA 1
ATOM 2691 C C . SER A 1 335 ? 9.345 2.015 -34.371 1.00 93.38 335 SER A C 1
ATOM 2693 O O . SER A 1 335 ? 8.390 1.410 -33.866 1.00 93.38 335 SER A O 1
ATOM 2695 N N . PHE A 1 336 ? 10.325 2.530 -33.617 1.00 93.94 336 PHE A N 1
ATOM 2696 C CA . PHE A 1 336 ? 10.524 2.184 -32.203 1.00 93.94 336 PHE A CA 1
ATOM 2697 C C . PHE A 1 336 ? 9.312 2.498 -31.312 1.00 93.94 336 PHE A C 1
ATOM 2699 O O . PHE A 1 336 ? 8.902 1.679 -30.489 1.00 93.94 336 PHE A O 1
ATOM 2706 N N . GLY A 1 337 ? 8.658 3.646 -31.514 1.00 94.75 337 GLY A N 1
ATOM 2707 C CA . GLY A 1 337 ? 7.458 3.999 -30.748 1.00 94.75 337 GLY A CA 1
ATOM 2708 C C . GLY A 1 337 ? 6.284 3.034 -30.975 1.00 94.75 337 GLY A C 1
ATOM 2709 O O . GLY A 1 337 ? 5.531 2.738 -30.044 1.00 94.75 337 GLY A O 1
ATOM 2710 N N . GLY A 1 338 ? 6.127 2.526 -32.203 1.00 96.38 338 GLY A N 1
ATOM 2711 C CA . GLY A 1 338 ? 5.123 1.512 -32.536 1.00 96.38 338 GLY A CA 1
ATOM 2712 C C . GLY A 1 338 ? 5.435 0.164 -31.890 1.00 96.38 338 GLY A C 1
ATOM 2713 O O . GLY A 1 338 ? 4.547 -0.456 -31.301 1.00 96.38 338 GLY A O 1
ATOM 2714 N N . LEU A 1 339 ? 6.707 -0.234 -31.922 1.00 95.88 339 LEU A N 1
ATOM 2715 C CA . LEU A 1 339 ? 7.210 -1.443 -31.275 1.00 95.88 339 LEU A CA 1
ATOM 2716 C C . LEU A 1 339 ? 6.942 -1.436 -29.761 1.00 95.88 339 LEU A C 1
ATOM 2718 O O . LEU A 1 339 ? 6.367 -2.394 -29.245 1.00 95.88 339 LEU A O 1
ATOM 2722 N N . CYS A 1 340 ? 7.256 -0.339 -29.062 1.00 96.12 340 CYS A N 1
ATOM 2723 C CA . CYS A 1 340 ? 7.007 -0.213 -27.622 1.00 96.12 340 CYS A CA 1
ATOM 2724 C C . CYS A 1 340 ? 5.524 -0.400 -27.266 1.00 96.12 340 CYS A C 1
ATOM 2726 O O . CYS A 1 340 ? 5.193 -1.152 -26.348 1.00 96.12 340 CYS A O 1
ATOM 2728 N N . ARG A 1 341 ? 4.612 0.243 -28.013 1.00 96.88 341 ARG A N 1
ATOM 2729 C CA . ARG A 1 341 ? 3.161 0.085 -27.802 1.00 96.88 341 ARG A CA 1
ATOM 2730 C C . ARG A 1 341 ? 2.713 -1.352 -28.047 1.00 96.88 341 ARG A C 1
ATOM 2732 O O . ARG A 1 341 ? 1.991 -1.910 -27.229 1.00 96.88 341 ARG A O 1
ATOM 2739 N N . SER A 1 342 ? 3.193 -1.958 -29.130 1.00 96.81 342 SER A N 1
ATOM 2740 C CA . SER A 1 342 ? 2.857 -3.334 -29.491 1.00 96.81 342 SER A CA 1
ATOM 2741 C C . SER A 1 342 ? 3.294 -4.335 -28.416 1.00 96.81 342 SER A C 1
ATOM 2743 O O . SER A 1 342 ? 2.511 -5.198 -28.023 1.00 96.81 342 SER A O 1
ATOM 2745 N N . ILE A 1 343 ? 4.509 -4.185 -27.883 1.00 97.50 343 ILE A N 1
ATOM 2746 C CA . ILE A 1 343 ? 5.025 -5.031 -26.802 1.00 97.50 343 ILE A CA 1
ATOM 2747 C C . ILE A 1 343 ? 4.240 -4.820 -25.507 1.00 97.50 343 ILE A C 1
ATOM 2749 O O . ILE A 1 343 ? 3.821 -5.799 -24.891 1.00 97.50 343 ILE A O 1
ATOM 2753 N N . ARG A 1 344 ? 3.973 -3.565 -25.123 1.00 96.69 344 ARG A N 1
ATOM 2754 C CA . ARG A 1 344 ? 3.125 -3.247 -23.965 1.00 96.69 344 ARG A CA 1
ATOM 2755 C C . ARG A 1 344 ? 1.772 -3.946 -24.057 1.00 96.69 344 ARG A C 1
ATOM 2757 O O . ARG A 1 344 ? 1.355 -4.578 -23.090 1.00 96.69 344 ARG A O 1
ATOM 2764 N N . ASP A 1 345 ? 1.092 -3.821 -25.194 1.00 96.38 345 ASP A N 1
ATOM 2765 C CA . ASP A 1 345 ? -0.271 -4.329 -25.364 1.00 96.38 345 ASP A CA 1
ATOM 2766 C C . ASP A 1 345 ? -0.303 -5.866 -25.382 1.00 96.38 345 ASP A C 1
ATOM 2768 O O . ASP A 1 345 ? -1.188 -6.465 -24.764 1.00 96.38 345 ASP A O 1
ATOM 2772 N N . ARG A 1 346 ? 0.704 -6.514 -25.990 1.00 95.69 346 ARG A N 1
ATOM 2773 C CA . ARG A 1 346 ? 0.883 -7.975 -25.917 1.00 95.69 346 ARG A CA 1
ATOM 2774 C C . ARG A 1 346 ? 1.111 -8.454 -24.485 1.00 95.69 346 ARG A C 1
ATOM 2776 O O . ARG A 1 346 ? 0.391 -9.339 -24.031 1.00 95.69 346 ARG A O 1
ATOM 2783 N N . CYS A 1 347 ? 2.056 -7.851 -23.760 1.00 95.81 347 CYS A N 1
ATOM 2784 C CA . CYS A 1 347 ? 2.353 -8.234 -22.378 1.00 95.81 347 CYS A CA 1
ATOM 2785 C C . CYS A 1 347 ? 1.151 -8.011 -21.455 1.00 95.81 347 CYS A C 1
ATOM 2787 O O . CYS A 1 347 ? 0.816 -8.889 -20.666 1.00 95.81 347 CYS A O 1
ATOM 2789 N N . ARG A 1 348 ? 0.452 -6.876 -21.590 1.00 95.50 348 ARG A N 1
ATOM 2790 C CA . ARG A 1 348 ? -0.768 -6.595 -20.821 1.00 95.50 348 ARG A CA 1
ATOM 2791 C C . ARG A 1 348 ? -1.845 -7.653 -21.068 1.00 95.50 348 ARG A C 1
ATOM 2793 O O . ARG A 1 348 ? -2.449 -8.135 -20.115 1.00 95.50 348 ARG A O 1
ATOM 2800 N N . SER A 1 349 ? -2.072 -8.018 -22.329 1.00 93.56 349 SER A N 1
ATOM 2801 C CA . SER A 1 349 ? -3.075 -9.026 -22.696 1.00 93.56 349 SER A CA 1
ATOM 2802 C C . SER A 1 349 ? -2.708 -10.414 -22.165 1.00 93.56 349 SER A C 1
ATOM 2804 O O . SER A 1 349 ? -3.578 -11.131 -21.680 1.00 93.56 349 SER A O 1
ATOM 2806 N N . ALA A 1 350 ? -1.422 -10.776 -22.205 1.00 92.88 350 ALA A N 1
ATOM 2807 C CA . ALA A 1 350 ? -0.931 -12.039 -21.660 1.00 92.88 350 ALA A CA 1
ATOM 2808 C C . ALA A 1 350 ? -1.115 -12.127 -20.136 1.00 92.88 350 ALA A C 1
ATOM 2810 O O . ALA A 1 350 ? -1.552 -13.162 -19.643 1.00 92.88 350 ALA A O 1
ATOM 2811 N N . LEU A 1 351 ? -0.847 -11.037 -19.407 1.00 92.19 351 LEU A N 1
ATOM 2812 C CA . LEU A 1 351 ? -1.072 -10.971 -17.960 1.00 92.19 351 LEU A CA 1
ATOM 2813 C C . LEU A 1 351 ? -2.559 -11.092 -17.612 1.00 92.19 351 LEU A C 1
ATOM 2815 O O . LEU A 1 351 ? -2.921 -11.873 -16.744 1.00 92.19 351 LEU A O 1
ATOM 2819 N N . LEU A 1 352 ? -3.444 -10.388 -18.323 1.00 88.81 352 LEU A N 1
ATOM 2820 C CA . LEU A 1 352 ? -4.894 -10.519 -18.111 1.00 88.81 352 LEU A CA 1
ATOM 2821 C C . LEU A 1 352 ? -5.409 -11.950 -18.337 1.00 88.81 352 LEU A C 1
ATOM 2823 O O . LEU A 1 352 ? -6.379 -12.356 -17.703 1.00 88.81 352 LEU A O 1
ATOM 2827 N N . ALA A 1 353 ? -4.767 -12.711 -19.225 1.00 91.38 353 ALA A N 1
ATOM 2828 C CA . ALA A 1 353 ? -5.096 -14.109 -19.484 1.00 91.38 353 ALA A CA 1
ATOM 2829 C C . ALA A 1 353 ? -4.463 -15.089 -18.474 1.00 91.38 353 ALA A C 1
ATOM 2831 O O . ALA A 1 353 ? -4.716 -16.295 -18.547 1.00 91.38 353 ALA A O 1
ATOM 2832 N N . GLU A 1 354 ? -3.628 -14.615 -17.546 1.00 93.19 354 GLU A N 1
ATOM 2833 C CA . GLU A 1 354 ? -2.951 -15.472 -16.583 1.00 93.19 354 GLU A CA 1
ATOM 2834 C C . GLU A 1 354 ? -3.935 -16.016 -15.543 1.00 93.19 354 GLU A C 1
ATOM 2836 O O . GLU A 1 354 ? -4.638 -15.278 -14.847 1.00 93.19 354 GLU A O 1
ATOM 2841 N N . ARG A 1 355 ? -3.937 -17.341 -15.378 1.00 94.81 355 ARG A N 1
ATOM 2842 C CA . ARG A 1 355 ? -4.820 -18.024 -14.428 1.00 94.81 355 ARG A CA 1
ATOM 2843 C C . ARG A 1 355 ? -4.655 -17.515 -12.993 1.00 94.81 355 ARG A C 1
ATOM 2845 O O . ARG A 1 355 ? -5.640 -17.410 -12.278 1.00 94.81 355 ARG A O 1
ATOM 2852 N N . SER A 1 356 ? -3.435 -17.163 -12.585 1.00 93.81 356 SER A N 1
ATOM 2853 C CA . SER A 1 356 ? -3.145 -16.666 -11.233 1.00 93.81 356 SER A CA 1
ATOM 2854 C C . SER A 1 356 ? -3.861 -15.343 -10.912 1.00 93.81 356 SER A C 1
ATOM 2856 O O . SER A 1 356 ? -4.224 -15.106 -9.755 1.00 93.81 356 SER A O 1
ATOM 2858 N N . ILE A 1 357 ? -4.082 -14.494 -11.925 1.00 93.38 357 ILE A N 1
ATOM 2859 C CA . ILE A 1 357 ? -4.833 -13.240 -11.814 1.00 93.38 357 ILE A CA 1
ATOM 2860 C C . ILE A 1 357 ? -6.329 -13.544 -11.803 1.00 93.38 357 ILE A C 1
ATOM 2862 O O . ILE A 1 357 ? -7.025 -13.072 -10.907 1.00 93.38 357 ILE A O 1
ATOM 2866 N N . GLY A 1 358 ? -6.808 -14.382 -12.727 1.00 94.62 358 GLY A N 1
ATOM 2867 C CA . GLY A 1 358 ? -8.213 -14.801 -12.763 1.00 94.62 358 GLY A CA 1
ATOM 2868 C C . GLY A 1 358 ? -8.672 -15.444 -11.448 1.00 94.62 358 GLY A C 1
ATOM 2869 O O . GLY A 1 358 ? -9.684 -15.039 -10.880 1.00 94.62 358 GLY A O 1
ATOM 2870 N N . ASP A 1 359 ? -7.883 -16.375 -10.906 1.00 95.88 359 ASP A N 1
ATOM 2871 C CA . ASP A 1 359 ? -8.162 -17.040 -9.629 1.00 95.88 359 ASP A CA 1
ATOM 2872 C C . ASP A 1 359 ? -8.185 -16.031 -8.460 1.00 95.88 359 ASP A C 1
ATOM 2874 O O . ASP A 1 359 ? -9.012 -16.146 -7.552 1.00 95.88 359 ASP A O 1
ATOM 2878 N N . ALA A 1 360 ? -7.315 -15.013 -8.485 1.00 95.19 360 ALA A N 1
ATOM 2879 C CA . ALA A 1 360 ? -7.282 -13.965 -7.465 1.00 95.19 360 ALA A CA 1
ATOM 2880 C C . ALA A 1 360 ? -8.505 -13.038 -7.527 1.00 95.19 360 ALA A C 1
ATOM 2882 O O . ALA A 1 360 ? -9.058 -12.709 -6.479 1.00 95.19 360 ALA A O 1
ATOM 2883 N N . VAL A 1 361 ? -8.950 -12.658 -8.728 1.00 96.44 361 VAL A N 1
ATOM 2884 C CA . VAL A 1 361 ? -10.169 -11.858 -8.935 1.00 96.44 361 VAL A CA 1
ATOM 2885 C C . VAL A 1 361 ? -11.397 -12.619 -8.441 1.00 96.44 361 VAL A C 1
ATOM 2887 O O . VAL A 1 361 ? -12.152 -12.098 -7.623 1.00 96.44 361 VAL A O 1
ATOM 2890 N N . VAL A 1 362 ? -11.550 -13.888 -8.836 1.00 96.94 362 VAL A N 1
ATOM 2891 C CA . VAL A 1 362 ? -12.669 -14.740 -8.393 1.00 96.94 362 VAL A CA 1
ATOM 2892 C C . VAL A 1 362 ? -12.680 -14.900 -6.870 1.00 96.94 362 VAL A C 1
ATOM 2894 O O . VAL A 1 362 ? -13.735 -14.832 -6.233 1.00 96.94 362 VAL A O 1
ATOM 2897 N N . ALA A 1 363 ? -11.510 -15.093 -6.253 1.00 96.06 363 ALA A N 1
ATOM 2898 C CA . ALA A 1 363 ? -11.404 -15.168 -4.800 1.00 96.06 363 ALA A CA 1
ATOM 2899 C C . ALA A 1 363 ? -11.800 -13.843 -4.124 1.00 96.06 363 ALA A C 1
ATOM 2901 O O . ALA A 1 363 ? -12.539 -13.868 -3.136 1.00 96.06 363 ALA A O 1
ATOM 2902 N N . ALA A 1 364 ? -11.349 -12.708 -4.664 1.00 96.50 364 ALA A N 1
ATOM 2903 C CA . ALA A 1 364 ? -11.649 -11.375 -4.152 1.00 96.50 364 ALA A CA 1
ATOM 2904 C C . ALA A 1 364 ? -13.148 -11.046 -4.230 1.00 96.50 364 ALA A C 1
ATOM 2906 O O . ALA A 1 364 ? -13.731 -10.613 -3.234 1.00 96.50 364 ALA A O 1
ATOM 2907 N N . GLU A 1 365 ? -13.790 -11.311 -5.371 1.00 96.81 365 GLU A N 1
ATOM 2908 C CA . GLU A 1 365 ? -15.236 -11.141 -5.545 1.00 96.81 365 GLU A CA 1
ATOM 2909 C C . GLU A 1 365 ? -16.021 -11.984 -4.544 1.00 96.81 365 GLU A C 1
ATOM 2911 O O . GLU A 1 365 ? -16.903 -11.474 -3.852 1.00 96.81 365 GLU A O 1
ATOM 2916 N N . ARG A 1 366 ? -15.665 -13.269 -4.407 1.00 95.75 366 ARG A N 1
ATOM 2917 C CA . ARG A 1 366 ? -16.328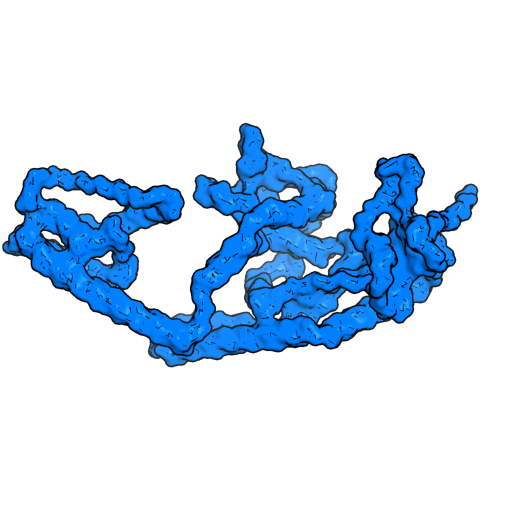 -14.176 -3.466 1.00 95.75 366 ARG A CA 1
ATOM 2918 C C . ARG A 1 366 ? -16.240 -13.658 -2.031 1.00 95.75 366 ARG A C 1
ATOM 2920 O O . ARG A 1 366 ? -17.233 -13.710 -1.308 1.00 95.75 366 ARG A O 1
ATOM 2927 N N . LEU A 1 367 ? -15.073 -13.160 -1.617 1.00 93.69 367 LEU A N 1
ATOM 2928 C CA . LEU A 1 367 ? -14.875 -12.582 -0.284 1.00 93.69 367 LEU A CA 1
ATOM 2929 C C . LEU A 1 367 ? -15.705 -11.307 -0.083 1.00 93.69 367 LEU A C 1
ATOM 2931 O O . LEU A 1 367 ? -16.358 -11.160 0.951 1.00 93.69 367 LEU A O 1
ATOM 2935 N N . ALA A 1 368 ? -15.712 -10.406 -1.067 1.00 94.81 368 ALA A N 1
ATOM 2936 C CA . ALA A 1 368 ? -16.476 -9.163 -1.005 1.00 94.81 368 ALA A CA 1
ATOM 2937 C C . ALA A 1 368 ? -17.990 -9.421 -0.955 1.00 94.81 368 ALA A C 1
ATOM 2939 O O . ALA A 1 368 ? -18.686 -8.862 -0.106 1.00 94.81 368 ALA A O 1
ATOM 2940 N N . MET A 1 369 ? -18.496 -10.323 -1.799 1.00 94.81 369 MET A N 1
ATOM 2941 C CA . MET A 1 369 ? -19.909 -10.708 -1.818 1.00 94.81 369 MET A CA 1
ATOM 2942 C C . MET A 1 369 ? -20.335 -11.415 -0.530 1.00 94.81 369 MET A C 1
ATOM 2944 O O . MET A 1 369 ? -21.394 -11.105 0.013 1.00 94.81 369 MET A O 1
ATOM 2948 N N . ALA A 1 370 ? -19.508 -12.323 -0.001 1.00 91.69 370 ALA A N 1
ATOM 2949 C CA . ALA A 1 370 ? -19.789 -12.979 1.273 1.00 91.69 370 ALA A CA 1
ATOM 2950 C C . ALA A 1 370 ? -19.895 -11.959 2.420 1.00 91.69 370 ALA A C 1
ATOM 2952 O O . ALA A 1 370 ? -20.799 -12.054 3.247 1.00 91.69 370 ALA A O 1
ATOM 2953 N N . GLU A 1 371 ? -19.020 -10.949 2.450 1.00 90.81 371 GLU A N 1
ATOM 2954 C CA . GLU A 1 371 ? -19.088 -9.869 3.440 1.00 90.81 371 GLU A CA 1
ATOM 2955 C C . GLU A 1 371 ? -20.367 -9.028 3.307 1.00 90.81 371 GLU A C 1
ATOM 2957 O O . GLU A 1 371 ? -21.007 -8.726 4.317 1.00 90.81 371 GLU A O 1
ATOM 2962 N N . VAL A 1 372 ? -20.776 -8.685 2.081 1.00 92.38 372 VAL A N 1
ATOM 2963 C CA . VAL A 1 372 ? -22.039 -7.971 1.821 1.00 92.38 372 VAL A CA 1
ATOM 2964 C C . VAL A 1 372 ? -23.235 -8.772 2.333 1.00 92.38 372 VAL A C 1
ATOM 2966 O O . VAL A 1 372 ? -24.059 -8.235 3.075 1.00 92.38 372 VAL A O 1
ATOM 2969 N N . GLU A 1 373 ? -23.316 -10.062 2.002 1.00 91.44 373 GLU A N 1
ATOM 2970 C CA . GLU A 1 373 ? -24.418 -10.919 2.446 1.00 91.44 373 GLU A CA 1
ATOM 2971 C C . GLU A 1 373 ? -24.449 -11.076 3.970 1.00 91.44 373 GLU A C 1
ATOM 2973 O O . GLU A 1 373 ? -25.509 -10.924 4.582 1.00 91.44 373 GLU A O 1
ATOM 2978 N N . ARG A 1 374 ? -23.288 -11.257 4.616 1.00 86.38 374 ARG A N 1
ATOM 2979 C CA . ARG A 1 374 ? -23.191 -11.273 6.086 1.00 86.38 374 ARG A CA 1
ATOM 2980 C C . ARG A 1 374 ? -23.742 -9.993 6.707 1.00 86.38 374 ARG A C 1
ATOM 2982 O O . ARG A 1 374 ? -24.528 -10.055 7.653 1.00 86.38 374 ARG A O 1
ATOM 2989 N N . ARG A 1 375 ? -23.361 -8.825 6.182 1.00 87.31 375 ARG A N 1
ATOM 2990 C CA . ARG A 1 375 ? -23.837 -7.529 6.692 1.00 87.31 375 ARG A CA 1
ATOM 2991 C C . ARG A 1 375 ? -25.332 -7.338 6.464 1.00 87.31 375 ARG A C 1
ATOM 2993 O O . ARG A 1 375 ? -26.015 -6.864 7.367 1.00 87.31 375 ARG A O 1
ATOM 3000 N N . ARG A 1 376 ? -25.859 -7.761 5.312 1.00 88.56 376 ARG A N 1
ATOM 3001 C CA . ARG A 1 376 ? -27.301 -7.738 5.017 1.00 88.56 376 ARG A CA 1
ATOM 3002 C C . ARG A 1 376 ? -28.096 -8.614 5.984 1.00 88.56 376 ARG A C 1
ATOM 3004 O O . ARG A 1 376 ? -29.154 -8.193 6.442 1.00 88.56 376 ARG A O 1
ATOM 3011 N N . ILE A 1 377 ? -27.601 -9.805 6.323 1.00 85.19 377 ILE A N 1
ATOM 3012 C CA . ILE A 1 377 ? -28.251 -10.688 7.304 1.00 85.19 377 ILE A CA 1
ATOM 3013 C C . ILE A 1 377 ? -28.282 -10.025 8.687 1.00 85.19 377 ILE A C 1
ATOM 3015 O O . ILE A 1 377 ? -29.353 -9.958 9.292 1.00 85.19 377 ILE A O 1
ATOM 3019 N N . ARG A 1 378 ? -27.157 -9.453 9.149 1.00 81.31 378 ARG A N 1
ATOM 3020 C CA . ARG A 1 378 ? -27.100 -8.708 10.426 1.00 81.31 378 ARG A CA 1
ATOM 3021 C C . ARG A 1 378 ? -28.076 -7.538 10.450 1.00 81.31 378 ARG A C 1
ATOM 3023 O O . ARG A 1 378 ? -28.737 -7.314 11.458 1.00 81.31 378 ARG A O 1
ATOM 3030 N N . LEU A 1 379 ? -28.178 -6.816 9.335 1.00 84.31 379 LEU A N 1
ATOM 3031 C CA . LEU A 1 379 ? -29.101 -5.698 9.190 1.00 84.31 379 LEU A CA 1
ATOM 3032 C C . LEU A 1 379 ? -30.559 -6.147 9.351 1.00 84.31 379 LEU A C 1
ATOM 3034 O O . LEU A 1 379 ? -31.312 -5.534 10.092 1.00 84.31 379 LEU A O 1
ATOM 3038 N N . ARG A 1 380 ? -30.949 -7.264 8.721 1.00 82.19 380 ARG A N 1
ATOM 3039 C CA . ARG A 1 380 ? -32.316 -7.808 8.835 1.00 82.19 380 ARG A CA 1
ATOM 3040 C C . ARG A 1 380 ? -32.662 -8.284 10.247 1.00 82.19 380 ARG A C 1
ATOM 3042 O O . ARG A 1 380 ? -33.832 -8.272 10.611 1.00 82.19 380 ARG A O 1
ATOM 3049 N N . GLN A 1 381 ? -31.676 -8.742 11.017 1.00 75.94 381 GLN A N 1
ATOM 3050 C CA . GLN A 1 381 ? -31.881 -9.208 12.393 1.00 75.94 381 GLN A CA 1
ATOM 3051 C C . GLN A 1 381 ? -32.036 -8.049 13.394 1.00 75.94 381 GLN A C 1
ATOM 3053 O O . GLN A 1 381 ? -32.656 -8.227 14.443 1.00 75.94 381 GLN A O 1
ATOM 3058 N N . ARG A 1 382 ? -31.523 -6.852 13.077 1.00 72.69 382 ARG A N 1
ATOM 3059 C CA . ARG A 1 382 ? -31.696 -5.646 13.898 1.00 72.69 382 ARG A CA 1
ATOM 3060 C C . ARG A 1 382 ? -33.055 -5.003 13.597 1.00 72.69 382 ARG A C 1
ATOM 3062 O O . ARG A 1 382 ? -33.244 -4.333 12.596 1.00 72.69 382 ARG A O 1
ATOM 3069 N N . TYR A 1 383 ? -34.023 -5.203 14.489 1.00 56.16 383 TYR A N 1
ATOM 3070 C CA . TYR A 1 383 ? -35.409 -4.730 14.330 1.00 56.16 383 TYR A CA 1
ATOM 3071 C C . TYR A 1 383 ? -35.643 -3.228 14.631 1.00 56.16 383 TYR A C 1
ATOM 3073 O O . TYR A 1 383 ? -36.795 -2.800 14.690 1.00 56.16 383 TYR A O 1
ATOM 3081 N N . PHE A 1 384 ? -34.604 -2.405 14.832 1.00 53.09 384 PHE A N 1
ATOM 3082 C CA . PHE A 1 384 ? -34.759 -1.032 15.341 1.00 53.09 384 PHE A CA 1
ATOM 3083 C C . PHE A 1 384 ? -34.186 0.062 14.429 1.00 53.09 384 PHE A C 1
ATOM 3085 O O . PHE A 1 384 ? -33.145 -0.089 13.800 1.00 53.09 384 PHE A O 1
ATOM 3092 N N . ALA A 1 385 ? -34.885 1.202 14.403 1.00 48.53 385 ALA A N 1
ATOM 3093 C CA . ALA A 1 385 ? -34.539 2.403 13.649 1.00 48.53 385 ALA A CA 1
ATOM 3094 C C . ALA A 1 385 ? -33.150 2.960 14.026 1.00 48.53 385 ALA A C 1
ATOM 3096 O O . ALA A 1 385 ? -32.854 3.151 15.203 1.00 48.53 385 ALA A O 1
ATOM 3097 N N . GLY A 1 386 ? -32.328 3.269 13.015 1.00 57.56 386 GLY A N 1
ATOM 3098 C CA . GLY A 1 386 ? -30.965 3.802 13.194 1.00 57.56 386 GLY A CA 1
ATOM 3099 C C . GLY A 1 386 ? -29.909 3.286 12.205 1.00 57.56 386 GLY A C 1
ATOM 3100 O O . GLY A 1 386 ? -28.742 3.651 12.308 1.00 57.56 386 GLY A O 1
ATOM 3101 N N . ASP A 1 387 ? -30.301 2.474 11.224 1.00 74.06 387 ASP A N 1
ATOM 3102 C CA . ASP A 1 387 ? -29.394 1.646 10.417 1.00 74.06 387 ASP A CA 1
ATOM 3103 C C . ASP A 1 387 ? -28.804 2.298 9.147 1.00 74.06 387 ASP A C 1
ATOM 3105 O O . ASP A 1 387 ? -28.204 1.627 8.303 1.00 74.06 387 ASP A O 1
ATOM 3109 N N . PHE A 1 388 ? -28.905 3.624 9.010 1.00 78.88 388 PHE A N 1
ATOM 3110 C CA . PHE A 1 388 ? -28.345 4.350 7.860 1.00 78.88 388 PHE A CA 1
ATOM 3111 C C . PHE A 1 388 ? -26.842 4.105 7.679 1.00 78.88 388 PHE A C 1
ATOM 3113 O O . PHE A 1 388 ? -26.377 3.960 6.552 1.00 78.88 388 PHE A O 1
ATOM 3120 N N . ALA A 1 389 ? -26.087 4.020 8.779 1.00 83.19 389 ALA A N 1
ATOM 3121 C CA . ALA A 1 389 ? -24.650 3.763 8.732 1.00 83.19 389 ALA A CA 1
ATOM 3122 C C . ALA A 1 389 ? -24.333 2.354 8.206 1.00 83.19 389 ALA A C 1
ATOM 3124 O O . ALA A 1 389 ? -23.449 2.203 7.369 1.00 83.19 389 ALA A O 1
ATOM 3125 N N . ALA A 1 390 ? -25.079 1.336 8.646 1.00 84.06 390 ALA A N 1
ATOM 3126 C CA . ALA A 1 390 ? -24.891 -0.039 8.193 1.00 84.06 390 ALA A CA 1
ATOM 3127 C C . ALA A 1 390 ? -25.271 -0.205 6.712 1.00 84.06 390 ALA A C 1
ATOM 3129 O O . ALA A 1 390 ? -24.545 -0.856 5.958 1.00 84.06 390 ALA A O 1
ATOM 3130 N N . GLN A 1 391 ? -26.355 0.445 6.276 1.00 88.00 391 GLN A N 1
ATOM 3131 C CA . GLN A 1 391 ? -26.764 0.463 4.872 1.00 88.00 391 GLN A CA 1
ATOM 3132 C C . GLN A 1 391 ? -25.741 1.187 3.985 1.00 88.00 391 GLN A C 1
ATOM 3134 O O . GLN A 1 391 ? -25.389 0.679 2.921 1.00 88.00 391 GLN A O 1
ATOM 3139 N N . ALA A 1 392 ? -25.230 2.340 4.428 1.00 89.00 392 ALA A N 1
ATOM 3140 C CA . ALA A 1 392 ? -24.182 3.072 3.720 1.00 89.00 392 ALA A CA 1
ATOM 3141 C C . ALA A 1 392 ? -22.898 2.239 3.593 1.00 89.00 392 ALA A C 1
ATOM 3143 O O . ALA A 1 392 ? -22.245 2.249 2.551 1.00 89.00 392 ALA A O 1
ATOM 3144 N N . ASP A 1 393 ? -22.556 1.471 4.628 1.00 88.62 393 ASP A N 1
ATOM 3145 C CA . ASP A 1 393 ? -21.389 0.596 4.609 1.00 88.62 393 ASP A CA 1
ATOM 3146 C C . ASP A 1 393 ? -21.529 -0.554 3.605 1.00 88.62 393 ASP A C 1
ATOM 3148 O O . ASP A 1 393 ? -20.566 -0.853 2.897 1.00 88.62 393 ASP A O 1
ATOM 3152 N N . ILE A 1 394 ? -22.717 -1.168 3.522 1.00 92.44 394 ILE A N 1
ATOM 3153 C CA . ILE A 1 394 ? -23.051 -2.176 2.503 1.00 92.44 394 ILE A CA 1
ATOM 3154 C C . ILE A 1 394 ? -22.932 -1.560 1.107 1.00 92.44 394 ILE A C 1
ATOM 3156 O O . ILE A 1 394 ? -22.194 -2.083 0.273 1.00 92.44 394 ILE A O 1
ATOM 3160 N N . GLN A 1 395 ? -23.578 -0.413 0.884 1.00 93.88 395 GLN A N 1
ATOM 3161 C CA . GLN A 1 395 ? -23.562 0.284 -0.403 1.00 93.88 395 GLN A CA 1
ATOM 3162 C C . GLN A 1 395 ? -22.135 0.638 -0.848 1.00 93.88 395 GLN A C 1
ATOM 3164 O O . GLN A 1 395 ? -21.804 0.530 -2.026 1.00 93.88 395 GLN A O 1
ATOM 3169 N N . ALA A 1 396 ? -21.265 1.016 0.089 1.00 93.19 396 ALA A N 1
ATOM 3170 C CA . ALA A 1 396 ? -19.872 1.332 -0.200 1.00 93.19 396 ALA A CA 1
ATOM 3171 C C . ALA A 1 396 ? -19.001 0.096 -0.511 1.00 93.19 396 ALA A C 1
ATOM 3173 O O . ALA A 1 396 ? -17.959 0.243 -1.143 1.00 93.19 396 ALA A O 1
ATOM 3174 N N . ILE A 1 397 ? -19.371 -1.116 -0.069 1.00 94.62 397 ILE A N 1
ATOM 3175 C CA . ILE A 1 397 ? -18.723 -2.356 -0.552 1.00 94.62 397 ILE A CA 1
ATOM 3176 C C . ILE A 1 397 ? -19.278 -2.727 -1.933 1.00 94.62 397 ILE A C 1
ATOM 3178 O O . ILE A 1 397 ? -18.525 -3.102 -2.824 1.00 94.62 397 ILE A O 1
ATOM 3182 N N . GLU A 1 398 ? -20.582 -2.584 -2.147 1.00 96.19 398 GLU A N 1
ATOM 3183 C CA . GLU A 1 398 ? -21.204 -2.875 -3.443 1.00 96.19 398 GLU A CA 1
ATOM 3184 C C . GLU A 1 398 ? -20.654 -1.981 -4.560 1.00 96.19 398 GLU A C 1
ATOM 3186 O O . GLU A 1 398 ? -20.396 -2.461 -5.663 1.00 96.19 398 GLU A O 1
ATOM 3191 N N . SER A 1 399 ? -20.398 -0.702 -4.268 1.00 96.12 399 SER A N 1
ATOM 3192 C CA . SER A 1 399 ? -19.893 0.256 -5.255 1.00 96.12 399 SER A CA 1
ATOM 3193 C C . SER A 1 399 ? -18.486 -0.062 -5.770 1.00 96.12 399 SER A C 1
ATOM 3195 O O . SER A 1 399 ? -18.116 0.429 -6.832 1.00 96.12 399 SER A O 1
ATOM 3197 N N . ILE A 1 400 ? -17.692 -0.850 -5.036 1.00 97.12 400 ILE A N 1
ATOM 3198 C CA . ILE A 1 400 ? -16.323 -1.224 -5.429 1.00 97.12 400 ILE A CA 1
ATOM 3199 C C . ILE A 1 400 ? -16.244 -2.598 -6.109 1.00 97.12 400 ILE A C 1
ATOM 3201 O O . ILE A 1 400 ? -15.192 -2.939 -6.645 1.00 97.12 400 ILE A O 1
ATOM 3205 N N . LEU A 1 401 ? -17.330 -3.385 -6.125 1.00 96.69 401 LEU A N 1
ATOM 3206 C CA . LEU A 1 401 ? -17.346 -4.712 -6.757 1.00 96.69 401 LEU A CA 1
ATOM 3207 C C . LEU A 1 401 ? -16.937 -4.680 -8.241 1.00 96.69 401 LEU A C 1
ATOM 3209 O O . LEU A 1 401 ? -16.106 -5.505 -8.616 1.00 96.69 401 LEU A O 1
ATOM 3213 N N . PRO A 1 402 ? -17.410 -3.732 -9.081 1.00 96.88 402 PRO A N 1
ATOM 3214 C CA . PRO A 1 402 ? -16.992 -3.681 -10.484 1.00 96.88 402 PRO A CA 1
ATOM 3215 C C . PRO A 1 402 ? -15.481 -3.478 -10.661 1.00 96.88 402 PRO A C 1
ATOM 3217 O O . PRO A 1 402 ? -14.882 -4.058 -11.561 1.00 96.88 402 PRO A O 1
ATOM 3220 N N . ALA A 1 403 ? -14.857 -2.696 -9.776 1.00 96.75 403 ALA A N 1
ATOM 3221 C CA . ALA A 1 403 ? -13.421 -2.423 -9.804 1.00 96.75 403 ALA A CA 1
ATOM 3222 C C . ALA A 1 403 ? -12.575 -3.634 -9.377 1.00 96.75 403 ALA A C 1
ATOM 3224 O O . ALA A 1 403 ? -11.424 -3.758 -9.788 1.00 96.75 403 ALA A O 1
ATOM 3225 N N . ILE A 1 404 ? -13.135 -4.517 -8.543 1.00 96.75 404 ILE A N 1
ATOM 3226 C CA . ILE A 1 404 ? -12.515 -5.795 -8.167 1.00 96.75 404 ILE A CA 1
ATOM 3227 C C . ILE A 1 404 ? -12.654 -6.802 -9.314 1.00 96.75 404 ILE A C 1
ATOM 3229 O O . ILE A 1 404 ? -11.689 -7.494 -9.626 1.00 96.75 404 ILE A O 1
ATOM 3233 N N . ALA A 1 405 ? -13.833 -6.851 -9.940 1.00 95.94 405 ALA A N 1
ATOM 3234 C CA . ALA A 1 405 ? -14.161 -7.759 -11.037 1.00 95.94 405 ALA A CA 1
ATOM 3235 C C . ALA A 1 405 ? -13.320 -7.509 -12.294 1.00 95.94 405 ALA A C 1
ATOM 3237 O O . ALA A 1 405 ? -12.870 -8.435 -12.968 1.00 95.94 405 ALA A O 1
ATOM 3238 N N . CYS A 1 406 ? -13.086 -6.233 -12.593 1.00 95.44 406 CYS A N 1
ATOM 3239 C CA . CYS A 1 406 ? -12.308 -5.781 -13.735 1.00 95.44 406 CYS A CA 1
ATOM 3240 C C . CYS A 1 406 ? -11.118 -4.950 -13.238 1.00 95.44 406 CYS A C 1
ATOM 3242 O O . CYS A 1 406 ? -11.179 -3.721 -13.289 1.00 95.44 406 CYS A O 1
ATOM 3244 N N . PRO A 1 407 ? -10.043 -5.581 -12.731 1.00 95.50 407 PRO A N 1
ATOM 3245 C CA . PRO A 1 407 ? -8.898 -4.839 -12.227 1.00 95.50 407 PRO A CA 1
ATOM 3246 C C . PRO A 1 407 ? -8.139 -4.129 -13.348 1.00 95.50 407 PRO A C 1
ATOM 3248 O O . PRO A 1 407 ? -8.058 -4.596 -14.489 1.00 95.50 407 PRO A O 1
ATOM 3251 N N . ALA A 1 408 ? -7.493 -3.025 -12.991 1.00 94.81 408 ALA A N 1
ATOM 3252 C CA . ALA A 1 408 ? -6.587 -2.319 -13.875 1.00 94.81 408 ALA A CA 1
ATOM 3253 C C . ALA A 1 408 ? -5.240 -3.054 -13.951 1.00 94.81 408 ALA A C 1
ATOM 3255 O O . ALA A 1 408 ? -4.643 -3.391 -12.929 1.00 94.81 408 ALA A O 1
ATOM 3256 N N . VAL A 1 409 ? -4.718 -3.245 -15.169 1.00 95.38 409 VAL A N 1
ATOM 3257 C CA . VAL A 1 409 ? -3.333 -3.697 -15.417 1.00 95.38 409 VAL A CA 1
ATOM 3258 C C . VAL A 1 409 ? -2.518 -2.511 -15.913 1.00 95.38 409 VAL A C 1
ATOM 3260 O O . VAL A 1 409 ? -2.332 -2.274 -17.118 1.00 95.38 409 VAL A O 1
ATOM 3263 N N . ARG A 1 410 ? -2.075 -1.711 -14.947 1.00 93.50 410 ARG A N 1
ATOM 3264 C CA . ARG A 1 410 ? -1.369 -0.456 -15.179 1.00 93.50 410 ARG A CA 1
ATOM 3265 C C . ARG A 1 410 ? 0.097 -0.737 -15.478 1.00 93.50 410 ARG A C 1
ATOM 3267 O O . ARG A 1 410 ? 0.747 -1.495 -14.768 1.00 93.50 410 ARG A O 1
ATOM 3274 N N . LEU A 1 411 ? 0.618 -0.123 -16.539 1.00 95.31 411 LEU A N 1
ATOM 3275 C CA . LEU A 1 411 ? 2.058 -0.104 -16.788 1.00 95.31 411 LEU A CA 1
ATOM 3276 C C . LEU A 1 411 ? 2.675 0.935 -15.852 1.00 95.31 411 LEU A C 1
ATOM 3278 O O . LEU A 1 411 ? 2.288 2.099 -15.905 1.00 95.31 411 LEU A O 1
ATOM 3282 N N . ASP A 1 412 ? 3.596 0.496 -15.006 1.00 94.62 412 ASP A N 1
ATOM 3283 C CA . ASP A 1 412 ? 4.292 1.335 -14.031 1.00 94.62 412 ASP A CA 1
ATOM 3284 C C . ASP A 1 412 ? 5.637 1.822 -14.581 1.00 94.62 412 ASP A C 1
ATOM 3286 O O . ASP A 1 412 ? 5.957 3.003 -14.502 1.00 94.62 412 ASP A O 1
ATOM 3290 N N . ALA A 1 413 ? 6.387 0.927 -15.233 1.00 95.56 413 ALA A N 1
ATOM 3291 C CA . ALA A 1 413 ? 7.627 1.278 -15.915 1.00 95.56 413 ALA A CA 1
ATOM 3292 C C . ALA A 1 413 ? 7.888 0.385 -17.136 1.00 95.56 413 ALA A C 1
ATOM 3294 O O . ALA A 1 413 ? 7.506 -0.787 -17.162 1.00 95.56 413 ALA A O 1
ATOM 3295 N N . MET A 1 414 ? 8.583 0.926 -18.136 1.00 96.62 414 MET A N 1
ATOM 3296 C CA . MET A 1 414 ? 9.050 0.207 -19.318 1.00 96.62 414 MET A CA 1
ATOM 3297 C C . MET A 1 414 ? 10.494 0.587 -19.653 1.00 96.62 414 MET A C 1
ATOM 3299 O O . MET A 1 414 ? 10.804 1.730 -19.977 1.00 96.62 414 MET A O 1
ATOM 3303 N N . GLY A 1 415 ? 11.377 -0.402 -19.616 1.00 95.88 415 GLY A N 1
ATOM 3304 C CA . GLY A 1 415 ? 12.772 -0.280 -20.010 1.00 95.88 415 GLY A CA 1
ATOM 3305 C C . GLY A 1 415 ? 13.065 -1.025 -21.301 1.00 95.88 415 GLY A C 1
ATOM 3306 O O . GLY A 1 415 ? 12.524 -2.108 -21.509 1.00 95.88 415 GLY A O 1
ATOM 3307 N N . CYS A 1 416 ? 13.950 -0.487 -22.133 1.00 96.00 416 CYS A N 1
ATOM 3308 C CA . CYS A 1 416 ? 14.561 -1.205 -23.249 1.00 96.00 416 CYS A CA 1
ATOM 3309 C C . CYS A 1 416 ? 16.017 -1.542 -22.904 1.00 96.00 416 CYS A C 1
ATOM 3311 O O . CYS A 1 416 ? 16.764 -0.700 -22.398 1.00 96.00 416 CYS A O 1
ATOM 3313 N N . PHE A 1 417 ? 16.412 -2.777 -23.176 1.00 96.25 417 PHE A N 1
ATOM 3314 C CA . PHE A 1 417 ? 17.765 -3.269 -23.003 1.00 96.25 417 PHE A CA 1
ATOM 3315 C C . PHE A 1 417 ? 18.343 -3.679 -24.347 1.00 96.25 417 PHE A C 1
ATOM 3317 O O . PHE A 1 417 ? 17.704 -4.399 -25.112 1.00 96.25 417 PHE A O 1
ATOM 3324 N N . ILE A 1 418 ? 19.575 -3.243 -24.585 1.00 95.75 418 ILE A N 1
ATOM 3325 C CA . ILE A 1 418 ? 20.437 -3.761 -25.640 1.00 95.75 418 ILE A CA 1
ATOM 3326 C C . ILE A 1 418 ? 21.566 -4.508 -24.941 1.00 95.75 418 ILE A C 1
ATOM 3328 O O . ILE A 1 418 ? 22.240 -3.920 -24.100 1.00 95.75 418 ILE A O 1
ATOM 3332 N N . VAL A 1 419 ? 21.735 -5.794 -25.227 1.00 95.31 419 VAL A N 1
ATOM 3333 C CA . VAL A 1 419 ? 22.735 -6.653 -24.585 1.00 95.31 419 VAL A CA 1
ATOM 3334 C C . VAL A 1 419 ? 23.722 -7.144 -25.633 1.00 95.31 419 VAL A C 1
ATOM 3336 O O . VAL A 1 419 ? 23.323 -7.665 -26.674 1.00 95.31 419 VAL A O 1
ATOM 3339 N N . SER A 1 420 ? 25.010 -6.982 -25.350 1.00 93.31 420 SER A N 1
ATOM 3340 C CA . SER A 1 420 ? 26.102 -7.450 -26.206 1.00 93.31 420 SER A CA 1
ATOM 3341 C C . SER A 1 420 ? 27.342 -7.793 -25.386 1.00 93.31 420 SER A C 1
ATOM 3343 O O . SER A 1 420 ? 27.530 -7.281 -24.280 1.00 93.31 420 SER A O 1
ATOM 3345 N N . ALA A 1 421 ? 28.226 -8.617 -25.953 1.00 90.38 421 ALA A N 1
ATOM 3346 C CA . ALA A 1 421 ? 29.536 -8.894 -25.363 1.00 90.38 421 ALA A CA 1
ATOM 3347 C C . ALA A 1 421 ? 30.453 -7.660 -25.357 1.00 90.38 421 ALA A C 1
ATOM 3349 O O . ALA A 1 421 ? 31.210 -7.439 -24.413 1.00 90.38 421 ALA A O 1
ATOM 3350 N N . GLU A 1 422 ? 30.358 -6.844 -26.408 1.00 87.00 422 GLU A N 1
ATOM 3351 C CA . GLU A 1 422 ? 31.226 -5.693 -26.659 1.00 87.00 422 GLU A CA 1
ATOM 3352 C C . GLU A 1 422 ? 30.481 -4.364 -26.467 1.00 87.00 422 GLU A C 1
ATOM 3354 O O . GLU A 1 422 ? 29.272 -4.299 -26.704 1.00 87.00 422 GLU A O 1
ATOM 3359 N N . PRO A 1 423 ? 31.157 -3.286 -26.033 1.00 85.88 423 PRO A N 1
ATOM 3360 C CA . PRO A 1 423 ? 30.541 -1.963 -25.947 1.00 85.88 423 PRO A CA 1
ATOM 3361 C C . PRO A 1 423 ? 30.105 -1.450 -27.334 1.00 85.88 423 PRO A C 1
ATOM 3363 O O . PRO A 1 423 ? 30.646 -1.893 -28.347 1.00 85.88 423 PRO A O 1
ATOM 3366 N N . PRO A 1 424 ? 29.159 -0.492 -27.408 1.00 86.06 424 PRO A N 1
ATOM 3367 C CA . PRO A 1 424 ? 28.737 0.061 -28.690 1.00 86.06 424 PRO A CA 1
ATOM 3368 C C . PRO A 1 424 ? 29.917 0.733 -29.402 1.00 86.06 424 PRO A C 1
ATOM 3370 O O . PRO A 1 424 ? 30.706 1.442 -28.771 1.00 86.06 424 PRO A O 1
ATOM 3373 N N . SER A 1 425 ? 30.012 0.556 -30.720 1.00 75.00 425 SER A N 1
ATOM 3374 C CA . SER A 1 425 ? 30.991 1.256 -31.552 1.00 75.00 425 SER A CA 1
ATOM 3375 C C . SER A 1 425 ? 30.647 2.747 -31.598 1.00 75.00 425 SER A C 1
ATOM 3377 O O . SER A 1 425 ? 29.733 3.168 -32.307 1.00 75.00 425 SER A O 1
ATOM 3379 N N . ILE A 1 426 ? 31.352 3.555 -30.809 1.00 65.88 426 ILE A N 1
ATOM 3380 C CA . ILE A 1 426 ? 31.229 5.012 -30.854 1.00 65.88 426 ILE A CA 1
ATOM 3381 C C . ILE A 1 426 ? 32.149 5.491 -31.979 1.00 65.88 426 ILE A C 1
ATOM 3383 O O . ILE A 1 426 ? 33.359 5.592 -31.782 1.00 65.88 426 ILE A O 1
ATOM 3387 N N . GLU A 1 427 ? 31.601 5.770 -33.163 1.00 53.62 427 GLU A N 1
ATOM 3388 C CA . GLU A 1 427 ? 32.342 6.560 -34.147 1.00 53.62 427 GLU A CA 1
ATOM 3389 C C . GLU A 1 427 ? 32.568 7.954 -33.550 1.00 53.62 427 GLU A C 1
ATOM 3391 O O . GLU A 1 427 ? 31.628 8.705 -33.280 1.00 53.62 427 GLU A O 1
ATOM 3396 N N . ALA A 1 428 ? 33.831 8.279 -33.269 1.00 37.78 428 ALA A N 1
ATOM 3397 C CA . ALA A 1 428 ? 34.228 9.603 -32.823 1.00 37.78 428 ALA A CA 1
ATOM 3398 C C . ALA A 1 428 ? 34.065 10.579 -33.996 1.00 37.78 428 ALA A C 1
ATOM 3400 O O . ALA A 1 428 ? 34.983 10.769 -34.791 1.00 37.78 428 ALA A O 1
ATOM 3401 N N . HIS A 1 429 ? 32.886 11.181 -34.134 1.00 36.91 429 HIS A N 1
ATOM 3402 C CA . HIS A 1 429 ? 32.747 12.360 -34.978 1.00 36.91 429 HIS A CA 1
ATOM 3403 C C . HIS A 1 429 ? 33.509 13.515 -34.315 1.00 36.91 429 HIS A C 1
ATOM 3405 O O . HIS A 1 429 ? 33.155 13.957 -33.220 1.00 36.91 429 HIS A O 1
ATOM 3411 N N . ALA A 1 430 ? 34.607 13.897 -34.971 1.00 30.58 430 ALA A N 1
ATOM 3412 C CA . ALA A 1 430 ? 35.452 15.050 -34.674 1.00 30.58 430 ALA A CA 1
ATOM 3413 C C . ALA A 1 430 ? 34.723 16.385 -34.872 1.00 30.58 430 ALA A C 1
ATOM 3415 O O . ALA A 1 430 ? 33.821 16.442 -35.742 1.00 30.58 430 ALA A O 1
#

Foldseek 3Di:
DQLVVVLVVVVVVVVVPPPPDQDDDDDDFPDPDCQALRVLVVCCCCQQVVSSPDPCPLVVVCRVVLVVVSVVCCVPPTSVSSVVSSVVSNVVVVVSVVVVVVVVVVLCVVLVDDPVVVVVVVVCVVLVCLVVVVVVVCCPQCVPQVWDWADPDPPDSPQTAIGDDPSGNDDPPPQVVQLVRVPQFTEDSDPVVCVVPVRYDHDDVPDSNVLSVVLRLQVDCPPQEFEKEFADLLPPDPKWKWKKWKWKWAQPQDFPDSSDGDPLSVVLRVLLCVLQPIDIDIFIATLVLHTDPDPSVVVSVPDDAADPVPDDPDRHMDTCVVPVVLVCVPDPPVCVVVSQVVSVVSVLVVVVVDVVLVVSLVRSLVVLVSVLVSLVVVVVVPPDPDCPVSVVVSVSSVVRNVSSNDIDTDTSHMYMYIYYNDDGPDPPDD

Secondary structure (DSSP, 8-state):
--HHHHHHHHHHHHHHHTTS---------S---TTSHHHHHHHIIIIIS-TTTS--GGGHHHHHHHHHHHHHHHHHT-GGGHHHHHHHHHHHHHHHHHHHHHHHHHHHHHHTPPPHHHHHHHHHHHTS-HHHHHHHHHIIIIIIS--EEEESSTT---SEEEE--TT--S-IIIIIHHHTTTT--EEES-HHHHHH-TTEEEP-TTSHHHHHHHHHHHH--TTTEEEEEEE-TT--SSPEEEEEEEEEEE-----S-SSS--HHHHHHHHHHHHHS--EEEEEEEETTSPBP--HHHHHHHHSPPPPGGG-TT--PEEE-TT-HHHHHTTS-HHHHHHHHHHHHHHHHHHHHT-HHHHHHHHHHHHHHHHHHHHHHHHHHH--SS-THHHHHHHHHHHTTHHHHHS-EEEEEEEEEEEEESS--------